Protein AF-0000000078652594 (afdb_homodimer)

Radius of gyration: 24.9 Å; Cα contacts (8 Å, |Δi|>4): 385; chains: 2; bounding box: 57×74×46 Å

Sequence (406 aa):
MKKETDELNKKILESARSELLAYGYQDASLRRICRAAGLTTGALYKRYESKDSLFTALLEPTLDALDWYGQEQKQRDYALLEEGHLSDMWAHRLEDLQSLMRILYEHKDNMQLLLFKSQGSSQEDFRIHLPHLATDETYRYLELAYKEGKINHLVKHEFLRSCMTAYYTAVFEPLAQDWSQEQAMEFCHSIMDLFDWGSLLGFMKKETDELNKKILESARSELLAYGYQDASLRRICRAAGLTTGALYKRYESKDSLFTALLEPTLDALDWYGQEQKQRDYALLEEGHLSDMWAHRLEDLQSLMRILYEHKDNMQLLLFKSQGSSQEDFRIHLPHLATDETYRYLELAYKEGKINHLVKHEFLRSCMTAYYTAVFEPLAQDWSQEQAMEFCHSIMDLFDWGSLLGF

InterPro domains:
  IPR001647 DNA-binding HTH domain, TetR-type [PF00440] (12-58)
  IPR001647 DNA-binding HTH domain, TetR-type [PR00455] (12-25)
  IPR001647 DNA-binding HTH domain, TetR-type [PR00455] (33-56)
  IPR001647 DNA-binding HTH domain, TetR-type [PS50977] (6-66)
  IPR009057 Homedomain-like superfamily [SSF46689] (5-66)
  IPR050109 HTH-type, TetR-like transcriptional regulator [PTHR30055] (10-178)

Nearest PDB structures (foldseek):
  3ih3-assembly1_A  TM=5.479E-01  e=8.842E-04  Thermotoga maritima
  4xk4-assembly2_D  TM=5.366E-01  e=1.352E-03  Escherichia coli K-12
  2id6-assembly1_A-2  TM=5.473E-01  e=1.794E-03  Thermotoga maritima
  1zkg-assembly1_A  TM=4.972E-01  e=2.167E-03  Thermotoga maritima MSB8
  3col-assembly1_A  TM=4.696E-01  e=5.565E-03  Lactiplantibacillus plantarum WCFS1

Foldseek 3Di:
DVVVVVVLLVLLLVLLLVQCLVQFLVGGDLCSSQVSSVHDSVVVCVPAVDSQRSLCVSLVVLVVVVVVLLVVLLVVCVVCLVVLNNVCNLVCVLVSLLVVLVSCVVVLSSNCNLQPRQPPHPSVCVLLVVLLVVLVSVLVSLVVCVVVPSAPDRDDSVVSSVLSSVLVVQSCVCSVVVHDSVVSSVCSVVSSVPDDVCVVSHD/DVVVVVVLLVLLLVLLLVQCLVQFLVGGDLCSSQVSSVHDSVVVCVPAVDSQRSLCVSLVVLVVVVVVLLVVLLVVCVVCLVVLNNVCNLVCQLVSLLVVLVSCVVVLSSNCNLPPRQPPHPSVCVLLVVLLVVLVSVLVSLVVCVVVPSAPDRDDSVVSSVLSSVLVVQSCVCSVVVHDSVVSSVCSVVSSVPDDVCVVSRD

Structure (mmCIF, N/CA/C/O backbone):
data_AF-0000000078652594-model_v1
#
loop_
_entity.id
_entity.type
_entity.pdbx_description
1 polymer 'Putative TetR/AcrR family transcriptional regulator'
#
loop_
_atom_site.group_PDB
_atom_site.id
_atom_site.type_symbol
_atom_site.label_atom_id
_atom_site.label_alt_id
_atom_site.label_comp_id
_atom_site.label_asym_id
_atom_site.label_entity_id
_atom_site.label_seq_id
_atom_site.pdbx_PDB_ins_code
_atom_site.Cartn_x
_atom_site.Cartn_y
_atom_site.Cartn_z
_atom_site.occupancy
_atom_site.B_iso_or_equiv
_atom_site.auth_seq_id
_atom_site.auth_comp_id
_atom_site.auth_asym_id
_atom_site.auth_atom_id
_atom_site.pdbx_PDB_model_num
ATOM 1 N N . MET A 1 1 ? -18.406 -38.719 -19.859 1 60.66 1 MET A N 1
ATOM 2 C CA . MET A 1 1 ? -19.031 -38.156 -18.656 1 60.66 1 MET A CA 1
ATOM 3 C C . MET A 1 1 ? -18.062 -37.219 -17.938 1 60.66 1 MET A C 1
ATOM 5 O O . MET A 1 1 ? -18.422 -36.094 -17.594 1 60.66 1 MET A O 1
ATOM 9 N N . LYS A 1 2 ? -16.828 -37.75 -17.75 1 62.12 2 LYS A N 1
ATOM 10 C CA . LYS A 1 2 ? -15.82 -36.938 -17.078 1 62.12 2 LYS A CA 1
ATOM 11 C C . LYS A 1 2 ? -15.469 -35.719 -17.922 1 62.12 2 LYS A C 1
ATOM 13 O O . LYS A 1 2 ? -15.359 -34.594 -17.391 1 62.12 2 LYS A O 1
ATOM 18 N N . LYS A 1 3 ? -15.398 -35.875 -19.188 1 70.75 3 LYS A N 1
ATOM 19 C CA . LYS A 1 3 ? -15.047 -34.812 -20.094 1 70.75 3 LYS A CA 1
ATOM 20 C C . LYS A 1 3 ? -16.141 -33.75 -20.172 1 70.75 3 LYS A C 1
ATOM 22 O O . LYS A 1 3 ? -15.867 -32.562 -20.234 1 70.75 3 LYS A O 1
ATOM 27 N N . GLU A 1 4 ? -17.359 -34.188 -20.219 1 68.94 4 GLU A N 1
ATOM 28 C CA . GLU A 1 4 ? -18.5 -33.281 -20.234 1 68.94 4 GLU A CA 1
ATOM 29 C C . GLU A 1 4 ? -18.562 -32.438 -18.953 1 68.94 4 GLU A C 1
ATOM 31 O O . GLU A 1 4 ? -18.844 -31.234 -19.016 1 68.94 4 GLU A O 1
ATOM 36 N N . THR A 1 5 ? -18.25 -33.156 -17.969 1 72.19 5 THR A N 1
ATOM 37 C CA . THR A 1 5 ? -18.219 -32.469 -16.672 1 72.19 5 THR A CA 1
ATOM 38 C C . THR A 1 5 ? -17.125 -31.422 -16.656 1 72.19 5 THR A C 1
ATOM 40 O O . THR A 1 5 ? -17.344 -30.312 -16.141 1 72.19 5 THR A O 1
ATOM 43 N N . ASP A 1 6 ? -16.078 -31.766 -17.281 1 80 6 ASP A N 1
ATOM 44 C CA . ASP A 1 6 ? -14.961 -30.828 -17.312 1 80 6 ASP A CA 1
ATOM 45 C C . ASP A 1 6 ? -15.289 -29.609 -18.172 1 80 6 ASP A C 1
ATOM 47 O O . ASP A 1 6 ? -14.938 -28.484 -17.828 1 80 6 ASP A O 1
ATOM 51 N N . GLU A 1 7 ? -15.906 -29.844 -19.266 1 83.62 7 GLU A N 1
ATOM 52 C CA . GLU A 1 7 ? -16.297 -28.766 -20.156 1 83.62 7 GLU A CA 1
ATOM 53 C C . GLU A 1 7 ? -17.312 -27.844 -19.484 1 83.62 7 GLU A C 1
ATOM 55 O O . GLU A 1 7 ? -17.266 -26.625 -19.641 1 83.62 7 GLU A O 1
ATOM 60 N N . LEU A 1 8 ? -18.188 -28.484 -18.828 1 82.75 8 LEU A N 1
ATOM 61 C CA . LEU A 1 8 ? -19.203 -27.703 -18.125 1 82.75 8 LEU A CA 1
ATOM 62 C C . LEU A 1 8 ? -18.562 -26.844 -17.031 1 82.75 8 LEU A C 1
ATOM 64 O O . LEU A 1 8 ? -18.906 -25.672 -16.891 1 82.75 8 LEU A O 1
ATOM 68 N N . ASN A 1 9 ? -17.688 -27.438 -16.328 1 88.81 9 ASN A N 1
ATOM 69 C CA . ASN A 1 9 ? -16.969 -26.688 -15.297 1 88.81 9 ASN A CA 1
ATOM 70 C C . ASN A 1 9 ? -16.234 -25.5 -15.883 1 88.81 9 ASN A C 1
ATOM 72 O O . ASN A 1 9 ? -16.219 -24.422 -15.305 1 88.81 9 ASN A O 1
ATOM 76 N N . LYS A 1 10 ? -15.664 -25.75 -17 1 91.06 10 LYS A N 1
ATOM 77 C CA . LYS A 1 10 ? -14.922 -24.672 -17.656 1 91.06 10 LYS A CA 1
ATOM 78 C C . LYS A 1 10 ? -15.852 -23.531 -18.047 1 91.06 10 LYS A C 1
ATOM 80 O O . LYS A 1 10 ? -15.5 -22.359 -17.906 1 91.06 10 LYS A O 1
ATOM 85 N N . LYS A 1 11 ? -16.984 -23.859 -18.5 1 91.62 11 LYS A N 1
ATOM 86 C CA . LYS A 1 11 ? -17.969 -22.844 -18.891 1 91.62 11 LYS A CA 1
ATOM 87 C C . LYS A 1 11 ? -18.422 -22.031 -17.703 1 91.62 11 LYS A C 1
ATOM 89 O O . LYS A 1 11 ? -18.562 -20.797 -17.797 1 91.62 11 LYS A O 1
ATOM 94 N N . ILE A 1 12 ? -18.641 -22.703 -16.656 1 93.94 12 ILE A N 1
ATOM 95 C CA . ILE A 1 12 ? -19.078 -22.031 -15.438 1 93.94 12 ILE A CA 1
ATOM 96 C C . ILE A 1 12 ? -17.984 -21.078 -14.961 1 93.94 12 ILE A C 1
ATOM 98 O O . ILE A 1 12 ? -18.266 -19.922 -14.641 1 93.94 12 ILE A O 1
ATOM 102 N N . LEU A 1 13 ? -16.812 -21.578 -14.961 1 96.12 13 LEU A N 1
ATOM 103 C CA . LEU A 1 13 ? -15.711 -20.797 -14.445 1 96.12 13 LEU A CA 1
ATOM 104 C C . LEU A 1 13 ? -15.445 -19.578 -15.344 1 96.12 13 LEU A C 1
ATOM 106 O O . LEU A 1 13 ? -15.133 -18.5 -14.852 1 96.12 13 LEU A O 1
ATOM 110 N N . GLU A 1 14 ? -15.586 -19.75 -16.594 1 96.12 14 GLU A N 1
ATOM 111 C CA . GLU A 1 14 ? -15.406 -18.641 -17.531 1 96.12 14 GLU A CA 1
ATOM 112 C C . GLU A 1 14 ? -16.5 -17.578 -17.344 1 96.12 14 GLU A C 1
ATOM 114 O O . GLU A 1 14 ? -16.203 -16.391 -17.359 1 96.12 14 GLU A O 1
ATOM 119 N N . SER A 1 15 ? -17.688 -18.016 -17.188 1 96.81 15 SER A N 1
ATOM 120 C CA . SER A 1 15 ? -18.797 -17.109 -16.922 1 96.81 15 SER A CA 1
ATOM 121 C C . SER A 1 15 ? -18.594 -16.375 -15.594 1 96.81 15 SER A C 1
ATOM 123 O O . SER A 1 15 ? -18.859 -15.18 -15.492 1 96.81 15 SER A O 1
ATOM 125 N N . ALA A 1 16 ? -18.172 -17.141 -14.672 1 97.81 16 ALA A N 1
ATOM 126 C CA . ALA A 1 16 ? -17.906 -16.578 -13.359 1 97.81 16 ALA A CA 1
ATOM 127 C C . ALA A 1 16 ? -16.812 -15.5 -13.438 1 97.81 16 ALA A C 1
ATOM 129 O O . ALA A 1 16 ? -16.953 -14.414 -12.867 1 97.81 16 ALA A O 1
ATOM 130 N N . ARG A 1 17 ? -15.75 -15.797 -14.102 1 98.06 17 ARG A N 1
ATOM 131 C CA . ARG A 1 17 ? -14.648 -14.844 -14.242 1 98.06 17 ARG A CA 1
ATOM 132 C C . ARG A 1 17 ? -15.148 -13.531 -14.836 1 98.06 17 ARG A C 1
ATOM 134 O O . ARG A 1 17 ? -14.836 -12.453 -14.32 1 98.06 17 ARG A O 1
ATOM 141 N N . SER A 1 18 ? -15.938 -13.648 -15.898 1 98 18 SER A N 1
ATOM 142 C CA . SER A 1 18 ? -16.469 -12.461 -16.562 1 98 18 SER A CA 1
ATOM 143 C C . SER A 1 18 ? -17.359 -11.656 -15.625 1 98 18 SER A C 1
ATOM 145 O O . SER A 1 18 ? -17.219 -10.43 -15.531 1 98 18 SER A O 1
ATOM 147 N N . GLU A 1 19 ? -18.219 -12.305 -14.938 1 98.38 19 GLU A N 1
ATOM 148 C CA . GLU A 1 19 ? -19.141 -11.672 -14 1 98.38 19 GLU A CA 1
ATOM 149 C C . GLU A 1 19 ? -18.391 -11.008 -12.852 1 98.38 19 GLU A C 1
ATOM 151 O O . GLU A 1 19 ? -18.688 -9.867 -12.492 1 98.38 19 GLU A O 1
ATOM 156 N N . LEU A 1 20 ? -17.438 -11.688 -12.328 1 98.56 20 LEU A N 1
ATOM 157 C CA . LEU A 1 20 ? -16.688 -11.211 -11.18 1 98.56 20 LEU A CA 1
ATOM 158 C C . LEU A 1 20 ? -15.773 -10.047 -11.57 1 98.56 20 LEU A C 1
ATOM 160 O O . LEU A 1 20 ? -15.594 -9.102 -10.789 1 98.56 20 LEU A O 1
ATOM 164 N N . LEU A 1 21 ? -15.203 -10.133 -12.711 1 98.25 21 LEU A N 1
ATOM 165 C CA . LEU A 1 21 ? -14.359 -9.039 -13.18 1 98.25 21 LEU A CA 1
ATOM 166 C C . LEU A 1 21 ? -15.188 -7.777 -13.414 1 98.25 21 LEU A C 1
ATOM 168 O O . LEU A 1 21 ? -14.719 -6.664 -13.172 1 98.25 21 LEU A O 1
ATOM 172 N N . ALA A 1 22 ? -16.406 -7.934 -13.844 1 97.62 22 ALA A N 1
ATOM 173 C CA . ALA A 1 22 ? -17.266 -6.805 -14.164 1 97.62 22 ALA A CA 1
ATOM 174 C C . ALA A 1 22 ? -17.844 -6.172 -12.898 1 97.62 22 ALA A C 1
ATOM 176 O O . ALA A 1 22 ? -17.922 -4.945 -12.789 1 97.62 22 ALA A O 1
ATOM 177 N N . TYR A 1 23 ? -18.156 -7.031 -11.898 1 97.62 23 TYR A N 1
ATOM 178 C CA . TYR A 1 23 ? -18.984 -6.504 -10.82 1 97.62 23 TYR A CA 1
ATOM 179 C C . TYR A 1 23 ? -18.281 -6.645 -9.469 1 97.62 23 TYR A C 1
ATOM 181 O O . TYR A 1 23 ? -18.703 -6.035 -8.484 1 97.62 23 TYR A O 1
ATOM 189 N N . GLY A 1 24 ? -17.188 -7.418 -9.445 1 97.88 24 GLY A N 1
ATOM 190 C CA . GLY A 1 24 ? -16.578 -7.734 -8.164 1 97.88 24 GLY A CA 1
ATOM 191 C C . GLY A 1 24 ? -17.328 -8.828 -7.41 1 97.88 24 GLY A C 1
ATOM 192 O O . GLY A 1 24 ? -18.469 -9.156 -7.754 1 97.88 24 GLY A O 1
ATOM 193 N N . TYR A 1 25 ? -16.672 -9.367 -6.43 1 98.06 25 TYR A N 1
ATOM 194 C CA . TYR A 1 25 ? -17.234 -10.484 -5.688 1 98.06 25 TYR A CA 1
ATOM 195 C C . TYR A 1 25 ? -18.547 -10.094 -5.008 1 98.06 25 TYR A C 1
ATOM 197 O O . TYR A 1 25 ? -19.531 -10.82 -5.094 1 98.06 25 TYR A O 1
ATOM 205 N N . GLN A 1 26 ? -18.578 -8.992 -4.34 1 96 26 GLN A N 1
ATOM 206 C CA . GLN A 1 26 ? -19.719 -8.578 -3.529 1 96 26 GLN A CA 1
ATOM 207 C C . GLN A 1 26 ? -20.969 -8.43 -4.387 1 96 26 GLN A C 1
ATOM 209 O O . GLN A 1 26 ? -22.047 -8.883 -4 1 96 26 GLN A O 1
ATOM 214 N N . ASP A 1 27 ? -20.875 -7.922 -5.574 1 96.75 27 ASP A N 1
ATOM 215 C CA . ASP A 1 27 ? -22.031 -7.566 -6.383 1 96.75 27 ASP A CA 1
ATOM 216 C C . ASP A 1 27 ? -22.281 -8.617 -7.465 1 96.75 27 ASP A C 1
ATOM 218 O O . ASP A 1 27 ? -23.297 -8.555 -8.172 1 96.75 27 ASP A O 1
ATOM 222 N N . ALA A 1 28 ? -21.422 -9.539 -7.59 1 97.75 28 ALA A N 1
ATOM 223 C CA . ALA A 1 28 ? -21.609 -10.594 -8.578 1 97.75 28 ALA A CA 1
ATOM 224 C C . ALA A 1 28 ? -22.844 -11.43 -8.258 1 97.75 28 ALA A C 1
ATOM 226 O O . ALA A 1 28 ? -23.203 -11.602 -7.086 1 97.75 28 ALA A O 1
ATOM 227 N N . SER A 1 29 ? -23.469 -11.977 -9.297 1 96.56 29 SER A N 1
ATOM 228 C CA . SER A 1 29 ? -24.703 -12.734 -9.164 1 96.56 29 SER A CA 1
ATOM 229 C C . SER A 1 29 ? -24.562 -14.141 -9.719 1 96.56 29 SER A C 1
ATOM 231 O O . SER A 1 29 ? -24.219 -14.32 -10.891 1 96.56 29 SER A O 1
ATOM 233 N N . LEU A 1 30 ? -24.938 -15.07 -8.891 1 96.44 30 LEU A N 1
ATOM 234 C CA . LEU A 1 30 ? -24.906 -16.469 -9.328 1 96.44 30 LEU A CA 1
ATOM 235 C C . LEU A 1 30 ? -25.969 -16.703 -10.406 1 96.44 30 LEU A C 1
ATOM 237 O O . LEU A 1 30 ? -25.75 -17.516 -11.32 1 96.44 30 LEU A O 1
ATOM 241 N N . ARG A 1 31 ? -27.047 -16 -10.312 1 95.94 31 ARG A N 1
ATOM 242 C CA . ARG A 1 31 ? -28.094 -16.141 -11.32 1 95.94 31 ARG A CA 1
ATOM 243 C C . ARG A 1 31 ? -27.594 -15.672 -12.688 1 95.94 31 ARG A C 1
ATOM 245 O O . ARG A 1 31 ? -27.828 -16.344 -13.695 1 95.94 31 ARG A O 1
ATOM 252 N N . ARG A 1 32 ? -26.891 -14.547 -12.719 1 97.12 32 ARG A N 1
ATOM 253 C CA . ARG A 1 32 ? -26.344 -14.039 -13.969 1 97.12 32 ARG A CA 1
ATOM 254 C C . ARG A 1 32 ? -25.281 -14.969 -14.523 1 97.12 32 ARG A C 1
ATOM 256 O O . ARG A 1 32 ? -25.188 -15.18 -15.734 1 97.12 32 ARG A O 1
ATOM 263 N N . ILE A 1 33 ? -24.484 -15.539 -13.641 1 97.06 33 ILE A N 1
ATOM 264 C CA . ILE A 1 33 ? -23.453 -16.484 -14.047 1 97.06 33 ILE A CA 1
ATOM 265 C C . ILE A 1 33 ? -24.094 -17.703 -14.711 1 97.06 33 ILE A C 1
ATOM 267 O O . ILE A 1 33 ? -23.656 -18.125 -15.781 1 97.06 33 ILE A O 1
ATOM 271 N N . CYS A 1 34 ? -25.141 -18.234 -14.148 1 96.12 34 CYS A N 1
ATOM 272 C CA . CYS A 1 34 ? -25.844 -19.406 -14.672 1 96.12 34 CYS A CA 1
ATOM 273 C C . CYS A 1 34 ? -26.469 -19.109 -16.031 1 96.12 34 CYS A C 1
ATOM 275 O O . CYS A 1 34 ? -26.328 -19.891 -16.969 1 96.12 34 CYS A O 1
ATOM 277 N N . ARG A 1 35 ? -27.109 -18.016 -16.062 1 95.94 35 ARG A N 1
ATOM 278 C CA . ARG A 1 35 ? -27.75 -17.609 -17.312 1 95.94 35 ARG A CA 1
ATOM 279 C C . ARG A 1 35 ? -26.734 -17.516 -18.438 1 95.94 35 ARG A C 1
ATOM 281 O O . ARG A 1 35 ? -26.984 -18.016 -19.547 1 95.94 35 ARG A O 1
ATOM 288 N N . ALA A 1 36 ? -25.656 -16.906 -18.203 1 95.38 36 ALA A N 1
ATOM 289 C CA . ALA A 1 36 ? -24.625 -16.734 -19.219 1 95.38 36 ALA A CA 1
ATOM 290 C C . ALA A 1 36 ? -24.016 -18.078 -19.625 1 95.38 36 ALA A C 1
ATOM 292 O O . ALA A 1 36 ? -23.641 -18.266 -20.781 1 95.38 36 ALA A O 1
ATOM 293 N N . ALA A 1 37 ? -23.922 -18.984 -18.672 1 94.19 37 ALA A N 1
ATOM 294 C CA . ALA A 1 37 ? -23.328 -20.297 -18.922 1 94.19 37 ALA A CA 1
ATOM 295 C C . ALA A 1 37 ? -24.359 -21.266 -19.5 1 94.19 37 ALA A C 1
ATOM 297 O O . ALA A 1 37 ? -24.016 -22.391 -19.875 1 94.19 37 ALA A O 1
ATOM 298 N N . GLY A 1 38 ? -25.594 -20.859 -19.469 1 93.38 38 GLY A N 1
ATOM 299 C CA . GLY A 1 38 ? -26.656 -21.734 -19.969 1 93.38 38 GLY A CA 1
ATOM 300 C C . GLY A 1 38 ? -27 -22.859 -19.016 1 93.38 38 GLY A C 1
ATOM 301 O O . GLY A 1 38 ? -27.281 -23.969 -19.438 1 93.38 38 GLY A O 1
ATOM 302 N N . LEU A 1 39 ? -26.906 -22.547 -17.812 1 92.38 39 LEU A N 1
ATOM 303 C CA . LEU A 1 39 ? -27.172 -23.531 -16.781 1 92.38 39 LEU A CA 1
ATOM 304 C C . LEU A 1 39 ? -28.266 -23.062 -15.836 1 92.38 39 LEU A C 1
ATOM 306 O O . LEU A 1 39 ? -28.531 -21.859 -15.727 1 92.38 39 LEU A O 1
ATOM 310 N N . THR A 1 40 ? -28.906 -24.078 -15.258 1 91.62 40 THR A N 1
ATOM 311 C CA . THR A 1 40 ? -29.812 -23.766 -14.164 1 91.62 40 THR A CA 1
ATOM 312 C C . THR A 1 40 ? -29.047 -23.547 -12.859 1 91.62 40 THR A C 1
ATOM 314 O O . THR A 1 40 ? -27.922 -24.016 -12.711 1 91.62 40 THR A O 1
ATOM 317 N N . THR A 1 41 ? -29.688 -22.797 -11.961 1 91.31 41 THR A N 1
ATOM 318 C CA . THR A 1 41 ? -29.078 -22.578 -10.656 1 91.31 41 THR A CA 1
ATOM 319 C C . THR A 1 41 ? -28.875 -23.891 -9.922 1 91.31 41 THR A C 1
ATOM 321 O O . THR A 1 41 ? -27.875 -24.078 -9.211 1 91.31 41 THR A O 1
ATOM 324 N N . GLY A 1 42 ? -29.781 -24.828 -10.078 1 91.75 42 GLY A N 1
ATOM 325 C CA . GLY A 1 42 ? -29.641 -26.141 -9.469 1 91.75 42 GLY A CA 1
ATOM 326 C C . GLY A 1 42 ? -28.391 -26.891 -9.914 1 91.75 42 GLY A C 1
ATOM 327 O O . GLY A 1 42 ? -27.703 -27.5 -9.094 1 91.75 42 GLY A O 1
ATOM 328 N N . ALA A 1 43 ? -28.156 -26.844 -11.148 1 90.94 43 ALA A N 1
ATOM 329 C CA . ALA A 1 43 ? -26.969 -27.484 -11.703 1 90.94 43 ALA A CA 1
ATOM 330 C C . ALA A 1 43 ? -25.688 -26.875 -11.117 1 90.94 43 ALA A C 1
ATOM 332 O O . ALA A 1 43 ? -24.719 -27.594 -10.883 1 90.94 43 ALA A O 1
ATOM 333 N N . LEU A 1 44 ? -25.641 -25.547 -10.914 1 93.38 44 LEU A N 1
ATOM 334 C CA . LEU A 1 44 ? -24.484 -24.875 -10.32 1 93.38 44 LEU A CA 1
ATOM 335 C C . LEU A 1 44 ? -24.266 -25.344 -8.883 1 93.38 44 LEU A C 1
ATOM 337 O O . LEU A 1 44 ? -23.141 -25.656 -8.5 1 93.38 44 LEU A O 1
ATOM 341 N N . TYR A 1 45 ? -25.344 -25.484 -8.125 1 93 45 TYR A N 1
ATOM 342 C CA . TYR A 1 45 ? -25.25 -25.812 -6.707 1 93 45 TYR A CA 1
ATOM 343 C C . TYR A 1 45 ? -24.859 -27.266 -6.496 1 93 45 TYR A C 1
ATOM 345 O O . TYR A 1 45 ? -24.422 -27.656 -5.41 1 93 45 TYR A O 1
ATOM 353 N N . LYS A 1 46 ? -25.047 -28.109 -7.453 1 92.56 46 LYS A N 1
ATOM 354 C CA . LYS A 1 46 ? -24.547 -29.484 -7.406 1 92.56 46 LYS A CA 1
ATOM 355 C C . LYS A 1 46 ? -23.016 -29.516 -7.457 1 92.56 46 LYS A C 1
ATOM 357 O O . LYS A 1 46 ? -22.391 -30.438 -6.938 1 92.56 46 LYS A O 1
ATOM 362 N N . ARG A 1 47 ? -22.516 -28.484 -7.988 1 93.06 47 ARG A N 1
ATOM 363 C CA . ARG A 1 47 ? -21.078 -28.438 -8.203 1 93.06 47 ARG A CA 1
ATOM 364 C C . ARG A 1 47 ? -20.391 -27.531 -7.191 1 93.06 47 ARG A C 1
ATOM 366 O O . ARG A 1 47 ? -19.281 -27.812 -6.73 1 93.06 47 ARG A O 1
ATOM 373 N N . TYR A 1 48 ? -21.031 -26.391 -6.934 1 95.38 48 TYR A N 1
ATOM 374 C CA . TYR A 1 48 ? -20.5 -25.406 -6 1 95.38 48 TYR A CA 1
ATOM 375 C C . TYR A 1 48 ? -21.531 -25.062 -4.926 1 95.38 48 TYR A C 1
ATOM 377 O O . TYR A 1 48 ? -22.609 -24.562 -5.23 1 95.38 48 TYR A O 1
ATOM 385 N N . GLU A 1 49 ? -21.125 -25.141 -3.748 1 94.81 49 GLU A N 1
ATOM 386 C CA . GLU A 1 49 ? -22.031 -25.031 -2.615 1 94.81 49 GLU A CA 1
ATOM 387 C C . GLU A 1 49 ? -22.375 -23.562 -2.344 1 94.81 49 GLU A C 1
ATOM 389 O O . GLU A 1 49 ? -23.391 -23.281 -1.698 1 94.81 49 GLU A O 1
ATOM 394 N N . SER A 1 50 ? -21.5 -22.719 -2.719 1 95.44 50 SER A N 1
ATOM 395 C CA . SER A 1 50 ? -21.688 -21.297 -2.439 1 95.44 50 SER A CA 1
ATOM 396 C C . SER A 1 50 ? -20.938 -20.422 -3.438 1 95.44 50 SER A C 1
ATOM 398 O O . SER A 1 50 ? -20.141 -20.922 -4.223 1 95.44 50 SER A O 1
ATOM 400 N N . LYS A 1 51 ? -21.234 -19.219 -3.381 1 96.62 51 LYS A N 1
ATOM 401 C CA . LYS A 1 51 ? -20.5 -18.25 -4.188 1 96.62 51 LYS A CA 1
ATOM 402 C C . LYS A 1 51 ? -19 -18.297 -3.871 1 96.62 51 LYS A C 1
ATOM 404 O O . LYS A 1 51 ? -18.172 -18.234 -4.777 1 96.62 51 LYS A O 1
ATOM 409 N N . ASP A 1 52 ? -18.688 -18.453 -2.59 1 98.06 52 ASP A N 1
ATOM 410 C CA . ASP A 1 52 ? -17.297 -18.484 -2.164 1 98.06 52 ASP A CA 1
ATOM 411 C C . ASP A 1 52 ? -16.594 -19.734 -2.678 1 98.06 52 ASP A C 1
ATOM 413 O O . ASP A 1 52 ? -15.422 -19.688 -3.061 1 98.06 52 ASP A O 1
ATOM 417 N N . SER A 1 53 ? -17.266 -20.812 -2.627 1 97.31 53 SER A N 1
ATOM 418 C CA . SER A 1 53 ? -16.672 -22.031 -3.15 1 97.31 53 SER A CA 1
ATOM 419 C C . SER A 1 53 ? -16.375 -21.906 -4.641 1 97.31 53 SER A C 1
ATOM 421 O O . SER A 1 53 ? -15.328 -22.375 -5.105 1 97.31 53 SER A O 1
ATOM 423 N N . LEU A 1 54 ? -17.281 -21.328 -5.402 1 97.38 54 LEU A N 1
ATOM 424 C CA . LEU A 1 54 ? -17.062 -21.078 -6.82 1 97.38 54 LEU A CA 1
ATOM 425 C C . LEU A 1 54 ? -15.883 -20.125 -7.027 1 97.38 54 LEU A C 1
ATOM 427 O O . LEU A 1 54 ? -15.023 -20.359 -7.879 1 97.38 54 LEU A O 1
ATOM 431 N N . PHE A 1 55 ? -15.852 -19.047 -6.246 1 98.38 55 PHE A N 1
ATOM 432 C CA . PHE A 1 55 ? -14.797 -18.047 -6.328 1 98.38 55 PHE A CA 1
ATOM 433 C C . PHE A 1 55 ? -13.438 -18.672 -6.059 1 98.38 55 PHE A C 1
ATOM 435 O O . PHE A 1 55 ? -12.484 -18.453 -6.812 1 98.38 55 PHE A O 1
ATOM 442 N N . THR A 1 56 ? -13.344 -19.5 -5.051 1 97.75 56 THR A N 1
ATOM 443 C CA . THR A 1 56 ? -12.094 -20.156 -4.676 1 97.75 56 THR A CA 1
ATOM 444 C C . THR A 1 56 ? -11.641 -21.125 -5.762 1 97.75 56 THR A C 1
ATOM 446 O O . THR A 1 56 ? -10.453 -21.203 -6.078 1 97.75 56 THR A O 1
ATOM 449 N N . ALA A 1 57 ? -12.555 -21.797 -6.281 1 97.12 57 ALA A N 1
ATOM 450 C CA . ALA A 1 57 ? -12.234 -22.734 -7.367 1 97.12 57 ALA A CA 1
ATOM 451 C C . ALA A 1 57 ? -11.672 -21.984 -8.57 1 97.12 57 ALA A C 1
ATOM 453 O O . ALA A 1 57 ? -10.719 -22.453 -9.203 1 97.12 57 ALA A O 1
ATOM 454 N N . LEU A 1 58 ? -12.242 -20.891 -8.867 1 97.75 58 LEU A N 1
ATOM 455 C CA . LEU A 1 58 ? -11.805 -20.047 -9.977 1 97.75 58 LEU A CA 1
ATOM 456 C C . LEU A 1 58 ? -10.359 -19.594 -9.773 1 97.75 58 LEU A C 1
ATOM 458 O O . LEU A 1 58 ? -9.594 -19.5 -10.734 1 97.75 58 LEU A O 1
ATOM 462 N N . LEU A 1 59 ? -9.961 -19.359 -8.547 1 98.25 59 LEU A N 1
ATOM 463 C CA . LEU A 1 59 ? -8.68 -18.75 -8.219 1 98.25 59 LEU A CA 1
ATOM 464 C C . LEU A 1 59 ? -7.621 -19.812 -7.969 1 98.25 59 LEU A C 1
ATOM 466 O O . LEU A 1 59 ? -6.426 -19.516 -7.922 1 98.25 59 LEU A O 1
ATOM 470 N N . GLU A 1 60 ? -7.969 -21.031 -7.852 1 97.44 60 GLU A N 1
ATOM 471 C CA . GLU A 1 60 ? -7.113 -22.125 -7.402 1 97.44 60 GLU A CA 1
ATOM 472 C C . GLU A 1 60 ? -5.863 -22.25 -8.273 1 97.44 60 GLU A C 1
ATOM 474 O O . GLU A 1 60 ? -4.746 -22.344 -7.758 1 97.44 60 GLU A O 1
ATOM 479 N N . PRO A 1 61 ? -6.023 -22.188 -9.602 1 97.19 61 PRO A N 1
ATOM 480 C CA . PRO A 1 61 ? -4.812 -22.312 -10.422 1 97.19 61 PRO A CA 1
ATOM 481 C C . PRO A 1 61 ? -3.801 -21.203 -10.133 1 97.19 61 PRO A C 1
ATOM 483 O O . PRO A 1 61 ? -2.592 -21.438 -10.164 1 97.19 61 PRO A O 1
ATOM 486 N N . THR A 1 62 ? -4.266 -20.016 -9.891 1 98.12 62 THR A N 1
ATOM 487 C CA . THR A 1 62 ? -3.402 -18.875 -9.586 1 98.12 62 THR A CA 1
ATOM 488 C C . THR A 1 62 ? -2.734 -19.062 -8.227 1 98.12 62 THR A C 1
ATOM 490 O O . THR A 1 62 ? -1.521 -18.875 -8.094 1 98.12 62 THR A O 1
ATOM 493 N N . LEU A 1 63 ? -3.463 -19.453 -7.242 1 97.56 63 LEU A N 1
ATOM 494 C CA . LEU A 1 63 ? -2.932 -19.672 -5.898 1 97.56 63 LEU A CA 1
ATOM 495 C C . LEU A 1 63 ? -1.898 -20.797 -5.895 1 97.56 63 LEU A C 1
ATOM 497 O O . LEU A 1 63 ? -0.874 -20.688 -5.215 1 97.56 63 LEU A O 1
ATOM 501 N N . ASP A 1 64 ? -2.188 -21.781 -6.676 1 97.88 64 ASP A N 1
ATOM 502 C CA . ASP A 1 64 ? -1.238 -22.891 -6.812 1 97.88 64 ASP A CA 1
ATOM 503 C C . ASP A 1 64 ? 0.069 -22.406 -7.441 1 97.88 64 ASP A C 1
ATOM 505 O O . ASP A 1 64 ? 1.153 -22.781 -6.996 1 97.88 64 ASP A O 1
ATOM 509 N N . ALA A 1 65 ? -0.073 -21.672 -8.477 1 98 65 ALA A N 1
ATOM 510 C CA . ALA A 1 65 ? 1.111 -21.156 -9.164 1 98 65 ALA A CA 1
ATOM 511 C C . ALA A 1 65 ? 1.964 -20.312 -8.219 1 98 65 ALA A C 1
ATOM 513 O O . ALA A 1 65 ? 3.191 -20.422 -8.203 1 98 65 ALA A O 1
ATOM 514 N N . LEU A 1 66 ? 1.395 -19.469 -7.418 1 97.25 66 LEU A N 1
ATOM 515 C CA . LEU A 1 66 ? 2.111 -18.625 -6.461 1 97.25 66 LEU A CA 1
ATOM 516 C C . LEU A 1 66 ? 2.764 -19.484 -5.375 1 97.25 66 LEU A C 1
ATOM 518 O O . LEU A 1 66 ? 3.893 -19.203 -4.965 1 97.25 66 LEU A O 1
ATOM 522 N N . ASP A 1 67 ? 2.006 -20.422 -4.945 1 96.19 67 ASP A N 1
ATOM 523 C CA . ASP A 1 67 ? 2.545 -21.328 -3.932 1 96.19 67 ASP A CA 1
ATOM 524 C C . ASP A 1 67 ? 3.775 -22.062 -4.457 1 96.19 67 ASP A C 1
ATOM 526 O O . ASP A 1 67 ? 4.777 -22.188 -3.75 1 96.19 67 ASP A O 1
ATOM 530 N N . TRP A 1 68 ? 3.646 -22.562 -5.652 1 96.5 68 TRP A N 1
ATOM 531 C CA . TRP A 1 68 ? 4.762 -23.266 -6.273 1 96.5 68 TRP A CA 1
ATOM 532 C C . TRP A 1 68 ? 5.977 -22.344 -6.414 1 96.5 68 TRP A C 1
ATOM 534 O O . TRP A 1 68 ? 7.102 -22.75 -6.098 1 96.5 68 TRP A O 1
ATOM 544 N N . TYR A 1 69 ? 5.781 -21.203 -6.828 1 95.31 69 TYR A N 1
ATOM 545 C CA . TYR A 1 69 ? 6.855 -20.219 -6.938 1 95.31 69 TYR A CA 1
ATOM 546 C C . TYR A 1 69 ? 7.52 -19.984 -5.59 1 95.31 69 TYR A C 1
ATOM 548 O O . TYR A 1 69 ? 8.75 -19.969 -5.492 1 95.31 69 TYR A O 1
ATOM 556 N N . GLY A 1 70 ? 6.73 -19.797 -4.574 1 94.12 70 GLY A N 1
ATOM 557 C CA . GLY A 1 70 ? 7.262 -19.609 -3.232 1 94.12 70 GLY A CA 1
ATOM 558 C C . GLY A 1 70 ? 8.102 -20.766 -2.748 1 94.12 70 GLY A C 1
ATOM 559 O O . GLY A 1 70 ? 9.148 -20.562 -2.129 1 94.12 70 GLY A O 1
ATOM 560 N N . GLN A 1 71 ? 7.645 -21.906 -3.047 1 93.81 71 GLN A N 1
ATOM 561 C CA . GLN A 1 71 ? 8.375 -23.109 -2.637 1 93.81 71 GLN A CA 1
ATOM 562 C C . GLN A 1 71 ? 9.711 -23.219 -3.359 1 93.81 71 GLN A C 1
ATOM 564 O O . GLN A 1 71 ? 10.727 -23.578 -2.754 1 93.81 71 GLN A O 1
ATOM 569 N N . GLU A 1 72 ? 9.672 -22.938 -4.613 1 92.62 72 GLU A N 1
ATOM 570 C CA . GLU A 1 72 ? 10.906 -22.969 -5.391 1 92.62 72 GLU A CA 1
ATOM 571 C C . GLU A 1 72 ? 11.922 -21.969 -4.859 1 92.62 72 GLU A C 1
ATOM 573 O O . GLU A 1 72 ? 13.109 -22.266 -4.75 1 92.62 72 GLU A O 1
ATOM 578 N N . GLN A 1 73 ? 11.492 -20.797 -4.59 1 89.12 73 GLN A N 1
ATOM 579 C CA . GLN A 1 73 ? 12.359 -19.766 -4.035 1 89.12 73 GLN A CA 1
ATOM 580 C C . GLN A 1 73 ? 12.938 -20.188 -2.688 1 89.12 73 GLN A C 1
ATOM 582 O O . GLN A 1 73 ? 14.125 -20 -2.424 1 89.12 73 GLN A O 1
ATOM 587 N N . LYS A 1 74 ? 12.109 -20.719 -1.921 1 89.06 74 LYS A N 1
ATOM 588 C CA . LYS A 1 74 ? 12.531 -21.203 -0.609 1 89.06 74 LYS A CA 1
ATOM 589 C C . LYS A 1 74 ? 13.625 -22.266 -0.735 1 89.06 74 LYS A C 1
ATOM 591 O O . LYS A 1 74 ? 14.641 -22.188 -0.042 1 89.06 74 LYS A O 1
ATOM 596 N N . GLN A 1 75 ? 13.359 -23.188 -1.536 1 90 75 GLN A N 1
ATOM 597 C CA . GLN A 1 75 ? 14.328 -24.25 -1.737 1 90 75 GLN A CA 1
ATOM 598 C C . GLN A 1 75 ? 15.672 -23.703 -2.215 1 90 75 GLN A C 1
ATOM 600 O O . GLN A 1 75 ? 16.719 -24.125 -1.743 1 90 75 GLN A O 1
ATOM 605 N N . ARG A 1 76 ? 15.617 -22.812 -3.07 1 86.56 76 ARG A N 1
ATOM 606 C CA . ARG A 1 76 ? 16.828 -22.188 -3.582 1 86.56 76 ARG A CA 1
ATOM 607 C C . ARG A 1 76 ? 17.562 -21.422 -2.484 1 86.56 76 ARG A C 1
ATOM 609 O O . ARG A 1 76 ? 18.781 -21.5 -2.367 1 86.56 76 ARG A O 1
ATOM 616 N N . ASP A 1 77 ? 16.859 -20.625 -1.705 1 84.19 77 ASP A N 1
ATOM 617 C CA . ASP A 1 77 ? 17.438 -19.828 -0.628 1 84.19 77 ASP A CA 1
ATOM 618 C C . ASP A 1 77 ? 18.125 -20.719 0.4 1 84.19 77 ASP A C 1
ATOM 620 O O . ASP A 1 77 ? 19.234 -20.422 0.841 1 84.19 77 ASP A O 1
ATOM 624 N N . TYR A 1 78 ? 17.516 -21.766 0.701 1 86.56 78 TYR A N 1
ATOM 625 C CA . TYR A 1 78 ? 18.094 -22.672 1.677 1 86.56 78 TYR A CA 1
ATOM 626 C C . TYR A 1 78 ? 19.328 -23.359 1.108 1 86.56 78 TYR A C 1
ATOM 628 O O . TYR A 1 78 ? 20.297 -23.625 1.834 1 86.56 78 TYR A O 1
ATOM 636 N N . ALA A 1 79 ? 19.234 -23.672 -0.128 1 86.88 79 ALA A N 1
ATOM 637 C CA . ALA A 1 79 ? 20.391 -24.266 -0.774 1 86.88 79 ALA A CA 1
ATOM 638 C C . ALA A 1 79 ? 21.578 -23.312 -0.753 1 86.88 79 ALA A C 1
ATOM 640 O O . ALA A 1 79 ? 22.719 -23.719 -0.483 1 86.88 79 ALA A O 1
ATOM 641 N N . LEU A 1 80 ? 21.359 -22.078 -0.979 1 83.31 80 LEU A N 1
ATOM 642 C CA . LEU A 1 80 ? 22.391 -21.062 -0.968 1 83.31 80 LEU A CA 1
ATOM 643 C C . LEU A 1 80 ? 22.953 -20.859 0.441 1 83.31 80 LEU A C 1
ATOM 645 O O . LEU A 1 80 ? 24.141 -20.641 0.619 1 83.31 80 LEU A O 1
ATOM 649 N N . LEU A 1 81 ? 22.156 -20.891 1.422 1 81.62 81 LEU A N 1
ATOM 650 C CA . LEU A 1 81 ? 22.578 -20.797 2.814 1 81.62 81 LEU A CA 1
ATOM 651 C C . LEU A 1 81 ? 23.531 -21.922 3.178 1 81.62 81 LEU A C 1
ATOM 653 O O . LEU A 1 81 ? 24.578 -21.688 3.807 1 81.62 81 LEU A O 1
ATOM 657 N N . GLU A 1 82 ? 23.172 -23.031 2.809 1 82.81 82 GLU A N 1
ATOM 658 C CA . GLU A 1 82 ? 24 -24.203 3.109 1 82.81 82 GLU A CA 1
ATOM 659 C C . GLU A 1 82 ? 25.359 -24.125 2.428 1 82.81 82 GLU A C 1
ATOM 661 O O . GLU A 1 82 ? 26.375 -24.531 3 1 82.81 82 GLU A O 1
ATOM 666 N N . GLU A 1 83 ? 25.328 -23.516 1.273 1 82.12 83 GLU A N 1
ATOM 667 C CA . GLU A 1 83 ? 26.562 -23.438 0.498 1 82.12 83 GLU A CA 1
ATOM 668 C C . GLU A 1 83 ? 27.406 -22.25 0.927 1 82.12 83 GLU A C 1
ATOM 670 O O . GLU A 1 83 ? 28.562 -22.125 0.529 1 82.12 83 GLU A O 1
ATOM 675 N N . GLY A 1 84 ? 26.859 -21.422 1.738 1 73 84 GLY A N 1
ATOM 676 C CA . GLY A 1 84 ? 27.594 -20.25 2.217 1 73 84 GLY A CA 1
ATOM 677 C C . GLY A 1 84 ? 27.656 -19.141 1.198 1 73 84 GLY A C 1
ATOM 678 O O . GLY A 1 84 ? 28.578 -18.312 1.233 1 73 84 GLY A O 1
ATOM 679 N N . HIS A 1 85 ? 26.781 -19.172 0.221 1 73.94 85 HIS A N 1
ATOM 680 C CA . HIS A 1 85 ? 26.766 -18.172 -0.836 1 73.94 85 HIS A CA 1
ATOM 681 C C . HIS A 1 85 ? 25.547 -17.25 -0.71 1 73.94 85 HIS A C 1
ATOM 683 O O . HIS A 1 85 ? 24.828 -17.016 -1.691 1 73.94 85 HIS A O 1
ATOM 689 N N . LEU A 1 86 ? 25.359 -16.688 0.453 1 72.31 86 LEU A N 1
ATOM 690 C CA . LEU A 1 86 ? 24.172 -15.867 0.718 1 72.31 86 LEU A CA 1
ATOM 691 C C . LEU A 1 86 ? 24.172 -14.617 -0.156 1 72.31 86 LEU A C 1
ATOM 693 O O . LEU A 1 86 ? 23.109 -14.133 -0.556 1 72.31 86 LEU A O 1
ATOM 697 N N . SER A 1 87 ? 25.391 -14.305 -0.474 1 67.56 87 SER A N 1
ATOM 698 C CA . SER A 1 87 ? 25.516 -13.125 -1.317 1 67.56 87 SER A CA 1
ATOM 699 C C . SER A 1 87 ? 24.922 -13.359 -2.703 1 67.56 87 SER A C 1
ATOM 701 O O . SER A 1 87 ? 24.531 -12.414 -3.391 1 67.56 87 SER A O 1
ATOM 703 N N . ASP A 1 88 ? 24.906 -14.609 -3.041 1 69.81 88 ASP A N 1
ATOM 704 C CA . ASP A 1 88 ? 24.391 -14.961 -4.359 1 69.81 88 ASP A CA 1
ATOM 705 C C . ASP A 1 88 ? 22.875 -14.766 -4.422 1 69.81 88 ASP A C 1
ATOM 707 O O . ASP A 1 88 ? 22.297 -14.727 -5.508 1 69.81 88 ASP A O 1
ATOM 711 N N . MET A 1 89 ? 22.312 -14.688 -3.266 1 69 89 MET A N 1
ATOM 712 C CA . MET A 1 89 ? 20.875 -14.438 -3.215 1 69 89 MET A CA 1
ATOM 713 C C . MET A 1 89 ? 20.516 -13.133 -3.926 1 69 89 MET A C 1
ATOM 715 O O . MET A 1 89 ? 19.438 -13.008 -4.504 1 69 89 MET A O 1
ATOM 719 N N . TRP A 1 90 ? 21.547 -12.359 -4.023 1 65.94 90 TRP A N 1
ATOM 720 C CA . TRP A 1 90 ? 21.328 -11.039 -4.594 1 65.94 90 TRP A CA 1
ATOM 721 C C . TRP A 1 90 ? 21.578 -11.039 -6.098 1 65.94 90 TRP A C 1
ATOM 723 O O . TRP A 1 90 ? 21.078 -10.18 -6.82 1 65.94 90 TRP A O 1
ATOM 733 N N . ALA A 1 91 ? 22.375 -12.055 -6.461 1 65.69 91 ALA A N 1
ATOM 734 C CA . ALA A 1 91 ? 22.812 -12.078 -7.859 1 65.69 91 ALA A CA 1
ATOM 735 C C . ALA A 1 91 ? 21.625 -12.336 -8.789 1 65.69 91 ALA A C 1
ATOM 737 O O . ALA A 1 91 ? 21.578 -11.828 -9.914 1 65.69 91 ALA A O 1
ATOM 738 N N . HIS A 1 92 ? 20.641 -12.922 -8.383 1 78.62 92 HIS A N 1
AT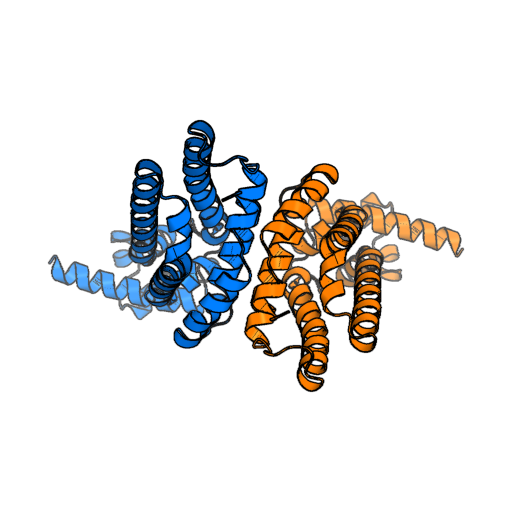OM 739 C CA . HIS A 1 92 ? 19.562 -13.312 -9.281 1 78.62 92 HIS A CA 1
ATOM 740 C C . HIS A 1 92 ? 18.234 -12.656 -8.883 1 78.62 92 HIS A C 1
ATOM 742 O O . HIS A 1 92 ? 17.172 -13.164 -9.203 1 78.62 92 HIS A O 1
ATOM 748 N N . ARG A 1 93 ? 18.312 -11.547 -8.32 1 84.94 93 ARG A N 1
ATOM 749 C CA . ARG A 1 93 ? 17.141 -10.898 -7.746 1 84.94 93 ARG A CA 1
ATOM 750 C C . ARG A 1 93 ? 16.219 -10.367 -8.844 1 84.94 93 ARG A C 1
ATOM 752 O O . ARG A 1 93 ? 15 -10.508 -8.766 1 84.94 93 ARG A O 1
ATOM 759 N N . LEU A 1 94 ? 16.844 -9.875 -9.867 1 90.12 94 LEU A N 1
ATOM 760 C CA . LEU A 1 94 ? 16.031 -9.32 -10.938 1 90.12 94 LEU A CA 1
ATOM 761 C C . LEU A 1 94 ? 15.281 -10.422 -11.68 1 90.12 94 LEU A C 1
ATOM 763 O O . LEU A 1 94 ? 14.086 -10.297 -11.945 1 90.12 94 LEU A O 1
ATOM 767 N N . GLU A 1 95 ? 15.961 -11.453 -12.023 1 91 95 GLU A N 1
ATOM 768 C CA . GLU A 1 95 ? 15.344 -12.578 -12.719 1 91 95 GLU A CA 1
ATOM 769 C C . GLU A 1 95 ? 14.203 -13.172 -11.891 1 91 95 GLU A C 1
ATOM 771 O O . GLU A 1 95 ? 13.172 -13.562 -12.445 1 91 95 GLU A O 1
ATOM 776 N N . ASP A 1 96 ? 14.414 -13.234 -10.609 1 92.44 96 ASP A N 1
ATOM 777 C CA . ASP A 1 96 ? 13.383 -13.75 -9.719 1 92.44 96 ASP A CA 1
ATOM 778 C C . ASP A 1 96 ? 12.148 -12.859 -9.734 1 92.44 96 ASP A C 1
ATOM 780 O O . ASP A 1 96 ? 11.016 -13.352 -9.836 1 92.44 96 ASP A O 1
ATOM 784 N N . LEU A 1 97 ? 12.383 -11.586 -9.648 1 95.69 97 LEU A N 1
ATOM 785 C CA . LEU A 1 97 ? 11.273 -10.648 -9.68 1 95.69 97 LEU A CA 1
ATOM 786 C C . LEU A 1 97 ? 10.547 -10.703 -11.016 1 95.69 97 LEU A C 1
ATOM 788 O O . LEU A 1 97 ? 9.312 -10.68 -11.055 1 95.69 97 LEU A O 1
ATOM 792 N N . GLN A 1 98 ? 11.289 -10.773 -12.062 1 96.56 98 GLN A N 1
ATOM 793 C CA . GLN A 1 98 ? 10.688 -10.852 -13.391 1 96.56 98 GLN A CA 1
ATOM 794 C C . GLN A 1 98 ? 9.883 -12.141 -13.555 1 96.56 98 GLN A C 1
ATOM 796 O O . GLN A 1 98 ? 8.836 -12.141 -14.195 1 96.56 98 GLN A O 1
ATOM 801 N N . SER A 1 99 ? 10.414 -13.203 -13.039 1 96.06 99 SER A N 1
ATOM 802 C CA . SER A 1 99 ? 9.672 -14.461 -13.062 1 96.06 99 SER A CA 1
ATOM 803 C C . SER A 1 99 ? 8.352 -14.344 -12.312 1 96.06 99 SER A C 1
ATOM 805 O O . SER A 1 99 ? 7.316 -14.828 -12.781 1 96.06 99 SER A O 1
ATOM 807 N N . LEU A 1 100 ? 8.406 -13.742 -11.156 1 97.25 100 LEU A N 1
ATOM 808 C CA . LEU A 1 100 ? 7.18 -13.492 -10.406 1 97.25 100 LEU A CA 1
ATOM 809 C C . LEU A 1 100 ? 6.211 -12.641 -11.227 1 97.25 100 LEU A C 1
ATOM 811 O O . LEU A 1 100 ? 5.027 -12.961 -11.328 1 97.25 100 LEU A O 1
ATOM 815 N N . MET A 1 101 ? 6.707 -11.602 -11.828 1 98.38 101 MET A N 1
ATOM 816 C CA . MET A 1 101 ? 5.883 -10.711 -12.641 1 98.38 101 MET A CA 1
ATOM 817 C C . MET A 1 101 ? 5.238 -11.469 -13.789 1 98.38 101 MET A C 1
ATOM 819 O O . MET A 1 101 ? 4.066 -11.25 -14.109 1 98.38 101 MET A O 1
ATOM 823 N N . ARG A 1 102 ? 5.938 -12.352 -14.398 1 97.81 102 ARG A N 1
ATOM 824 C CA . ARG A 1 102 ? 5.395 -13.172 -15.477 1 97.81 102 ARG A CA 1
ATOM 825 C C . ARG A 1 102 ? 4.23 -14.031 -14.984 1 97.81 102 ARG A C 1
ATOM 827 O O . ARG A 1 102 ? 3.211 -14.148 -15.664 1 97.81 102 ARG A O 1
ATOM 834 N N . ILE A 1 103 ? 4.391 -14.602 -13.828 1 98.12 103 ILE A N 1
ATOM 835 C CA . ILE A 1 103 ? 3.33 -15.414 -13.242 1 98.12 103 ILE A CA 1
ATOM 836 C C . ILE A 1 103 ? 2.096 -14.555 -13 1 98.12 103 ILE A C 1
ATOM 838 O O . ILE A 1 103 ? 0.974 -14.961 -13.32 1 98.12 103 ILE A O 1
ATOM 842 N N . LEU A 1 104 ? 2.307 -13.367 -12.406 1 98.44 104 LEU A N 1
ATOM 843 C CA . LEU A 1 104 ? 1.195 -12.461 -12.141 1 98.44 104 LEU A CA 1
ATOM 844 C C . LEU A 1 104 ? 0.427 -12.148 -13.414 1 98.44 104 LEU A C 1
ATOM 846 O O . LEU A 1 104 ? -0.806 -12.195 -13.43 1 98.44 104 LEU A O 1
ATOM 850 N N . TYR A 1 105 ? 1.134 -11.953 -14.5 1 98.44 105 TYR A N 1
ATOM 851 C CA . TYR A 1 105 ? 0.494 -11.539 -15.742 1 98.44 105 TYR A CA 1
ATOM 852 C C . TYR A 1 105 ? -0.089 -12.734 -16.484 1 98.44 105 TYR A C 1
ATOM 854 O O . TYR A 1 105 ? -1.043 -12.594 -17.25 1 98.44 105 TYR A O 1
ATOM 862 N N . GLU A 1 106 ? 0.489 -13.898 -16.297 1 98.06 106 GLU A N 1
ATOM 863 C CA . GLU A 1 106 ? -0.111 -15.117 -16.828 1 98.06 106 GLU A CA 1
ATOM 864 C C . GLU A 1 106 ? -1.497 -15.352 -16.234 1 98.06 106 GLU A C 1
ATOM 866 O O . GLU A 1 106 ? -2.355 -15.961 -16.875 1 98.06 106 GLU A O 1
ATOM 871 N N . HIS A 1 107 ? -1.669 -14.891 -15.062 1 98.12 107 HIS A N 1
ATOM 872 C CA . HIS A 1 107 ? -2.943 -15.031 -14.367 1 98.12 107 HIS A CA 1
ATOM 873 C C . HIS A 1 107 ? -3.568 -13.672 -14.086 1 98.12 107 HIS A C 1
ATOM 875 O O . HIS A 1 107 ? -4.156 -13.453 -13.023 1 98.12 107 HIS A O 1
ATOM 881 N N . LYS A 1 108 ? -3.473 -12.805 -14.945 1 98.12 108 LYS A N 1
ATOM 882 C CA . LYS A 1 108 ? -3.791 -11.398 -14.75 1 98.12 108 LYS A CA 1
ATOM 883 C C . LYS A 1 108 ? -5.227 -11.219 -14.258 1 98.12 108 LYS A C 1
ATOM 885 O O . LYS A 1 108 ? -5.473 -10.5 -13.289 1 98.12 108 LYS A O 1
ATOM 890 N N . ASP A 1 109 ? -6.191 -11.891 -14.883 1 97.88 109 ASP A N 1
ATOM 891 C CA . ASP A 1 109 ? -7.594 -11.75 -14.5 1 97.88 109 ASP A CA 1
ATOM 892 C C . ASP A 1 109 ? -7.809 -12.172 -13.047 1 97.88 109 ASP A C 1
ATOM 894 O O . ASP A 1 109 ? -8.422 -11.445 -12.266 1 97.88 109 ASP A O 1
ATOM 898 N N . ASN A 1 110 ? -7.277 -13.305 -12.75 1 98.31 110 ASN A N 1
ATOM 899 C CA . ASN A 1 110 ? -7.434 -13.82 -11.391 1 98.31 110 ASN A CA 1
ATOM 900 C C . ASN A 1 110 ? -6.727 -12.93 -10.375 1 98.31 110 ASN A C 1
ATOM 902 O O . ASN A 1 110 ? -7.215 -12.75 -9.258 1 98.31 110 ASN A O 1
ATOM 906 N N . MET A 1 111 ? -5.609 -12.383 -10.789 1 98.44 111 MET A N 1
ATOM 907 C CA . MET A 1 111 ? -4.895 -11.484 -9.891 1 98.44 111 MET A CA 1
ATOM 908 C C . MET A 1 111 ? -5.688 -10.203 -9.656 1 98.44 111 MET A C 1
ATOM 910 O O . MET A 1 111 ? -5.738 -9.688 -8.539 1 98.44 111 MET A O 1
ATOM 914 N N . GLN A 1 112 ? -6.297 -9.719 -10.672 1 97.88 112 GLN A N 1
ATOM 915 C CA . GLN A 1 112 ? -7.176 -8.562 -10.523 1 97.88 112 GLN A CA 1
ATOM 916 C C . GLN A 1 112 ? -8.289 -8.844 -9.516 1 97.88 112 GLN A C 1
ATOM 918 O O . GLN A 1 112 ? -8.602 -8 -8.672 1 97.88 112 GLN A O 1
ATOM 923 N N . LEU A 1 113 ? -8.828 -9.992 -9.594 1 98.06 113 LEU A N 1
ATOM 924 C CA . LEU A 1 113 ? -9.891 -10.391 -8.68 1 98.06 113 LEU A CA 1
ATOM 925 C C . LEU A 1 113 ? -9.367 -10.477 -7.25 1 98.06 113 LEU A C 1
ATOM 927 O O . LEU A 1 113 ? -9.969 -9.922 -6.328 1 98.06 113 LEU A O 1
ATOM 931 N N . LEU A 1 114 ? -8.234 -11.109 -7.082 1 97.69 114 LEU A N 1
ATOM 932 C CA . LEU A 1 114 ? -7.645 -11.336 -5.766 1 97.69 114 LEU A CA 1
ATOM 933 C C . LEU A 1 114 ? -7.266 -10.023 -5.102 1 97.69 114 LEU A C 1
ATOM 935 O O . LEU A 1 114 ? -7.52 -9.82 -3.91 1 97.69 114 LEU A O 1
ATOM 939 N N . LEU A 1 115 ? -6.777 -9.133 -5.906 1 97.31 115 LEU A N 1
ATOM 940 C CA . LEU A 1 115 ? -6.164 -7.93 -5.348 1 97.31 115 LEU A CA 1
ATOM 941 C C . LEU A 1 115 ? -7.199 -6.828 -5.16 1 97.31 115 LEU A C 1
ATOM 943 O O . LEU A 1 115 ? -7.121 -6.051 -4.207 1 97.31 115 LEU A O 1
ATOM 947 N N . PHE A 1 116 ? -8.227 -6.812 -6.008 1 95.25 116 PHE A N 1
ATOM 948 C CA . PHE A 1 116 ? -8.984 -5.57 -6.043 1 95.25 116 PHE A CA 1
ATOM 949 C C . PHE A 1 116 ? -10.484 -5.852 -6.012 1 95.25 116 PHE A C 1
ATOM 951 O O . PHE A 1 116 ? -11.289 -4.934 -5.832 1 95.25 116 PHE A O 1
ATOM 958 N N . LYS A 1 117 ? -10.898 -7.098 -6.18 1 97 117 LYS A N 1
ATOM 959 C CA . LYS A 1 117 ? -12.32 -7.379 -6.348 1 97 117 LYS A CA 1
ATOM 960 C C . LYS A 1 117 ? -12.758 -8.555 -5.477 1 97 117 LYS A C 1
ATOM 962 O O . LYS A 1 117 ? -13.719 -9.25 -5.801 1 97 117 LYS A O 1
ATOM 967 N N . SER A 1 118 ? -12.055 -8.781 -4.414 1 97.56 118 SER A N 1
ATOM 968 C CA . SER A 1 118 ? -12.328 -9.961 -3.607 1 97.56 118 SER A CA 1
ATOM 969 C C . SER A 1 118 ? -13.078 -9.602 -2.33 1 97.56 118 SER A C 1
ATOM 971 O O . SER A 1 118 ? -13.336 -10.461 -1.489 1 97.56 118 SER A O 1
ATOM 973 N N . GLN A 1 119 ? -13.406 -8.328 -2.137 1 94.62 119 GLN A N 1
ATOM 974 C CA . GLN A 1 119 ? -14.062 -7.875 -0.917 1 94.62 119 GLN A CA 1
ATOM 975 C C . GLN A 1 119 ? -15.32 -8.688 -0.635 1 94.62 119 GLN A C 1
ATOM 977 O O . GLN A 1 119 ? -16.172 -8.852 -1.512 1 94.62 119 GLN A O 1
ATOM 982 N N . GLY A 1 120 ? -15.469 -9.18 0.634 1 95.62 120 GLY A N 1
ATOM 983 C CA . GLY A 1 120 ? -16.625 -9.984 1.014 1 95.62 120 GLY A CA 1
ATOM 984 C C . GLY A 1 120 ? -16.391 -11.477 0.862 1 95.62 120 GLY A C 1
ATOM 985 O O . GLY A 1 120 ? -17.203 -12.281 1.303 1 95.62 120 GLY A O 1
ATOM 986 N N . SER A 1 121 ? -15.344 -11.875 0.221 1 97.56 121 SER A N 1
ATOM 987 C CA . SER A 1 121 ? -15.008 -13.281 0.016 1 97.56 121 SER A CA 1
ATOM 988 C C . SER A 1 121 ? -14.039 -13.781 1.085 1 97.56 121 SER A C 1
ATOM 990 O O . SER A 1 121 ? -13.594 -13.008 1.933 1 97.56 121 SER A O 1
ATOM 992 N N . SER A 1 122 ? -13.75 -15.094 0.998 1 96.81 122 SER A N 1
ATOM 993 C CA . SER A 1 122 ? -12.758 -15.688 1.886 1 96.81 122 SER A CA 1
ATOM 994 C C . SER A 1 122 ? -11.344 -15.242 1.514 1 96.81 122 SER A C 1
ATOM 996 O O . SER A 1 122 ? -10.406 -15.43 2.291 1 96.81 122 SER A O 1
ATOM 998 N N . GLN A 1 123 ? -11.18 -14.617 0.309 1 96.81 123 GLN A N 1
ATOM 999 C CA . GLN A 1 123 ? -9.859 -14.195 -0.163 1 96.81 123 GLN A CA 1
ATOM 1000 C C . GLN A 1 123 ? -9.695 -12.68 -0.056 1 96.81 123 GLN A C 1
ATOM 1002 O O . GLN A 1 123 ? -8.766 -12.109 -0.625 1 96.81 123 GLN A O 1
ATOM 1007 N N . GLU A 1 124 ? -10.578 -12.047 0.721 1 95.81 124 GLU A N 1
ATOM 1008 C CA . GLU A 1 124 ? -10.609 -10.586 0.737 1 95.81 124 GLU A CA 1
ATOM 1009 C C . GLU A 1 124 ? -9.328 -10.008 1.334 1 95.81 124 GLU A C 1
ATOM 1011 O O . GLU A 1 124 ? -8.938 -8.883 1.011 1 95.81 124 GLU A O 1
ATOM 1016 N N . ASP A 1 125 ? -8.57 -10.828 2.117 1 94.94 125 ASP A N 1
ATOM 1017 C CA . ASP A 1 125 ? -7.391 -10.32 2.807 1 94.94 125 ASP A CA 1
ATOM 1018 C C . ASP A 1 125 ? -6.109 -10.758 2.094 1 94.94 125 ASP A C 1
ATOM 1020 O O . ASP A 1 125 ? -5.023 -10.695 2.67 1 94.94 125 ASP A O 1
ATOM 1024 N N . PHE A 1 126 ? -6.227 -11.148 0.915 1 96.5 126 PHE A N 1
ATOM 1025 C CA . PHE A 1 126 ? -5.09 -11.68 0.167 1 96.5 126 PHE A CA 1
ATOM 1026 C C . PHE A 1 126 ? -3.961 -10.656 0.107 1 96.5 126 PHE A C 1
ATOM 1028 O O . PHE A 1 126 ? -2.805 -10.984 0.376 1 96.5 126 PHE A O 1
ATOM 1035 N N . ARG A 1 127 ? -4.25 -9.445 -0.212 1 93.75 127 ARG A N 1
ATOM 1036 C CA . ARG A 1 127 ? -3.262 -8.383 -0.406 1 93.75 127 ARG A CA 1
ATOM 1037 C C . ARG A 1 127 ? -2.48 -8.125 0.878 1 93.75 127 ARG A C 1
ATOM 1039 O O . ARG A 1 127 ? -1.307 -7.75 0.832 1 93.75 127 ARG A O 1
ATOM 1046 N N . ILE A 1 128 ? -3.115 -8.32 1.95 1 92.06 128 ILE A N 1
ATOM 1047 C CA . ILE A 1 128 ? -2.504 -8.086 3.254 1 92.06 128 ILE A CA 1
ATOM 1048 C C . ILE A 1 128 ? -1.806 -9.359 3.732 1 92.06 128 ILE A C 1
ATOM 1050 O O . ILE A 1 128 ? -0.699 -9.305 4.273 1 92.06 128 ILE A O 1
ATOM 1054 N N . HIS A 1 129 ? -2.375 -10.453 3.473 1 94.31 129 HIS A N 1
ATOM 1055 C CA . HIS A 1 129 ? -1.915 -11.727 4.02 1 94.31 129 HIS A CA 1
ATOM 1056 C C . HIS A 1 129 ? -0.662 -12.219 3.299 1 94.31 129 HIS A C 1
ATOM 1058 O O . HIS A 1 129 ? 0.226 -12.805 3.92 1 94.31 129 HIS A O 1
ATOM 1064 N N . LEU A 1 130 ? -0.642 -11.969 2.045 1 96 130 LEU A N 1
ATOM 1065 C CA . LEU A 1 130 ? 0.475 -12.508 1.274 1 96 130 LEU A CA 1
ATOM 1066 C C . LEU A 1 130 ? 1.8 -11.938 1.772 1 96 130 LEU A C 1
ATOM 1068 O O . LEU A 1 130 ? 2.732 -12.695 2.066 1 96 130 LEU A O 1
ATOM 1072 N N . PRO A 1 131 ? 1.975 -10.633 1.919 1 95.88 131 PRO A N 1
ATOM 1073 C CA . PRO A 1 131 ? 3.232 -10.117 2.469 1 95.88 131 PRO A CA 1
ATOM 1074 C C . PRO A 1 131 ? 3.547 -10.688 3.852 1 95.88 131 PRO A C 1
ATOM 1076 O O . PRO A 1 131 ? 4.715 -10.914 4.18 1 95.88 131 PRO A O 1
ATOM 1079 N N . HIS A 1 132 ? 2.539 -10.898 4.652 1 94.94 132 HIS A N 1
ATOM 1080 C CA . HIS A 1 132 ? 2.738 -11.461 5.984 1 94.94 132 HIS A CA 1
ATOM 1081 C C . HIS A 1 132 ? 3.289 -12.883 5.906 1 94.94 132 HIS A C 1
ATOM 1083 O O . HIS A 1 132 ? 4.23 -13.227 6.621 1 94.94 132 HIS A O 1
ATOM 1089 N N . LEU A 1 133 ? 2.662 -13.625 5.023 1 94.31 133 LEU A N 1
ATOM 1090 C CA . LEU A 1 133 ? 3.129 -14.992 4.824 1 94.31 133 LEU A CA 1
ATOM 1091 C C . LEU A 1 133 ? 4.566 -15.008 4.316 1 94.31 133 LEU A C 1
ATOM 1093 O O . LEU A 1 133 ? 5.395 -15.773 4.809 1 94.31 133 LEU A O 1
ATOM 1097 N N . ALA A 1 134 ? 4.859 -14.203 3.334 1 94.19 134 ALA A N 1
ATOM 1098 C CA . ALA A 1 134 ? 6.215 -14.094 2.803 1 94.19 134 ALA A CA 1
ATOM 1099 C C . ALA A 1 134 ? 7.199 -13.68 3.895 1 94.19 134 ALA A C 1
ATOM 1101 O O . ALA A 1 134 ? 8.32 -14.195 3.949 1 94.19 134 ALA A O 1
ATOM 1102 N N . THR A 1 135 ? 6.816 -12.805 4.754 1 95.75 135 THR A N 1
ATOM 1103 C CA . THR A 1 135 ? 7.645 -12.359 5.867 1 95.75 135 THR A CA 1
ATOM 1104 C C . THR A 1 135 ? 7.996 -13.531 6.781 1 95.75 135 THR A C 1
ATOM 1106 O O . THR A 1 135 ? 9.156 -13.711 7.152 1 95.75 135 THR A O 1
ATOM 1109 N N . ASP A 1 136 ? 7.012 -14.266 7.16 1 95.25 136 ASP A N 1
ATOM 1110 C CA . ASP A 1 136 ? 7.227 -15.391 8.062 1 95.25 136 ASP A CA 1
ATOM 1111 C C . ASP A 1 136 ? 8.242 -16.375 7.484 1 95.25 136 ASP A C 1
ATOM 1113 O O . ASP A 1 136 ? 9.148 -16.828 8.188 1 95.25 136 ASP A O 1
ATOM 1117 N N . GLU A 1 137 ? 8.07 -16.609 6.27 1 92.06 137 GLU A N 1
ATOM 1118 C CA . GLU A 1 137 ? 8.984 -17.531 5.602 1 92.06 137 GLU A CA 1
ATOM 1119 C C . GLU A 1 137 ? 10.398 -16.953 5.535 1 92.06 137 GLU A C 1
ATOM 1121 O O . GLU A 1 137 ? 11.375 -17.656 5.824 1 92.06 137 GLU A O 1
ATOM 1126 N N . THR A 1 138 ? 10.516 -15.742 5.137 1 91.06 138 THR A N 1
ATOM 1127 C CA . THR A 1 138 ? 11.812 -15.078 5.02 1 91.06 138 THR A CA 1
ATOM 1128 C C . THR A 1 138 ? 12.484 -14.961 6.387 1 91.06 138 THR A C 1
ATOM 1130 O O . THR A 1 138 ? 13.695 -15.133 6.504 1 91.06 138 THR A O 1
ATOM 1133 N N . TYR A 1 139 ? 11.711 -14.656 7.34 1 94.12 139 TYR A N 1
ATOM 1134 C CA . TYR A 1 139 ? 12.266 -14.461 8.672 1 94.12 139 TYR A CA 1
ATOM 1135 C C . TYR A 1 139 ? 12.867 -15.75 9.211 1 94.12 139 TYR A C 1
ATOM 1137 O O . TYR A 1 139 ? 13.914 -15.727 9.867 1 94.12 139 TYR A O 1
ATOM 1145 N N . ARG A 1 140 ? 12.203 -16.891 8.984 1 92.62 140 ARG A N 1
ATOM 1146 C CA . ARG A 1 140 ? 12.75 -18.172 9.391 1 92.62 140 ARG A CA 1
ATOM 1147 C C . ARG A 1 140 ? 14.125 -18.406 8.773 1 92.62 140 ARG A C 1
ATOM 1149 O O . ARG A 1 140 ? 15.039 -18.875 9.453 1 92.62 140 ARG A O 1
ATOM 1156 N N . TYR A 1 141 ? 14.18 -18.062 7.625 1 88.06 141 TYR A N 1
ATOM 1157 C CA . TYR A 1 141 ? 15.438 -18.172 6.91 1 88.06 141 TYR A CA 1
ATOM 1158 C C . TYR A 1 141 ? 16.5 -17.25 7.508 1 88.06 141 TYR A C 1
ATOM 1160 O O . TYR A 1 141 ? 17.641 -17.656 7.723 1 88.06 141 TYR A O 1
ATOM 1168 N N . LEU A 1 142 ? 16.203 -16.016 7.766 1 90.12 142 LEU A N 1
ATOM 1169 C CA . LEU A 1 142 ? 17.125 -15.023 8.305 1 90.12 142 LEU A CA 1
ATOM 1170 C C . LEU A 1 142 ? 17.578 -15.406 9.703 1 90.12 142 LEU A C 1
ATOM 1172 O O . LEU A 1 142 ? 18.719 -15.164 10.078 1 90.12 142 LEU A O 1
ATOM 1176 N N . GLU A 1 143 ? 16.672 -15.938 10.414 1 93.25 143 GLU A N 1
ATOM 1177 C CA . GLU A 1 143 ? 17.031 -16.391 11.758 1 93.25 143 GLU A CA 1
ATOM 1178 C C . GLU A 1 143 ? 18.109 -17.469 11.703 1 93.25 143 GLU A C 1
ATOM 1180 O O . GLU A 1 143 ? 19.047 -17.453 12.508 1 93.25 143 GLU A O 1
ATOM 1185 N N . LEU A 1 144 ? 17.906 -18.406 10.836 1 90.25 144 LEU A N 1
ATOM 1186 C CA . LEU A 1 144 ? 18.906 -19.453 10.664 1 90.25 144 LEU A CA 1
ATOM 1187 C C . LEU A 1 144 ? 20.25 -18.875 10.227 1 90.25 144 LEU A C 1
ATOM 1189 O O . LEU A 1 144 ? 21.281 -19.266 10.758 1 90.25 144 LEU A O 1
ATOM 1193 N N . ALA A 1 145 ? 20.219 -18 9.281 1 87.88 145 ALA A N 1
ATOM 1194 C CA . ALA A 1 145 ? 21.438 -17.344 8.805 1 87.88 145 ALA A CA 1
ATOM 1195 C C . ALA A 1 145 ? 22.141 -16.594 9.93 1 87.88 145 ALA A C 1
ATOM 1197 O O . ALA A 1 145 ? 23.359 -16.594 10.023 1 87.88 145 ALA A O 1
ATOM 1198 N N . TYR A 1 146 ? 21.359 -15.961 10.766 1 90.94 146 TYR A N 1
ATOM 1199 C CA . TYR A 1 146 ? 21.891 -15.211 11.898 1 90.94 146 TYR A CA 1
ATOM 1200 C C . TYR A 1 146 ? 22.547 -16.141 12.914 1 90.94 146 TYR A C 1
ATOM 1202 O O . TYR A 1 146 ? 23.641 -15.883 13.398 1 90.94 146 TYR A O 1
ATOM 1210 N N . LYS A 1 147 ? 21.922 -17.203 13.219 1 91.56 147 LYS A N 1
ATOM 1211 C CA . LYS A 1 147 ? 22.438 -18.188 14.164 1 91.56 147 LYS A CA 1
ATOM 1212 C C . LYS A 1 147 ? 23.766 -18.781 13.68 1 91.56 147 LYS A C 1
ATOM 1214 O O . LYS A 1 147 ? 24.656 -19.062 14.477 1 91.56 147 LYS A O 1
ATOM 1219 N N . GLU A 1 148 ? 23.891 -18.922 12.445 1 88.75 148 GLU A N 1
ATOM 1220 C CA . GLU A 1 148 ? 25.094 -19.516 11.852 1 88.75 148 GLU A CA 1
ATOM 1221 C C . GLU A 1 148 ? 26.188 -18.453 11.648 1 88.75 148 GLU A C 1
ATOM 1223 O O . GLU A 1 148 ? 27.266 -18.766 11.133 1 88.75 148 GLU A O 1
ATOM 1228 N N . GLY A 1 149 ? 25.828 -17.266 11.883 1 85.94 149 GLY A N 1
ATOM 1229 C CA . GLY A 1 149 ? 26.812 -16.203 11.82 1 85.94 149 GLY A CA 1
ATOM 1230 C C . GLY A 1 149 ? 27.031 -15.672 10.414 1 85.94 149 GLY A C 1
ATOM 1231 O O . GLY A 1 149 ? 28.047 -15.039 10.133 1 85.94 149 GLY A O 1
ATOM 1232 N N . LYS A 1 150 ? 26.094 -15.945 9.594 1 84.19 150 LYS A N 1
ATOM 1233 C CA . LYS A 1 150 ? 26.219 -15.508 8.211 1 84.19 150 LYS A CA 1
ATOM 1234 C C . LYS A 1 150 ? 25.781 -14.055 8.047 1 84.19 150 LYS A C 1
ATOM 1236 O O . LYS A 1 150 ? 26.188 -13.383 7.094 1 84.19 150 LYS A O 1
ATOM 1241 N N . ILE A 1 151 ? 24.875 -13.641 8.914 1 84.62 151 ILE A N 1
ATOM 1242 C CA . ILE A 1 151 ? 24.516 -12.234 8.961 1 84.62 151 ILE A CA 1
ATOM 1243 C C . ILE A 1 151 ? 24.719 -11.688 10.367 1 84.62 151 ILE A C 1
ATOM 1245 O O . ILE A 1 151 ? 24.672 -12.43 11.344 1 84.62 151 ILE A O 1
ATOM 1249 N N . ASN A 1 152 ? 24.984 -10.398 10.391 1 84.44 152 ASN A N 1
ATOM 1250 C CA . ASN A 1 152 ? 25.422 -9.812 11.664 1 84.44 152 ASN A CA 1
ATOM 1251 C C . ASN A 1 152 ? 24.266 -9.148 12.391 1 84.44 152 ASN A C 1
ATOM 1253 O O . ASN A 1 152 ? 24.406 -8.742 13.547 1 84.44 152 ASN A O 1
ATOM 1257 N N . HIS A 1 153 ? 23.188 -9.07 11.719 1 89 153 HIS A N 1
ATOM 1258 C CA . HIS A 1 153 ? 22.031 -8.414 12.336 1 89 153 HIS A CA 1
ATOM 1259 C C . HIS A 1 153 ? 20.734 -9.008 11.828 1 89 153 HIS A C 1
ATOM 1261 O O . HIS A 1 153 ? 20.625 -9.391 10.664 1 89 153 HIS A O 1
ATOM 1267 N N . LEU A 1 154 ? 19.859 -9.117 12.75 1 93.19 154 LEU A N 1
ATOM 1268 C CA . LEU A 1 154 ? 18.516 -9.602 12.398 1 93.19 154 LEU A CA 1
ATOM 1269 C C . LEU A 1 154 ? 17.469 -8.516 12.617 1 93.19 154 LEU A C 1
ATOM 1271 O O . LEU A 1 154 ? 17.281 -8.047 13.742 1 93.19 154 LEU A O 1
ATOM 1275 N N . VAL A 1 155 ? 16.891 -8.086 11.602 1 94.75 155 VAL A N 1
ATOM 1276 C CA . VAL A 1 155 ? 15.844 -7.074 11.664 1 94.75 155 VAL A CA 1
ATOM 1277 C C . VAL A 1 155 ? 14.664 -7.594 12.484 1 94.75 155 VAL A C 1
ATOM 1279 O O . VAL A 1 155 ? 14.406 -8.797 12.523 1 94.75 155 VAL A O 1
ATOM 1282 N N . LYS A 1 156 ? 13.969 -6.691 13.156 1 96.44 156 LYS A N 1
ATOM 1283 C CA . LYS A 1 156 ? 12.766 -7.098 13.875 1 96.44 156 LYS A CA 1
ATOM 1284 C C . LYS A 1 156 ? 11.711 -7.645 12.922 1 96.44 156 LYS A C 1
ATOM 1286 O O . LYS A 1 156 ? 11.539 -7.129 11.812 1 96.44 156 LYS A O 1
ATOM 1291 N N . HIS A 1 157 ? 11.023 -8.609 13.359 1 97.06 157 HIS A N 1
ATOM 1292 C CA . HIS A 1 157 ? 10.016 -9.281 12.547 1 97.06 157 HIS A CA 1
ATOM 1293 C C . HIS A 1 157 ? 8.969 -8.297 12.031 1 97.06 157 HIS A C 1
ATOM 1295 O O . HIS A 1 157 ? 8.625 -8.305 10.852 1 97.06 157 HIS A O 1
ATOM 1301 N N . GLU A 1 158 ? 8.516 -7.395 12.906 1 97.06 158 GLU A N 1
ATOM 1302 C CA . GLU A 1 158 ? 7.477 -6.441 12.539 1 97.06 158 GLU A CA 1
ATOM 1303 C C . GLU A 1 158 ? 7.992 -5.434 11.516 1 97.06 158 GLU A C 1
ATOM 1305 O O . GLU A 1 158 ? 7.23 -4.953 10.672 1 97.06 158 GLU A O 1
ATOM 1310 N N . PHE A 1 159 ? 9.258 -5.102 11.594 1 97.88 159 PHE A N 1
ATOM 1311 C CA . PHE A 1 159 ? 9.852 -4.195 10.617 1 97.88 159 PHE A CA 1
ATOM 1312 C C . PHE A 1 159 ? 9.953 -4.867 9.25 1 97.88 159 PHE A C 1
ATOM 1314 O O . PHE A 1 159 ? 9.617 -4.266 8.227 1 97.88 159 PHE A O 1
ATOM 1321 N N . LEU A 1 160 ? 10.383 -6.129 9.289 1 97.38 160 LEU A N 1
ATOM 1322 C CA . LEU A 1 160 ? 10.453 -6.883 8.047 1 97.38 160 LEU A CA 1
ATOM 1323 C C . LEU A 1 160 ? 9.078 -6.984 7.395 1 97.38 160 LEU A C 1
ATOM 1325 O O . LEU A 1 160 ? 8.945 -6.816 6.18 1 97.38 160 LEU A O 1
ATOM 1329 N N . ARG A 1 161 ? 8.117 -7.215 8.18 1 97.75 161 ARG A N 1
ATOM 1330 C CA . ARG A 1 161 ? 6.75 -7.332 7.68 1 97.75 161 ARG A CA 1
ATOM 1331 C C . ARG A 1 161 ? 6.316 -6.055 6.969 1 97.75 161 ARG A C 1
ATOM 1333 O O . ARG A 1 161 ? 5.738 -6.105 5.883 1 97.75 161 ARG A O 1
ATOM 1340 N N . SER A 1 162 ? 6.566 -4.953 7.555 1 98.12 162 SER A N 1
ATOM 1341 C CA . SER A 1 162 ? 6.203 -3.668 6.969 1 98.12 162 SER A CA 1
ATOM 1342 C C . SER A 1 162 ? 7 -3.391 5.699 1 98.12 162 SER A C 1
ATOM 1344 O O . SER A 1 162 ? 6.465 -2.84 4.734 1 98.12 162 SER A O 1
ATOM 1346 N N . CYS A 1 163 ? 8.242 -3.758 5.715 1 97.94 163 CYS A N 1
ATOM 1347 C CA . CYS A 1 163 ? 9.062 -3.621 4.52 1 97.94 163 CYS A CA 1
ATOM 1348 C C . CYS A 1 163 ? 8.531 -4.492 3.387 1 97.94 163 CYS A C 1
ATOM 1350 O O . CYS A 1 163 ? 8.438 -4.039 2.244 1 97.94 163 CYS A O 1
ATOM 1352 N N . MET A 1 164 ? 8.164 -5.691 3.729 1 97.44 164 MET A N 1
ATOM 1353 C CA . MET A 1 164 ? 7.621 -6.609 2.73 1 97.44 164 MET A CA 1
ATOM 1354 C C . MET A 1 164 ? 6.285 -6.102 2.199 1 97.44 164 MET A C 1
ATOM 1356 O O . MET A 1 164 ? 5.988 -6.25 1.013 1 97.44 164 MET A O 1
ATOM 1360 N N . THR A 1 165 ? 5.535 -5.539 3.082 1 97.88 165 THR A N 1
ATOM 1361 C CA . THR A 1 165 ? 4.273 -4.938 2.656 1 97.88 165 THR A CA 1
ATOM 1362 C C . THR A 1 165 ? 4.516 -3.857 1.607 1 97.88 165 THR A C 1
ATOM 1364 O O . THR A 1 165 ? 3.84 -3.82 0.578 1 97.88 165 THR A O 1
ATOM 1367 N N . ALA A 1 166 ? 5.453 -3.02 1.829 1 97.94 166 ALA A N 1
ATOM 1368 C CA . ALA A 1 166 ? 5.805 -1.971 0.875 1 97.94 166 ALA A CA 1
ATOM 1369 C C . ALA A 1 166 ? 6.305 -2.566 -0.437 1 97.94 166 ALA A C 1
ATOM 1371 O O . ALA A 1 166 ? 5.926 -2.113 -1.519 1 97.94 166 ALA A O 1
ATOM 1372 N N . TYR A 1 167 ? 7.113 -3.559 -0.312 1 97.75 167 TYR A N 1
ATOM 1373 C CA . TYR A 1 167 ? 7.684 -4.211 -1.484 1 97.75 167 TYR A CA 1
ATOM 1374 C C . TYR A 1 167 ? 6.59 -4.816 -2.357 1 97.75 167 TYR A C 1
ATOM 1376 O O . TYR A 1 167 ? 6.559 -4.594 -3.57 1 97.75 167 TYR A O 1
ATOM 1384 N N . TYR A 1 168 ? 5.688 -5.527 -1.758 1 97.62 168 TYR A N 1
ATOM 1385 C CA . TYR A 1 168 ? 4.625 -6.176 -2.52 1 97.62 168 TYR A CA 1
ATOM 1386 C C . TYR A 1 168 ? 3.652 -5.148 -3.082 1 97.62 168 TYR A C 1
ATOM 1388 O O . TYR A 1 168 ? 3.086 -5.348 -4.16 1 97.62 168 TYR A O 1
ATOM 1396 N N . THR A 1 169 ? 3.482 -4.066 -2.359 1 97.56 169 THR A N 1
ATOM 1397 C CA . THR A 1 169 ? 2.703 -2.977 -2.932 1 97.56 169 THR A CA 1
ATOM 1398 C C . THR A 1 169 ? 3.303 -2.52 -4.258 1 97.56 169 THR A C 1
ATOM 1400 O O . THR A 1 169 ? 2.582 -2.35 -5.246 1 97.56 169 THR A O 1
ATOM 1403 N N . ALA A 1 170 ? 4.586 -2.381 -4.281 1 98.12 170 ALA A N 1
ATOM 1404 C CA . ALA A 1 170 ? 5.262 -2.008 -5.523 1 98.12 170 ALA A CA 1
ATOM 1405 C C . ALA A 1 170 ? 5.055 -3.07 -6.598 1 98.12 170 ALA A C 1
ATOM 1407 O O . ALA A 1 170 ? 4.773 -2.744 -7.754 1 98.12 170 ALA A O 1
ATOM 1408 N N . VAL A 1 171 ? 5.133 -4.297 -6.211 1 98.06 171 VAL A N 1
ATOM 1409 C CA . VAL A 1 171 ? 5.051 -5.418 -7.141 1 98.06 171 VAL A CA 1
ATOM 1410 C C . VAL A 1 171 ? 3.658 -5.461 -7.77 1 98.06 171 VAL A C 1
ATOM 1412 O O . VAL A 1 171 ? 3.51 -5.836 -8.938 1 98.06 171 VAL A O 1
ATOM 1415 N N . PHE A 1 172 ? 2.658 -5.031 -7.055 1 97.94 172 PHE A N 1
ATOM 1416 C CA . PHE A 1 172 ? 1.285 -5.129 -7.535 1 97.94 172 PHE A CA 1
ATOM 1417 C C . PHE A 1 172 ? 0.895 -3.885 -8.32 1 97.94 172 PHE A C 1
ATOM 1419 O O . PHE A 1 172 ? -0.138 -3.867 -8.992 1 97.94 172 PHE A O 1
ATOM 1426 N N . GLU A 1 173 ? 1.703 -2.855 -8.305 1 97.62 173 GLU A N 1
ATOM 1427 C CA . GLU A 1 173 ? 1.363 -1.574 -8.914 1 97.62 173 GLU A CA 1
ATOM 1428 C C . GLU A 1 173 ? 1.091 -1.732 -10.406 1 97.62 173 GLU A C 1
ATOM 1430 O O . GLU A 1 173 ? 0.151 -1.138 -10.938 1 97.62 173 GLU A O 1
ATOM 1435 N N . PRO A 1 174 ? 1.891 -2.512 -11.141 1 98.38 174 PRO A N 1
ATOM 1436 C CA . PRO A 1 174 ? 1.607 -2.654 -12.57 1 98.38 174 PRO A CA 1
ATOM 1437 C C . PRO A 1 174 ? 0.2 -3.18 -12.844 1 98.38 174 PRO A C 1
ATOM 1439 O O . PRO A 1 174 ? -0.465 -2.719 -13.773 1 98.38 174 PRO A O 1
ATOM 1442 N N . LEU A 1 175 ? -0.263 -4.078 -12.023 1 97.94 175 LEU A N 1
ATOM 1443 C CA . LEU A 1 175 ? -1.614 -4.605 -12.18 1 97.94 175 LEU A CA 1
ATOM 1444 C C . LEU A 1 175 ? -2.652 -3.57 -11.758 1 97.94 175 LEU A C 1
ATOM 1446 O O . LEU A 1 175 ? -3.695 -3.434 -12.406 1 97.94 175 LEU A O 1
ATOM 1450 N N . ALA A 1 176 ? -2.346 -2.848 -10.695 1 96.38 176 ALA A N 1
ATOM 1451 C CA . ALA A 1 176 ? -3.248 -1.805 -10.219 1 96.38 176 ALA A CA 1
ATOM 1452 C C . ALA A 1 176 ? -3.451 -0.724 -11.273 1 96.38 176 ALA A C 1
ATOM 1454 O O . ALA A 1 176 ? -4.543 -0.167 -11.398 1 96.38 176 ALA A O 1
ATOM 1455 N N . GLN A 1 177 ? -2.418 -0.525 -12.023 1 95.94 177 GLN A N 1
ATOM 1456 C CA . GLN A 1 177 ? -2.453 0.548 -13.008 1 95.94 177 GLN A CA 1
ATOM 1457 C C . GLN A 1 177 ? -2.795 0.009 -14.398 1 95.94 177 GLN A C 1
ATOM 1459 O O . GLN A 1 177 ? -2.826 0.762 -15.375 1 95.94 177 GLN A O 1
ATOM 1464 N N . ASP A 1 178 ? -2.977 -1.206 -14.539 1 96.19 178 ASP A N 1
ATOM 1465 C CA . ASP A 1 178 ? -3.338 -1.878 -15.781 1 96.19 178 ASP A CA 1
ATOM 1466 C C . ASP A 1 178 ? -2.273 -1.655 -16.859 1 96.19 178 ASP A C 1
ATOM 1468 O O . ASP A 1 178 ? -2.594 -1.316 -18 1 96.19 178 ASP A O 1
ATOM 1472 N N . TRP A 1 179 ? -1.082 -1.798 -16.484 1 97.81 179 TRP A N 1
ATOM 1473 C CA . TRP A 1 179 ? 0.033 -1.697 -17.422 1 97.81 179 TRP A CA 1
ATOM 1474 C C . TRP A 1 179 ? 0.139 -2.953 -18.281 1 97.81 179 TRP A C 1
ATOM 1476 O O . TRP A 1 179 ? -0.379 -4.012 -17.906 1 97.81 179 TRP A O 1
ATOM 1486 N N . SER A 1 180 ? 0.781 -2.781 -19.438 1 97.88 180 SER A N 1
ATOM 1487 C CA . SER A 1 180 ? 1.152 -3.957 -20.219 1 97.88 180 SER A CA 1
ATOM 1488 C C . SER A 1 180 ? 2.238 -4.766 -19.531 1 97.88 180 SER A C 1
ATOM 1490 O O . SER A 1 180 ? 2.922 -4.254 -18.641 1 97.88 180 SER A O 1
ATOM 1492 N N . GLN A 1 181 ? 2.314 -6.031 -19.891 1 98 181 GLN A N 1
ATOM 1493 C CA . GLN A 1 181 ? 3.373 -6.859 -19.328 1 98 181 GLN A CA 1
ATOM 1494 C C . GLN A 1 181 ? 4.75 -6.266 -19.609 1 98 181 GLN A C 1
ATOM 1496 O O . GLN A 1 181 ? 5.645 -6.324 -18.766 1 98 181 GLN A O 1
ATOM 1501 N N . GLU A 1 182 ? 4.914 -5.754 -20.812 1 97.62 182 GLU A N 1
ATOM 1502 C CA . GLU A 1 182 ? 6.184 -5.137 -21.172 1 97.62 182 GLU A CA 1
ATOM 1503 C C . GLU A 1 182 ? 6.539 -3.986 -20.234 1 97.62 182 GLU A C 1
ATOM 1505 O O . GLU A 1 182 ? 7.672 -3.887 -19.766 1 97.62 182 GLU A O 1
ATOM 1510 N N . GLN A 1 183 ? 5.609 -3.176 -19.953 1 97.5 183 GLN A N 1
ATOM 1511 C CA . GLN A 1 183 ? 5.812 -2.07 -19.016 1 97.5 183 GLN A CA 1
ATOM 1512 C C . GLN A 1 183 ? 6.141 -2.584 -17.625 1 97.5 183 GLN A C 1
ATOM 1514 O O . GLN A 1 183 ? 7.008 -2.033 -16.938 1 97.5 183 GLN A O 1
ATOM 1519 N N . ALA A 1 184 ? 5.426 -3.604 -17.25 1 98.44 184 ALA A N 1
ATOM 1520 C CA . ALA A 1 184 ? 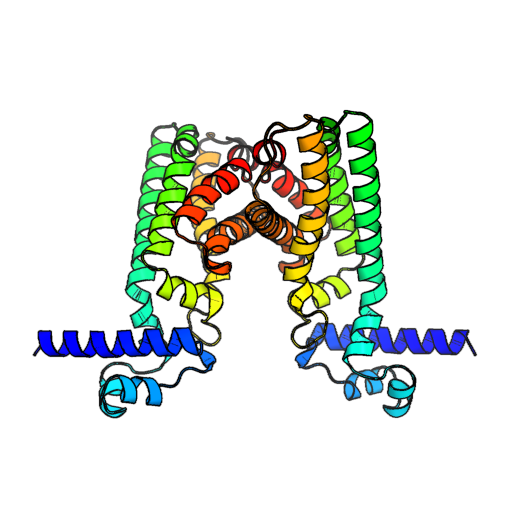5.652 -4.191 -15.93 1 98.44 184 ALA A CA 1
ATOM 1521 C C . ALA A 1 184 ? 7.07 -4.742 -15.805 1 98.44 184 ALA A C 1
ATOM 1523 O O . ALA A 1 184 ? 7.723 -4.57 -14.773 1 98.44 184 ALA A O 1
ATOM 1524 N N . MET A 1 185 ? 7.508 -5.363 -16.906 1 97.88 185 MET A N 1
ATOM 1525 C CA . MET A 1 185 ? 8.859 -5.918 -16.906 1 97.88 185 MET A CA 1
ATOM 1526 C C . MET A 1 185 ? 9.906 -4.809 -16.828 1 97.88 185 MET A C 1
ATOM 1528 O O . MET A 1 185 ? 10.922 -4.965 -16.141 1 97.88 185 MET A O 1
ATOM 1532 N N . GLU A 1 186 ? 9.664 -3.758 -17.438 1 97.31 186 GLU A N 1
ATOM 1533 C CA . GLU A 1 186 ? 10.547 -2.6 -17.328 1 97.31 186 GLU A CA 1
ATOM 1534 C C . GLU A 1 186 ? 10.555 -2.039 -15.914 1 97.31 186 GLU A C 1
ATOM 1536 O O . GLU A 1 186 ? 11.609 -1.67 -15.391 1 97.31 186 GLU A O 1
ATOM 1541 N N . PHE A 1 187 ? 9.422 -2.006 -15.344 1 98.31 187 PHE A N 1
ATOM 1542 C CA . PHE A 1 187 ? 9.281 -1.462 -14 1 98.31 187 PHE A CA 1
ATOM 1543 C C . PHE A 1 187 ? 10.047 -2.307 -12.992 1 98.31 187 PHE A C 1
ATOM 1545 O O . PHE A 1 187 ? 10.492 -1.797 -11.961 1 98.31 187 PHE A O 1
ATOM 1552 N N . CYS A 1 188 ? 10.227 -3.6 -13.211 1 97.94 188 CYS A N 1
ATOM 1553 C CA . CYS A 1 188 ? 10.992 -4.461 -12.32 1 97.94 188 CYS A CA 1
ATOM 1554 C C . CYS A 1 188 ? 12.383 -3.885 -12.07 1 97.94 188 CYS A C 1
ATOM 1556 O O . CYS A 1 188 ? 12.914 -4.008 -10.961 1 97.94 188 CYS A O 1
ATOM 1558 N N . HIS A 1 189 ? 12.945 -3.246 -13.07 1 96.25 189 HIS A N 1
ATOM 1559 C CA . HIS A 1 189 ? 14.258 -2.631 -12.898 1 96.25 189 HIS A CA 1
ATOM 1560 C C .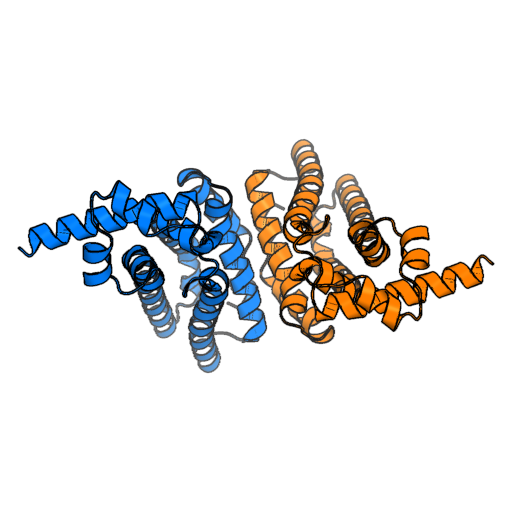 HIS A 1 189 ? 14.211 -1.508 -11.875 1 96.25 189 HIS A C 1
ATOM 1562 O O . HIS A 1 189 ? 15.133 -1.361 -11.062 1 96.25 189 HIS A O 1
ATOM 1568 N N . SER A 1 190 ? 13.148 -0.742 -11.922 1 96.81 190 SER A N 1
ATOM 1569 C CA . SER A 1 190 ? 12.977 0.337 -10.953 1 96.81 190 SER A CA 1
ATOM 1570 C C . SER A 1 190 ? 12.828 -0.21 -9.539 1 96.81 190 SER A C 1
ATOM 1572 O O . SER A 1 190 ? 13.383 0.352 -8.586 1 96.81 190 SER A O 1
ATOM 1574 N N . ILE A 1 191 ? 12.055 -1.272 -9.406 1 97.81 191 ILE A N 1
ATOM 1575 C CA . ILE A 1 191 ? 11.898 -1.9 -8.094 1 97.81 191 ILE A CA 1
ATOM 1576 C C . ILE A 1 191 ? 13.266 -2.363 -7.582 1 97.81 191 ILE A C 1
ATOM 1578 O O . ILE A 1 191 ? 13.609 -2.121 -6.426 1 97.81 191 ILE A O 1
ATOM 1582 N N . MET A 1 192 ? 14.031 -2.967 -8.453 1 94.88 192 MET A N 1
ATOM 1583 C CA . MET A 1 192 ? 15.344 -3.49 -8.078 1 94.88 192 MET A CA 1
ATOM 1584 C C . MET A 1 192 ? 16.281 -2.363 -7.656 1 94.88 192 MET A C 1
ATOM 1586 O O . MET A 1 192 ? 17.062 -2.521 -6.719 1 94.88 192 MET A O 1
ATOM 1590 N N . ASP A 1 193 ? 16.172 -1.31 -8.367 1 93.62 193 ASP A N 1
ATOM 1591 C CA . ASP A 1 193 ? 17.016 -0.163 -8.039 1 93.62 193 ASP A CA 1
ATOM 1592 C C . ASP A 1 193 ? 16.594 0.46 -6.707 1 93.62 193 ASP A C 1
ATOM 1594 O O . ASP A 1 193 ? 17.438 0.872 -5.91 1 93.62 193 ASP A O 1
ATOM 1598 N N . LEU A 1 194 ? 15.352 0.49 -6.465 1 95.56 194 LEU A N 1
ATOM 1599 C CA . LEU A 1 194 ? 14.797 1.222 -5.328 1 95.56 194 LEU A CA 1
ATOM 1600 C C . LEU A 1 194 ? 14.945 0.419 -4.043 1 95.56 194 LEU A C 1
ATOM 1602 O O . LEU A 1 194 ? 15.328 0.968 -3.004 1 95.56 194 LEU A O 1
ATOM 1606 N N . PHE A 1 195 ? 14.617 -0.838 -4.062 1 95.88 195 PHE A N 1
ATOM 1607 C CA . PHE A 1 195 ? 14.609 -1.655 -2.857 1 95.88 195 PHE A CA 1
ATOM 1608 C C . PHE A 1 195 ? 15.977 -2.301 -2.635 1 95.88 195 PHE A C 1
ATOM 1610 O O . PHE A 1 195 ? 16.375 -3.203 -3.377 1 95.88 195 PHE A O 1
ATOM 1617 N N . ASP A 1 196 ? 16.656 -1.896 -1.623 1 92.75 196 ASP A N 1
ATOM 1618 C CA . ASP A 1 196 ? 17.969 -2.42 -1.264 1 92.75 196 ASP A CA 1
ATOM 1619 C C . ASP A 1 196 ? 17.875 -3.373 -0.074 1 92.75 196 ASP A C 1
ATOM 1621 O O . ASP A 1 196 ? 18.188 -3 1.055 1 92.75 196 ASP A O 1
ATOM 1625 N N . TRP A 1 197 ? 17.594 -4.609 -0.257 1 90.06 197 TRP A N 1
ATOM 1626 C CA . TRP A 1 197 ? 17.438 -5.609 0.794 1 90.06 197 TRP A CA 1
ATOM 1627 C C . TRP A 1 197 ? 18.781 -5.914 1.452 1 90.06 197 TRP A C 1
ATOM 1629 O O . TRP A 1 197 ? 18.828 -6.254 2.637 1 90.06 197 TRP A O 1
ATOM 1639 N N . GLY A 1 198 ? 19.828 -5.832 0.635 1 87.25 198 GLY A N 1
ATOM 1640 C CA . GLY A 1 198 ? 21.141 -6.055 1.197 1 87.25 198 GLY A CA 1
ATOM 1641 C C . GLY A 1 198 ? 21.469 -5.113 2.342 1 87.25 198 GLY A C 1
ATOM 1642 O O . GLY A 1 198 ? 21.969 -5.543 3.381 1 87.25 198 GLY A O 1
ATOM 1643 N N . SER A 1 199 ? 21.172 -3.84 2.131 1 88.94 199 SER A N 1
ATOM 1644 C CA . SER A 1 199 ? 21.438 -2.842 3.166 1 88.94 199 SER A CA 1
ATOM 1645 C C . SER A 1 199 ? 20.547 -3.08 4.387 1 88.94 199 SER A C 1
ATOM 1647 O O . SER A 1 199 ? 21 -2.912 5.523 1 88.94 199 SER A O 1
ATOM 1649 N N . LEU A 1 200 ? 19.312 -3.494 4.227 1 91.19 200 LEU A N 1
ATOM 1650 C CA . LEU A 1 200 ? 18.375 -3.695 5.328 1 91.19 200 LEU A CA 1
ATOM 1651 C C . LEU A 1 200 ? 18.75 -4.941 6.129 1 91.19 200 LEU A C 1
ATOM 1653 O O . LEU A 1 200 ? 18.703 -4.926 7.363 1 91.19 200 LEU A O 1
ATOM 1657 N N . LEU A 1 201 ? 19.172 -6 5.449 1 87.19 201 LEU A N 1
ATOM 1658 C CA . LEU A 1 201 ? 19.344 -7.297 6.098 1 87.19 201 LEU A CA 1
ATOM 1659 C C . LEU A 1 201 ? 20.797 -7.551 6.445 1 87.19 201 LEU A C 1
ATOM 1661 O O . LEU A 1 201 ? 21.125 -8.523 7.129 1 87.19 201 LEU A O 1
ATOM 1665 N N . GLY A 1 202 ? 21.672 -6.648 6.094 1 78.31 202 GLY A N 1
ATOM 1666 C CA . GLY A 1 202 ? 23.062 -6.719 6.516 1 78.31 202 GLY A CA 1
ATOM 1667 C C . GLY A 1 202 ? 23.891 -7.715 5.715 1 78.31 202 GLY A C 1
ATOM 1668 O O . GLY A 1 202 ? 24.75 -8.398 6.262 1 78.31 202 GLY A O 1
ATOM 1669 N N . PHE A 1 203 ? 23.547 -7.891 4.492 1 73.62 203 PHE A N 1
ATOM 1670 C CA . PHE A 1 203 ? 24.375 -8.773 3.672 1 73.62 203 PHE A CA 1
ATOM 1671 C C . PHE A 1 203 ? 25.516 -7.996 3.021 1 73.62 203 PHE A C 1
ATOM 1673 O O . PHE A 1 203 ? 25.406 -6.781 2.82 1 73.62 203 PHE A O 1
ATOM 1680 N N . MET B 1 1 ? -17.766 36.469 23.172 1 60.47 1 MET B N 1
ATOM 1681 C CA . MET B 1 1 ? -18.547 35.844 22.109 1 60.47 1 MET B CA 1
ATOM 1682 C C . MET B 1 1 ? -17.656 35 21.203 1 60.47 1 MET B C 1
ATOM 1684 O O . MET B 1 1 ? -17.984 33.844 20.922 1 60.47 1 MET B O 1
ATOM 1688 N N . LYS B 1 2 ? -16.531 35.656 20.781 1 62.75 2 LYS B N 1
ATOM 1689 C CA . LYS B 1 2 ? -15.602 34.938 19.938 1 62.75 2 LYS B CA 1
ATOM 1690 C C . LYS B 1 2 ? -14.984 33.75 20.672 1 62.75 2 LYS B C 1
ATOM 1692 O O . LYS B 1 2 ? -14.875 32.656 20.125 1 62.75 2 LYS B O 1
ATOM 1697 N N . LYS B 1 3 ? -14.688 33.938 21.891 1 70.25 3 LYS B N 1
ATOM 1698 C CA . LYS B 1 3 ? -14.062 32.938 22.703 1 70.25 3 LYS B CA 1
ATOM 1699 C C . LYS B 1 3 ? -15.031 31.781 22.984 1 70.25 3 LYS B C 1
ATOM 1701 O O . LYS B 1 3 ? -14.641 30.609 22.984 1 70.25 3 LYS B O 1
ATOM 1706 N N . GLU B 1 4 ? -16.234 32.094 23.266 1 69 4 GLU B N 1
ATOM 1707 C CA . GLU B 1 4 ? -17.25 31.094 23.5 1 69 4 GLU B CA 1
ATOM 1708 C C . GLU B 1 4 ? -17.484 30.234 22.266 1 69 4 GLU B C 1
ATOM 1710 O O . GLU B 1 4 ? -17.641 29.016 22.359 1 69 4 GLU B O 1
ATOM 1715 N N . THR B 1 5 ? -17.453 30.984 21.234 1 72.44 5 THR B N 1
ATOM 1716 C CA . THR B 1 5 ? -17.609 30.297 19.953 1 72.44 5 THR B CA 1
ATOM 1717 C C . THR B 1 5 ? -16.453 29.328 19.719 1 72.44 5 THR B C 1
ATOM 1719 O O . THR B 1 5 ? -16.656 28.203 19.25 1 72.44 5 THR B O 1
ATOM 1722 N N . ASP B 1 6 ? -15.344 29.781 20.141 1 80 6 ASP B N 1
ATOM 1723 C CA . ASP B 1 6 ? -14.156 28.953 19.953 1 80 6 ASP B CA 1
ATOM 1724 C C . ASP B 1 6 ? -14.195 27.719 20.844 1 80 6 ASP B C 1
ATOM 1726 O O . ASP B 1 6 ? -13.812 26.625 20.422 1 80 6 ASP B O 1
ATOM 1730 N N . GLU B 1 7 ? -14.609 27.922 22.031 1 83.44 7 GLU B N 1
ATOM 1731 C CA . GLU B 1 7 ? -14.719 26.812 22.969 1 83.44 7 GLU B CA 1
ATOM 1732 C C . GLU B 1 7 ? -15.758 25.797 22.5 1 83.44 7 GLU B C 1
ATOM 1734 O O . GLU B 1 7 ? -15.555 24.578 22.641 1 83.44 7 GLU B O 1
ATOM 1739 N N . LEU B 1 8 ? -16.797 26.344 22.062 1 82.31 8 LEU B N 1
ATOM 1740 C CA . LEU B 1 8 ? -17.859 25.469 21.547 1 82.31 8 LEU B CA 1
ATOM 1741 C C . LEU B 1 8 ? -17.359 24.656 20.344 1 82.31 8 LEU B C 1
ATOM 1743 O O . LEU B 1 8 ? -17.609 23.453 20.266 1 82.31 8 LEU B O 1
ATOM 1747 N N . ASN B 1 9 ? -16.703 25.312 19.484 1 88.62 9 ASN B N 1
ATOM 1748 C CA . ASN B 1 9 ? -16.125 24.641 18.328 1 88.62 9 ASN B CA 1
ATOM 1749 C C . ASN B 1 9 ? -15.18 23.516 18.766 1 88.62 9 ASN B C 1
ATOM 1751 O O . ASN B 1 9 ? -15.188 22.438 18.172 1 88.62 9 ASN B O 1
ATOM 1755 N N . LYS B 1 10 ? -14.438 23.828 19.734 1 91.06 10 LYS B N 1
ATOM 1756 C CA . LYS B 1 10 ? -13.484 22.844 20.234 1 91.06 10 LYS B CA 1
ATOM 1757 C C . LYS B 1 10 ? -14.203 21.625 20.797 1 91.06 10 LYS B C 1
ATOM 1759 O O . LYS B 1 10 ? -13.781 20.484 20.562 1 91.06 10 LYS B O 1
ATOM 1764 N N . LYS B 1 11 ? -15.266 21.844 21.453 1 91.62 11 LYS B N 1
ATOM 1765 C CA . LYS B 1 11 ? -16.047 20.75 22.031 1 91.62 11 LYS B CA 1
ATOM 1766 C C . LYS B 1 11 ? -16.656 19.875 20.938 1 91.62 11 LYS B C 1
ATOM 1768 O O . LYS B 1 11 ? -16.656 18.656 21.047 1 91.62 11 LYS B O 1
ATOM 1773 N N . ILE B 1 12 ? -17.125 20.531 19.953 1 93.81 12 ILE B N 1
ATOM 1774 C CA . ILE B 1 12 ? -17.719 19.812 18.844 1 93.81 12 ILE B CA 1
ATOM 1775 C C . ILE B 1 12 ? -16.656 18.953 18.156 1 93.81 12 ILE B C 1
ATOM 1777 O O . ILE B 1 12 ? -16.891 17.766 17.891 1 93.81 12 ILE B O 1
ATOM 1781 N N . LEU B 1 13 ? -15.562 19.547 17.953 1 96.12 13 LEU B N 1
ATOM 1782 C CA . LEU B 1 13 ? -14.5 18.859 17.219 1 96.12 13 LEU B CA 1
ATOM 1783 C C . LEU B 1 13 ? -13.961 17.688 18.047 1 96.12 13 LEU B C 1
ATOM 1785 O O . LEU B 1 13 ? -13.648 16.641 17.5 1 96.12 13 LEU B O 1
ATOM 1789 N N . GLU B 1 14 ? -13.883 17.859 19.297 1 96.06 14 GLU B N 1
ATOM 1790 C CA . GLU B 1 14 ? -13.422 16.781 20.172 1 96.06 14 GLU B CA 1
ATOM 1791 C C . GLU B 1 14 ? -14.422 15.625 20.188 1 96.06 14 GLU B C 1
ATOM 1793 O O . GLU B 1 14 ? -14.031 14.461 20.141 1 96.06 14 GLU B O 1
ATOM 1798 N N . SER B 1 15 ? -15.656 15.953 20.281 1 96.75 15 SER B N 1
ATOM 1799 C CA . SER B 1 15 ? -16.703 14.945 20.219 1 96.75 15 SER B CA 1
ATOM 1800 C C . SER B 1 15 ? -16.703 14.227 18.875 1 96.75 15 SER B C 1
ATOM 1802 O O . SER B 1 15 ? -16.859 13 18.812 1 96.75 15 SER B O 1
ATOM 1804 N N . ALA B 1 16 ? -16.531 15.016 17.891 1 97.81 16 ALA B N 1
ATOM 1805 C CA . ALA B 1 16 ? -16.469 14.453 16.547 1 97.81 16 ALA B CA 1
ATOM 1806 C C . ALA B 1 16 ? -15.289 13.484 16.406 1 97.81 16 ALA B C 1
ATOM 1808 O O . ALA B 1 16 ? -15.438 12.391 15.867 1 97.81 16 ALA B O 1
ATOM 1809 N N . ARG B 1 17 ? -14.148 13.883 16.859 1 98.06 17 ARG B N 1
ATOM 1810 C CA . ARG B 1 17 ? -12.961 13.039 16.781 1 98.06 17 ARG B CA 1
ATOM 1811 C C . ARG B 1 17 ? -13.211 11.688 17.438 1 98.06 17 ARG B C 1
ATOM 1813 O O . ARG B 1 17 ? -12.906 10.641 16.875 1 98.06 17 ARG B O 1
ATOM 1820 N N . SER B 1 18 ? -13.789 11.742 18.641 1 98 18 SER B N 1
ATOM 1821 C CA . SER B 1 18 ? -14.07 10.516 19.375 1 98 18 SER B CA 1
ATOM 1822 C C . SER B 1 18 ? -15.039 9.625 18.625 1 98 18 SER B C 1
ATOM 1824 O O . SER B 1 18 ? -14.812 8.422 18.5 1 98 18 SER B O 1
ATOM 1826 N N . GLU B 1 19 ? -16.078 10.188 18.125 1 98.31 19 GLU B N 1
ATOM 1827 C CA . GLU B 1 19 ? -17.109 9.461 17.375 1 98.31 19 GLU B CA 1
ATOM 1828 C C . GLU B 1 19 ? -16.531 8.859 16.094 1 98.31 19 GLU B C 1
ATOM 1830 O O . GLU B 1 19 ? -16.781 7.688 15.797 1 98.31 19 GLU B O 1
ATOM 1835 N N . LEU B 1 20 ? -15.758 9.617 15.406 1 98.56 20 LEU B N 1
ATOM 1836 C CA . LEU B 1 20 ? -15.203 9.195 14.125 1 98.56 20 LEU B CA 1
ATOM 1837 C C . LEU B 1 20 ? -14.133 8.125 14.328 1 98.56 20 LEU B C 1
ATOM 1839 O O . LEU B 1 20 ? -14.023 7.191 13.523 1 98.56 20 LEU B O 1
ATOM 1843 N 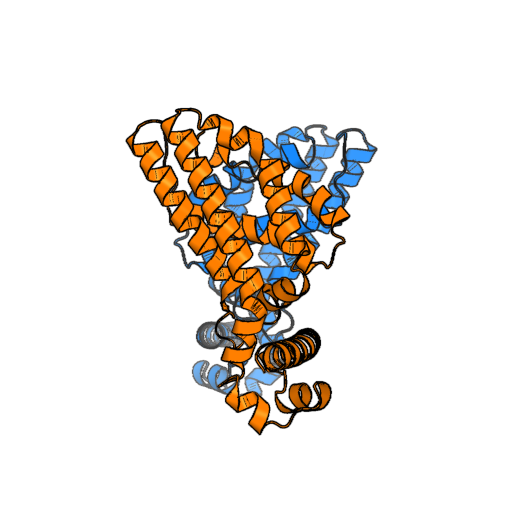N . LEU B 1 21 ? -13.359 8.281 15.344 1 98.25 21 LEU B N 1
ATOM 1844 C CA . LEU B 1 21 ? -12.352 7.27 15.633 1 98.25 21 LEU B CA 1
ATOM 1845 C C . LEU B 1 21 ? -13 5.941 16.016 1 98.25 21 LEU B C 1
ATOM 1847 O O . LEU B 1 21 ? -12.484 4.875 15.672 1 98.25 21 LEU B O 1
ATOM 1851 N N . ALA B 1 22 ? -14.117 5.996 16.672 1 97.62 22 ALA B N 1
ATOM 1852 C CA . ALA B 1 22 ? -14.797 4.793 17.141 1 97.62 22 ALA B CA 1
ATOM 1853 C C . ALA B 1 22 ? -15.539 4.098 16 1 97.62 22 ALA B C 1
ATOM 1855 O O . ALA B 1 22 ? -15.531 2.869 15.906 1 97.62 22 ALA B O 1
ATOM 1856 N N . TYR B 1 23 ? -16.125 4.91 15.086 1 97.62 23 TYR B N 1
ATOM 1857 C CA . TYR B 1 23 ? -17.094 4.297 14.18 1 97.62 23 TYR B CA 1
ATOM 1858 C C . TYR B 1 23 ? -16.672 4.488 12.727 1 97.62 23 TYR B C 1
ATOM 1860 O O . TYR B 1 23 ? -17.219 3.83 11.828 1 97.62 23 TYR B O 1
ATOM 1868 N N . GLY B 1 24 ? -15.68 5.355 12.5 1 97.88 24 GLY B N 1
ATOM 1869 C CA . GLY B 1 24 ? -15.367 5.711 11.125 1 97.88 24 GLY B CA 1
ATOM 1870 C C . GLY B 1 24 ? -16.344 6.723 10.539 1 97.88 24 GLY B C 1
ATOM 1871 O O . GLY B 1 24 ? -17.406 6.953 11.094 1 97.88 24 GLY B O 1
ATOM 1872 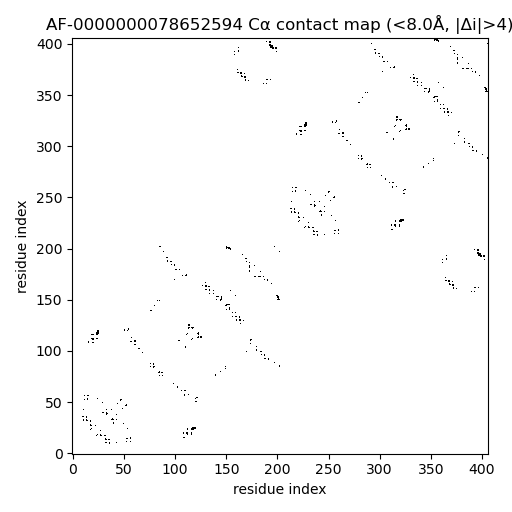N N . TYR B 1 25 ? -15.938 7.309 9.453 1 98.06 25 TYR B N 1
ATOM 1873 C CA . TYR B 1 25 ? -16.734 8.367 8.844 1 98.06 25 TYR B CA 1
ATOM 1874 C C . TYR B 1 25 ? -18.094 7.852 8.43 1 98.06 25 TYR B C 1
ATOM 1876 O O . TYR B 1 25 ? -19.125 8.484 8.703 1 98.06 25 TYR B O 1
ATOM 1884 N N . GLN B 1 26 ? -18.156 6.738 7.766 1 96 26 GLN B N 1
ATOM 1885 C CA . GLN B 1 26 ? -19.391 6.215 7.188 1 96 26 GLN B CA 1
ATOM 1886 C C . GLN B 1 26 ? -20.438 5.957 8.266 1 96 26 GLN B C 1
ATOM 1888 O O . GLN B 1 26 ? -21.609 6.305 8.102 1 96 26 GLN B O 1
ATOM 1893 N N . ASP B 1 27 ? -20.078 5.477 9.406 1 96.75 27 ASP B N 1
ATOM 1894 C CA . ASP B 1 27 ? -21.016 5.023 10.422 1 96.75 27 ASP B CA 1
ATOM 1895 C C . ASP B 1 27 ? -21.156 6.055 11.539 1 96.75 27 ASP B C 1
ATOM 1897 O O . ASP B 1 27 ? -22 5.91 12.422 1 96.75 27 ASP B O 1
ATOM 1901 N N . ALA B 1 28 ? -20.359 7.055 11.5 1 97.69 28 ALA B N 1
ATOM 1902 C CA . ALA B 1 28 ? -20.469 8.102 12.516 1 97.69 28 ALA B CA 1
ATOM 1903 C C . ALA B 1 28 ? -21.812 8.812 12.438 1 97.69 28 ALA B C 1
ATOM 1905 O O . ALA B 1 28 ? -22.391 8.938 11.359 1 97.69 28 ALA B O 1
ATOM 1906 N N . SER B 1 29 ? -22.266 9.32 13.586 1 96.5 29 SER B N 1
ATOM 1907 C CA . SER B 1 29 ? -23.578 9.953 13.695 1 96.5 29 SER B CA 1
ATOM 1908 C C . SER B 1 29 ? -23.453 11.383 14.227 1 96.5 29 SER B C 1
ATOM 1910 O O . SER B 1 29 ? -22.906 11.602 15.312 1 96.5 29 SER B O 1
ATOM 1912 N N . LEU B 1 30 ? -24.062 12.266 13.492 1 96.38 30 LEU B N 1
ATOM 1913 C CA . LEU B 1 30 ? -24.078 13.656 13.922 1 96.38 30 LEU B CA 1
ATOM 1914 C C . LEU B 1 30 ? -24.922 13.82 15.188 1 96.38 30 LEU B C 1
ATOM 1916 O O . LEU B 1 30 ? -24.625 14.648 16.047 1 96.38 30 LEU B O 1
ATOM 1920 N N . ARG B 1 31 ? -25.938 13.023 15.289 1 95.81 31 ARG B N 1
ATOM 1921 C CA . ARG B 1 31 ? -26.781 13.07 16.484 1 95.81 31 ARG B CA 1
ATOM 1922 C C . ARG B 1 31 ? -26 12.664 17.719 1 95.81 31 ARG B C 1
ATOM 1924 O O . ARG B 1 31 ? -26.094 13.312 18.766 1 95.81 31 ARG B O 1
ATOM 1931 N N . ARG B 1 32 ? -25.203 11.602 17.609 1 97.06 32 ARG B N 1
ATOM 1932 C CA . ARG B 1 32 ? -24.375 11.156 18.734 1 97.06 32 ARG B CA 1
ATOM 1933 C C . ARG B 1 32 ? -23.312 12.188 19.078 1 97.06 32 ARG B C 1
ATOM 1935 O O . ARG B 1 32 ? -23.016 12.422 20.25 1 97.06 32 ARG B O 1
ATOM 1942 N N . ILE B 1 33 ? -22.766 12.812 18.078 1 97 33 ILE B N 1
ATOM 1943 C CA . ILE B 1 33 ? -21.75 13.852 18.281 1 97 33 ILE B CA 1
ATOM 1944 C C . ILE B 1 33 ? -22.359 15.008 19.062 1 97 33 ILE B C 1
ATOM 1946 O O . ILE B 1 33 ? -21.781 15.484 20.031 1 97 33 ILE B O 1
ATOM 1950 N N . CYS B 1 34 ? -23.547 15.453 18.719 1 96 34 CYS B N 1
ATOM 1951 C CA . CYS B 1 34 ? -24.234 16.562 19.375 1 96 34 CYS B CA 1
ATOM 1952 C C . CYS B 1 34 ? -24.562 16.219 20.828 1 96 34 CYS B C 1
ATOM 1954 O O . CYS B 1 34 ? -24.328 17.016 21.719 1 96 34 CYS B O 1
ATOM 1956 N N . ARG B 1 35 ? -25.078 15.078 20.969 1 95.88 35 ARG B N 1
ATOM 1957 C CA . ARG B 1 35 ? -25.438 14.625 22.312 1 95.88 35 ARG B CA 1
ATOM 1958 C C . ARG B 1 35 ? -24.219 14.633 23.234 1 95.88 35 ARG B C 1
ATOM 1960 O O . ARG B 1 35 ? -24.297 15.133 24.359 1 95.88 35 ARG B O 1
ATOM 1967 N N . ALA B 1 36 ? -23.156 14.133 22.781 1 95.31 36 ALA B N 1
ATOM 1968 C CA . ALA B 1 36 ? -21.938 14.062 23.562 1 95.31 36 ALA B CA 1
ATOM 1969 C C . ALA B 1 36 ? -21.391 15.461 23.859 1 95.31 36 ALA B C 1
ATOM 1971 O O . ALA B 1 36 ? -20.812 15.695 24.922 1 95.31 36 ALA B O 1
ATOM 1972 N N . ALA B 1 37 ? -21.562 16.359 22.922 1 94.06 37 ALA B N 1
ATOM 1973 C CA . ALA B 1 37 ? -21.062 17.719 23.062 1 94.06 37 ALA B CA 1
ATOM 1974 C C . ALA B 1 37 ? -22.047 18.594 23.828 1 94.06 37 ALA B C 1
ATOM 1976 O O . ALA B 1 37 ? -21.734 19.75 24.141 1 94.06 37 ALA B O 1
ATOM 1977 N N . GLY B 1 38 ? -23.219 18.078 24.047 1 93.19 38 GLY B N 1
ATOM 1978 C CA . GLY B 1 38 ? -24.25 18.844 24.75 1 93.19 38 GLY B CA 1
ATOM 1979 C C . GLY B 1 38 ? -24.875 19.922 23.891 1 93.19 38 GLY B C 1
ATOM 1980 O O . GLY B 1 38 ? -25.156 21.031 24.375 1 93.19 38 GLY B O 1
ATOM 1981 N N . LEU B 1 39 ? -24.969 19.609 22.672 1 92.25 39 LEU B N 1
ATOM 1982 C CA . LEU B 1 39 ? -25.516 20.578 21.719 1 92.25 39 LEU B CA 1
ATOM 1983 C C . LEU B 1 39 ? -26.734 19.984 21.016 1 92.25 39 LEU B C 1
ATOM 1985 O O . LEU B 1 39 ? -26.891 18.766 20.938 1 92.25 39 LEU B O 1
ATOM 1989 N N . THR B 1 40 ? -27.547 20.938 20.578 1 91.44 40 THR B N 1
ATOM 1990 C CA . THR B 1 40 ? -28.625 20.531 19.672 1 91.44 40 THR B CA 1
ATOM 1991 C C . THR B 1 40 ? -28.109 20.375 18.25 1 91.44 40 THR B C 1
ATOM 1993 O O . THR B 1 40 ? -27.078 20.953 17.891 1 91.44 40 THR B O 1
ATOM 1996 N N . THR B 1 41 ? -28.828 19.562 17.469 1 91.12 41 THR B N 1
ATOM 1997 C CA . THR B 1 41 ? -28.469 19.375 16.078 1 91.12 41 THR B CA 1
ATOM 1998 C C . THR B 1 41 ? -28.531 20.703 15.32 1 91.12 41 THR B C 1
ATOM 2000 O O . THR B 1 41 ? -27.703 20.953 14.43 1 91.12 41 THR B O 1
ATOM 2003 N N . GLY B 1 42 ? -29.469 21.547 15.664 1 91.56 42 GLY B N 1
ATOM 2004 C CA . GLY B 1 42 ? -29.578 22.859 15.047 1 91.56 42 GLY B CA 1
ATOM 2005 C C . GLY B 1 42 ? -28.344 23.703 15.242 1 91.56 42 GLY B C 1
ATOM 2006 O O . GLY B 1 42 ? -27.875 24.375 14.312 1 91.56 42 GLY B O 1
ATOM 2007 N N . ALA B 1 43 ? -27.859 23.703 16.406 1 90.81 43 ALA B N 1
ATOM 2008 C CA . ALA B 1 43 ? -26.656 24.453 16.734 1 90.81 43 ALA B CA 1
ATOM 2009 C C . ALA B 1 43 ? -25.469 23.969 15.906 1 90.81 43 ALA B C 1
ATOM 2011 O O . ALA B 1 43 ? -24.625 24.766 15.492 1 90.81 43 ALA B O 1
ATOM 2012 N N . LEU B 1 44 ? -25.344 22.656 15.68 1 93.25 44 LEU B N 1
ATOM 2013 C CA . LEU B 1 44 ? -24.266 22.078 14.875 1 93.25 44 LEU B CA 1
ATOM 2014 C C . LEU B 1 44 ? -24.359 22.547 13.422 1 93.25 44 LEU B C 1
ATOM 2016 O O . LEU B 1 44 ? -23.359 22.953 12.828 1 93.25 44 LEU B O 1
ATOM 2020 N N . TYR B 1 45 ? -25.562 22.578 12.883 1 92.81 45 TYR B N 1
ATOM 2021 C CA . TYR B 1 45 ? -25.781 22.891 11.477 1 92.81 45 TYR B CA 1
ATOM 2022 C C . TYR B 1 45 ? -25.562 24.375 11.211 1 92.81 45 TYR B C 1
ATOM 2024 O O . TYR B 1 45 ? -25.359 24.781 10.062 1 92.81 45 TYR B O 1
ATOM 2032 N N . LYS B 1 46 ? -25.656 25.203 12.203 1 92.44 46 LYS B N 1
ATOM 2033 C CA . LYS B 1 46 ? -25.297 26.625 12.07 1 92.44 46 LYS B CA 1
ATOM 2034 C C . LYS B 1 46 ? -23.797 26.797 11.836 1 92.44 46 LYS B C 1
ATOM 2036 O O . LYS B 1 46 ? -23.375 27.766 11.219 1 92.44 46 LYS B O 1
ATOM 2041 N N . ARG B 1 47 ? -23.109 25.812 12.242 1 92.94 47 ARG B N 1
ATOM 2042 C CA . ARG B 1 47 ? -21.656 25.906 12.18 1 92.94 47 ARG B CA 1
ATOM 2043 C C . ARG B 1 47 ? -21.094 25.047 11.047 1 92.94 47 ARG B C 1
ATOM 2045 O O . ARG B 1 47 ? -20.125 25.438 10.391 1 92.94 47 ARG B O 1
ATOM 2052 N N . TYR B 1 48 ? -21.672 23.859 10.93 1 95.25 48 TYR B N 1
ATOM 2053 C CA . TYR B 1 48 ? -21.234 22.922 9.898 1 95.25 48 TYR B CA 1
ATOM 2054 C C . TYR B 1 48 ? -22.406 22.469 9.039 1 95.25 48 TYR B C 1
ATOM 2056 O O . TYR B 1 48 ? -23.359 21.875 9.547 1 95.25 48 TYR B O 1
ATOM 2064 N N . GLU B 1 49 ? -22.25 22.594 7.801 1 94.69 49 GLU B N 1
ATOM 2065 C CA . GLU B 1 49 ? -23.344 22.375 6.867 1 94.69 49 GLU B CA 1
ATOM 2066 C C . GLU B 1 49 ? -23.594 20.891 6.656 1 94.69 49 GLU B C 1
ATOM 2068 O O . GLU B 1 49 ? -24.688 20.5 6.223 1 94.69 49 GLU B O 1
ATOM 2073 N N . SER B 1 50 ? -22.594 20.125 6.844 1 95.31 50 SER B N 1
ATOM 2074 C CA . SER B 1 50 ? -22.703 18.688 6.594 1 95.31 50 SER B CA 1
ATOM 2075 C C . SER B 1 50 ? -21.703 17.906 7.422 1 95.31 50 SER B C 1
ATOM 2077 O O . SER B 1 50 ? -20.812 18.484 8.047 1 95.31 50 SER B O 1
ATOM 2079 N N . LYS B 1 51 ? -21.891 16.672 7.414 1 96.56 51 LYS B N 1
ATOM 2080 C CA . LYS B 1 51 ? -20.922 15.789 8.055 1 96.56 51 LYS B CA 1
ATOM 2081 C C . LYS B 1 51 ? -19.531 15.977 7.457 1 96.56 51 LYS B C 1
ATOM 2083 O O . LYS B 1 51 ? -18.531 15.992 8.188 1 96.56 51 LYS B O 1
ATOM 2088 N N . ASP B 1 52 ? -19.469 16.125 6.145 1 98.06 52 ASP B N 1
ATOM 2089 C CA . ASP B 1 52 ? -18.203 16.281 5.457 1 98.06 52 ASP B CA 1
ATOM 2090 C C . ASP B 1 52 ? -17.531 17.609 5.836 1 98.06 52 ASP B C 1
ATOM 2092 O O . ASP B 1 52 ? -16.312 17.672 5.988 1 98.06 52 ASP B O 1
ATOM 2096 N N . SER B 1 53 ? -18.297 18.609 5.93 1 97.25 53 SER B N 1
ATOM 2097 C CA . SER B 1 53 ? -17.734 19.891 6.34 1 97.25 53 SER B CA 1
ATOM 2098 C C . SER B 1 53 ? -17.141 19.812 7.742 1 97.25 53 SER B C 1
ATOM 2100 O O . SER B 1 53 ? -16.078 20.375 8 1 97.25 53 SER B O 1
ATOM 2102 N N . LEU B 1 54 ? -17.828 19.156 8.656 1 97.38 54 LEU B N 1
ATOM 2103 C CA . LEU B 1 54 ? -17.312 18.938 10 1 97.38 54 LEU B CA 1
ATOM 2104 C C . LEU B 1 54 ? -16.047 18.109 9.977 1 97.38 54 LEU B C 1
ATOM 2106 O O . LEU B 1 54 ? -15.062 18.438 10.648 1 97.38 54 LEU B O 1
ATOM 2110 N N . PHE B 1 55 ? -16.062 17.047 9.195 1 98.38 55 PHE B N 1
ATOM 2111 C CA . PHE B 1 55 ? -14.922 16.141 9.062 1 98.38 55 PHE B CA 1
ATOM 2112 C C . PHE B 1 55 ? -13.695 16.891 8.547 1 98.38 55 PHE B C 1
ATOM 2114 O O . PHE B 1 55 ? -12.609 16.75 9.102 1 98.38 55 PHE B O 1
ATOM 2121 N N . THR B 1 56 ? -13.883 17.703 7.539 1 97.75 56 THR B N 1
ATOM 2122 C CA . THR B 1 56 ? -12.789 18.469 6.938 1 97.75 56 THR B CA 1
ATOM 2123 C C . THR B 1 56 ? -12.234 19.484 7.93 1 97.75 56 THR B C 1
ATOM 2125 O O . THR B 1 56 ? -11.016 19.672 8.016 1 97.75 56 THR B O 1
ATOM 2128 N N . ALA B 1 57 ? -13.086 20.078 8.617 1 97.06 57 ALA B N 1
ATOM 2129 C CA . ALA B 1 57 ? -12.656 21.047 9.625 1 97.06 57 ALA B CA 1
ATOM 2130 C C . ALA B 1 57 ? -11.797 20.359 10.695 1 97.06 57 ALA B C 1
ATOM 2132 O O . ALA B 1 57 ? -10.797 20.922 11.141 1 97.06 57 ALA B O 1
ATOM 2133 N N . LEU B 1 58 ? -12.211 19.219 11.094 1 97.75 58 LEU B N 1
ATOM 2134 C CA . LEU B 1 58 ? -11.484 18.438 12.094 1 97.75 58 LEU B CA 1
ATOM 2135 C C . LEU B 1 58 ? -10.078 18.125 11.617 1 97.75 58 LEU B C 1
ATOM 2137 O O . LEU B 1 58 ? -9.133 18.109 12.414 1 97.75 58 LEU B O 1
ATOM 2141 N N . LEU B 1 59 ? -9.906 17.906 10.336 1 98.25 59 LEU B N 1
ATOM 2142 C CA . LEU B 1 59 ? -8.656 17.406 9.773 1 98.25 59 LEU B CA 1
ATOM 2143 C C . LEU B 1 59 ? -7.766 18.562 9.328 1 98.25 59 LEU B C 1
ATOM 2145 O O . LEU B 1 59 ? -6.582 18.375 9.055 1 98.25 59 LEU B O 1
ATOM 2149 N N . GLU B 1 60 ? -8.234 19.75 9.281 1 97.44 60 GLU B N 1
ATOM 2150 C CA . GLU B 1 60 ? -7.582 20.906 8.688 1 97.44 60 GLU B CA 1
ATOM 2151 C C . GLU B 1 60 ? -6.203 21.141 9.305 1 97.44 60 GLU B C 1
ATOM 2153 O O . GLU B 1 60 ? -5.223 21.344 8.586 1 97.44 60 GLU B O 1
ATOM 2158 N N . PRO B 1 61 ? -6.102 21.094 10.641 1 97.19 61 PRO B N 1
ATOM 2159 C CA . PRO B 1 61 ? -4.777 21.328 11.219 1 97.19 61 PRO B CA 1
ATOM 2160 C C . PRO B 1 61 ? -3.738 20.312 10.734 1 97.19 61 PRO B C 1
ATOM 2162 O O . PRO B 1 61 ? -2.572 20.672 10.539 1 97.19 61 PRO B O 1
ATOM 2165 N N . THR B 1 62 ? -4.121 19.094 10.578 1 98.12 62 THR B N 1
ATOM 2166 C CA . THR B 1 62 ? -3.23 18.047 10.102 1 98.12 62 THR B CA 1
ATOM 2167 C C . THR B 1 62 ? -2.855 18.281 8.641 1 98.12 62 THR B C 1
ATOM 2169 O O . THR B 1 62 ? -1.678 18.203 8.281 1 98.12 62 THR B O 1
ATOM 2172 N N . LEU B 1 63 ? -3.803 18.594 7.816 1 97.62 63 LEU B N 1
ATOM 2173 C CA . LEU B 1 63 ? -3.562 18.844 6.398 1 97.62 63 LEU B CA 1
ATOM 2174 C C . LEU B 1 63 ? -2.658 20.047 6.203 1 97.62 63 LEU B C 1
ATOM 2176 O O . LEU B 1 63 ? -1.776 20.031 5.34 1 97.62 63 LEU B O 1
ATOM 2180 N N . ASP B 1 64 ? -2.877 21.016 7.031 1 97.88 64 ASP B N 1
ATOM 2181 C CA . ASP B 1 64 ? -2.025 22.203 6.992 1 97.88 64 ASP B CA 1
ATOM 2182 C C . ASP B 1 64 ? -0.585 21.859 7.359 1 97.88 64 ASP B C 1
ATOM 2184 O O . ASP B 1 64 ? 0.355 22.328 6.719 1 97.88 64 ASP B O 1
ATOM 2188 N N . ALA B 1 65 ? -0.462 21.125 8.398 1 98 65 ALA B N 1
ATOM 2189 C CA . ALA B 1 65 ? 0.873 20.719 8.836 1 98 65 ALA B CA 1
ATOM 2190 C C . ALA B 1 65 ? 1.605 19.953 7.746 1 98 65 ALA B C 1
ATOM 2192 O O . ALA B 1 65 ? 2.791 20.188 7.496 1 98 65 ALA B O 1
ATOM 2193 N N . LEU B 1 66 ? 0.986 19.047 7.062 1 97.31 66 LEU B N 1
ATOM 2194 C CA . LEU B 1 66 ? 1.582 18.281 5.984 1 97.31 66 LEU B CA 1
ATOM 2195 C C . LEU B 1 66 ? 1.931 19.172 4.797 1 97.31 66 LEU B C 1
ATOM 2197 O O . LEU B 1 66 ? 2.979 19 4.172 1 97.31 66 LEU B O 1
ATOM 2201 N N . ASP B 1 67 ? 1.008 20.031 4.523 1 96.19 67 ASP B N 1
ATOM 2202 C CA . ASP B 1 67 ? 1.258 20.969 3.434 1 96.19 67 ASP B CA 1
ATOM 2203 C C . ASP B 1 67 ? 2.492 21.828 3.717 1 96.19 67 ASP B C 1
ATOM 2205 O O . ASP B 1 67 ? 3.322 22.031 2.832 1 96.19 67 ASP B O 1
ATOM 2209 N N . TRP B 1 68 ? 2.555 22.312 4.918 1 96.5 68 TRP B N 1
ATOM 2210 C CA . TRP B 1 68 ? 3.701 23.125 5.32 1 96.5 68 TRP B CA 1
ATOM 2211 C C . TRP B 1 68 ? 4.996 22.328 5.219 1 96.5 68 TRP B C 1
ATOM 2213 O O . TRP B 1 68 ? 5.996 22.828 4.695 1 96.5 68 TRP B O 1
ATOM 2223 N N . TYR B 1 69 ? 4.996 21.172 5.66 1 95.38 69 TYR B N 1
ATOM 2224 C CA . TYR B 1 69 ? 6.156 20.297 5.559 1 95.38 69 TYR B CA 1
ATOM 2225 C C . TYR B 1 69 ? 6.574 20.109 4.102 1 95.38 69 TYR B C 1
ATOM 2227 O O . TYR B 1 69 ? 7.758 20.219 3.773 1 95.38 69 TYR B O 1
ATOM 2235 N N . GLY B 1 70 ? 5.621 19.844 3.252 1 94.19 70 GLY B N 1
ATOM 2236 C CA . GLY B 1 70 ? 5.902 19.672 1.835 1 94.19 70 GLY B CA 1
ATOM 2237 C C . GLY B 1 70 ? 6.527 20.906 1.208 1 94.19 70 GLY B C 1
ATOM 2238 O O . GLY B 1 70 ? 7.453 20.797 0.4 1 94.19 70 GLY B O 1
ATOM 2239 N N . GLN B 1 71 ? 6.027 22.016 1.599 1 93.81 71 GLN B N 1
ATOM 2240 C CA . GLN B 1 71 ? 6.551 23.266 1.069 1 93.81 71 GLN B CA 1
ATOM 2241 C C . GLN B 1 71 ? 7.988 23.5 1.525 1 93.81 71 GLN B C 1
ATOM 2243 O O . GLN B 1 71 ? 8.828 23.938 0.74 1 93.81 71 GLN B O 1
ATOM 2248 N N . GLU B 1 72 ? 8.211 23.25 2.762 1 92.69 72 GLU B N 1
ATOM 2249 C CA . GLU B 1 72 ? 9.562 23.391 3.293 1 92.69 72 GLU B CA 1
ATOM 2250 C C . GLU B 1 72 ? 10.547 22.469 2.57 1 92.69 72 GLU B C 1
ATOM 2252 O O . GLU B 1 72 ? 11.664 22.891 2.24 1 92.69 72 GLU B O 1
ATOM 2257 N N . GLN B 1 73 ? 10.18 21.281 2.371 1 89.19 73 GLN B N 1
ATOM 2258 C CA . GLN B 1 73 ? 11.023 20.328 1.654 1 89.19 73 GLN B CA 1
ATOM 2259 C C . GLN B 1 73 ? 11.289 20.781 0.226 1 89.19 73 GLN B C 1
ATOM 2261 O O . GLN B 1 73 ? 12.414 20.703 -0.261 1 89.19 73 GLN B O 1
ATOM 2266 N N . LYS B 1 74 ? 10.289 21.219 -0.363 1 89.12 74 LYS B N 1
ATOM 2267 C CA . LYS B 1 74 ? 10.406 21.734 -1.726 1 89.12 74 LYS B CA 1
ATOM 2268 C C . LYS B 1 74 ? 11.398 22.891 -1.801 1 89.12 74 LYS B C 1
ATOM 2270 O O . LYS B 1 74 ? 12.273 22.906 -2.674 1 89.12 74 LYS B O 1
ATOM 2275 N N . GLN B 1 75 ? 11.211 23.797 -0.953 1 89.94 75 GLN B N 1
ATOM 2276 C CA . GLN B 1 75 ? 12.094 24.953 -0.93 1 89.94 75 GLN B CA 1
ATOM 2277 C C . GLN B 1 75 ? 13.547 24.531 -0.72 1 89.94 75 GLN B C 1
ATOM 2279 O O . GLN B 1 75 ? 14.453 25.047 -1.38 1 89.94 75 GLN B O 1
ATOM 2284 N N . ARG B 1 76 ? 13.75 23.641 0.112 1 86.56 76 ARG B N 1
ATOM 2285 C CA . ARG B 1 76 ? 15.094 23.141 0.378 1 86.56 76 ARG B CA 1
ATOM 2286 C C . ARG B 1 76 ? 15.664 22.438 -0.846 1 86.56 76 ARG B C 1
ATOM 2288 O O . ARG B 1 76 ? 16.828 22.625 -1.192 1 86.56 76 ARG B O 1
ATOM 2295 N N . ASP B 1 77 ? 14.898 21.562 -1.476 1 84.12 77 ASP B N 1
ATOM 2296 C CA . ASP B 1 77 ? 15.336 20.812 -2.65 1 84.12 77 ASP B CA 1
ATOM 2297 C C . ASP B 1 77 ? 15.734 21.766 -3.783 1 84.12 77 ASP B C 1
ATOM 2299 O O . ASP B 1 77 ? 16.766 21.562 -4.43 1 84.12 77 ASP B O 1
ATOM 2303 N N . TYR B 1 78 ? 14.984 22.734 -3.947 1 86.38 78 TYR B N 1
ATOM 2304 C CA . TYR B 1 78 ? 15.281 23.703 -5.008 1 86.38 78 TYR B CA 1
ATOM 2305 C C . TYR B 1 78 ? 16.531 24.5 -4.68 1 86.38 78 TYR B C 1
ATOM 2307 O O . TYR B 1 78 ? 17.312 24.828 -5.57 1 86.38 78 TYR B O 1
ATOM 2315 N N . ALA B 1 79 ? 16.641 24.812 -3.441 1 86.69 79 ALA B N 1
ATOM 2316 C CA . ALA B 1 79 ? 17.844 25.5 -3.025 1 86.69 79 ALA B CA 1
ATOM 2317 C C . ALA B 1 79 ? 19.094 24.656 -3.279 1 86.69 79 ALA B C 1
ATOM 2319 O O . ALA B 1 79 ? 20.109 25.156 -3.754 1 86.69 79 ALA B O 1
ATOM 2320 N N . LEU B 1 80 ? 19.016 23.422 -3.018 1 83.25 80 LEU B N 1
ATOM 2321 C CA . LEU B 1 80 ? 20.141 22.5 -3.234 1 83.25 80 LEU B CA 1
ATOM 2322 C C . LEU B 1 80 ? 20.422 22.344 -4.723 1 83.25 80 LEU B C 1
ATOM 2324 O O . LEU B 1 80 ? 21.578 22.219 -5.125 1 83.25 80 LEU B O 1
ATOM 2328 N N . LEU B 1 81 ? 19.469 22.297 -5.543 1 81.38 81 LEU B N 1
ATOM 2329 C CA . LEU B 1 81 ? 19.625 22.219 -6.992 1 81.38 81 LEU B CA 1
ATOM 2330 C C . LEU B 1 81 ? 20.406 23.422 -7.516 1 81.38 81 LEU B C 1
ATOM 2332 O O . LEU B 1 81 ? 21.312 23.281 -8.328 1 81.38 81 LEU B O 1
ATOM 2336 N N . GLU B 1 82 ? 20 24.516 -7.062 1 82.44 82 GLU B N 1
ATOM 2337 C CA . GLU B 1 82 ? 20.641 25.75 -7.496 1 82.44 82 GLU B CA 1
ATOM 2338 C C . GLU B 1 82 ? 22.109 25.797 -7.082 1 82.44 82 GLU B C 1
ATOM 2340 O O . GLU B 1 82 ? 22.953 26.297 -7.828 1 82.44 82 GLU B O 1
ATOM 2345 N N . GLU B 1 83 ? 22.344 25.203 -5.953 1 81.75 83 GLU B N 1
ATOM 2346 C CA . GLU B 1 83 ? 23.703 25.25 -5.422 1 81.75 83 GLU B CA 1
ATOM 2347 C C . GLU B 1 83 ? 24.562 24.125 -6.016 1 81.75 83 GLU B C 1
ATOM 2349 O O . GLU B 1 83 ? 25.781 24.125 -5.836 1 81.75 83 GLU B O 1
ATOM 2354 N N . GLY B 1 84 ? 23.969 23.25 -6.723 1 72.69 84 GLY B N 1
ATOM 2355 C CA . GLY B 1 84 ? 24.703 22.156 -7.344 1 72.69 84 GLY B CA 1
ATOM 2356 C C . GLY B 1 84 ? 25.062 21.062 -6.371 1 72.69 84 GLY B C 1
ATOM 2357 O O . GLY B 1 84 ? 26.031 20.328 -6.586 1 72.69 84 GLY B O 1
ATOM 2358 N N . HIS B 1 85 ? 24.391 21.016 -5.238 1 73.56 85 HIS B N 1
ATOM 2359 C CA . HIS B 1 85 ? 24.656 20.016 -4.207 1 73.56 85 HIS B CA 1
ATOM 2360 C C . HIS B 1 85 ? 23.516 19 -4.121 1 73.56 85 HIS B C 1
ATOM 2362 O O . HIS B 1 85 ? 23.031 18.703 -3.027 1 73.56 85 HIS B O 1
ATOM 2368 N N . LEU B 1 86 ? 23.172 18.422 -5.234 1 72.44 86 LEU B N 1
ATOM 2369 C CA . LEU B 1 86 ? 22.047 17.484 -5.285 1 72.44 86 LEU B CA 1
ATOM 2370 C C . LEU B 1 86 ? 22.328 16.25 -4.438 1 72.44 86 LEU B C 1
ATOM 2372 O O . LEU B 1 86 ? 21.406 15.68 -3.854 1 72.44 86 LEU B O 1
ATOM 2376 N N . SER B 1 87 ? 23.594 16.047 -4.359 1 67.38 87 SER B N 1
ATOM 2377 C CA . SER B 1 87 ? 23.969 14.891 -3.566 1 67.38 87 SER B CA 1
ATOM 2378 C C . SER B 1 87 ? 23.625 15.086 -2.094 1 67.38 87 SER B C 1
ATOM 2380 O O . SER B 1 87 ? 23.453 14.109 -1.355 1 67.38 87 SER B O 1
ATOM 2382 N N . ASP B 1 88 ? 23.562 16.328 -1.746 1 69.5 88 ASP B N 1
ATOM 2383 C CA . ASP B 1 88 ? 23.281 16.641 -0.351 1 69.5 88 ASP B CA 1
ATOM 2384 C C . ASP B 1 88 ? 21.828 16.312 -0.01 1 69.5 88 ASP B C 1
ATOM 2386 O O . ASP B 1 88 ? 21.453 16.219 1.165 1 69.5 88 ASP B O 1
ATOM 2390 N N . MET B 1 89 ? 21.062 16.172 -1.05 1 68.62 89 MET B N 1
ATOM 2391 C CA . MET B 1 89 ? 19.672 15.789 -0.835 1 68.62 89 MET B CA 1
ATOM 2392 C C . MET B 1 89 ? 19.578 14.461 -0.089 1 68.62 89 MET B C 1
ATOM 2394 O O . MET B 1 89 ? 18.641 14.242 0.679 1 68.62 89 MET B O 1
ATOM 2398 N N . TRP B 1 90 ? 20.672 13.797 -0.212 1 65.69 90 TRP B N 1
ATOM 2399 C CA . TRP B 1 90 ? 20.672 12.453 0.368 1 65.69 90 TRP B CA 1
ATOM 2400 C C . TRP B 1 90 ? 21.219 12.477 1.791 1 65.69 90 TRP B C 1
ATOM 2402 O O . TRP B 1 90 ? 20.938 11.57 2.582 1 65.69 90 TRP B O 1
ATOM 2412 N N . ALA B 1 91 ? 21.984 13.562 2.029 1 65.31 91 ALA B N 1
ATOM 2413 C CA . ALA B 1 91 ? 22.656 13.625 3.32 1 65.31 91 ALA B CA 1
ATOM 2414 C C . ALA B 1 91 ? 21.656 13.781 4.461 1 65.31 91 ALA B C 1
ATOM 2416 O O . ALA B 1 91 ? 21.875 13.266 5.562 1 65.31 91 ALA B O 1
ATOM 2417 N N . HIS B 1 92 ? 20.562 14.289 4.262 1 78.06 92 HIS B N 1
ATOM 2418 C CA . HIS B 1 92 ? 19.641 14.578 5.359 1 78.06 92 HIS B CA 1
ATOM 2419 C C . HIS B 1 92 ? 18.344 13.805 5.211 1 78.06 92 HIS B C 1
ATOM 2421 O O . HIS B 1 92 ? 17.312 14.219 5.734 1 78.06 92 HIS B O 1
ATOM 2427 N N . ARG B 1 93 ? 18.422 12.703 4.641 1 84.81 93 ARG B N 1
ATOM 2428 C CA . ARG B 1 93 ? 17.219 11.945 4.301 1 84.81 93 ARG B CA 1
ATOM 2429 C C . ARG B 1 93 ? 16.578 11.344 5.547 1 84.81 93 ARG B C 1
ATOM 2431 O O . ARG B 1 93 ? 15.352 11.375 5.703 1 84.81 93 ARG B O 1
ATOM 2438 N N . LEU B 1 94 ? 17.438 10.93 6.434 1 90.25 94 LEU B N 1
ATOM 2439 C CA . LEU B 1 94 ? 16.891 10.312 7.637 1 90.25 94 LEU B CA 1
ATOM 2440 C C . LEU B 1 94 ? 16.188 11.352 8.516 1 90.25 94 LEU B C 1
ATOM 2442 O O . LEU B 1 94 ? 15.086 11.117 9 1 90.25 94 LEU B O 1
ATOM 2446 N N . GLU B 1 95 ? 16.828 12.445 8.727 1 91 95 GLU B N 1
ATOM 2447 C CA . GLU B 1 95 ? 16.25 13.516 9.531 1 91 95 GLU B CA 1
ATOM 2448 C C . GLU B 1 95 ? 14.93 13.992 8.945 1 91 95 GLU B C 1
ATOM 2450 O O . GLU B 1 95 ? 13.992 14.297 9.688 1 91 95 GLU B O 1
ATOM 2455 N N . ASP B 1 96 ? 14.891 14.062 7.648 1 92.5 96 ASP B N 1
ATOM 2456 C CA . ASP B 1 96 ? 13.664 14.477 6.977 1 92.5 96 ASP B CA 1
ATOM 2457 C C . ASP B 1 96 ? 12.539 13.477 7.223 1 92.5 96 ASP B C 1
ATOM 2459 O O . ASP B 1 96 ? 11.414 13.859 7.535 1 92.5 96 ASP B O 1
ATOM 2463 N N . LEU B 1 97 ? 12.875 12.234 7.078 1 95.75 97 LEU B N 1
ATOM 2464 C CA . LEU B 1 97 ? 11.875 11.195 7.309 1 95.75 97 LEU B CA 1
ATOM 2465 C C . LEU B 1 97 ? 11.414 11.195 8.766 1 95.75 97 LEU B C 1
ATOM 2467 O O . LEU B 1 97 ? 10.219 11.055 9.039 1 95.75 97 LEU B O 1
ATOM 2471 N N . GLN B 1 98 ? 12.344 11.344 9.641 1 96.56 98 GLN B N 1
ATOM 2472 C CA . GLN B 1 98 ? 12 11.375 11.055 1 96.56 98 GLN B CA 1
ATOM 2473 C C . GLN B 1 98 ? 11.125 12.586 11.383 1 96.56 98 GLN B C 1
ATOM 2475 O O . GLN B 1 98 ? 10.219 12.5 12.219 1 96.56 98 GLN B O 1
ATOM 2480 N N . SER B 1 99 ? 11.453 13.688 10.789 1 96.06 99 SER B N 1
ATOM 2481 C CA . SER B 1 99 ? 10.617 14.875 10.969 1 96.06 99 SER B CA 1
ATOM 2482 C C . SER B 1 99 ? 9.195 14.625 10.484 1 96.06 99 SER B C 1
ATOM 2484 O O . SER B 1 99 ? 8.234 15.016 11.148 1 96.06 99 SER B O 1
ATOM 2486 N N . LEU B 1 100 ? 9.07 14.023 9.336 1 97.31 100 LEU B N 1
ATOM 2487 C CA . LEU B 1 100 ? 7.754 13.656 8.836 1 97.31 100 LEU B CA 1
ATOM 2488 C C . LEU B 1 100 ? 7.043 12.727 9.812 1 97.31 100 LEU B C 1
ATOM 2490 O O . LEU B 1 100 ? 5.875 12.938 10.141 1 97.31 100 LEU B O 1
ATOM 2494 N N . MET B 1 101 ? 7.742 11.734 10.297 1 98.44 101 MET B N 1
ATOM 2495 C CA . MET B 1 101 ? 7.176 10.781 11.242 1 98.44 101 MET B CA 1
ATOM 2496 C C . MET B 1 101 ? 6.695 11.492 12.508 1 98.44 101 MET B C 1
ATOM 2498 O O . MET B 1 101 ? 5.633 11.164 13.039 1 98.44 101 MET B O 1
ATOM 2502 N N . ARG B 1 102 ? 7.41 12.438 12.984 1 97.81 102 ARG B N 1
ATOM 2503 C CA . ARG B 1 102 ? 7.012 13.219 14.148 1 97.81 102 ARG B CA 1
ATOM 2504 C C . ARG B 1 102 ? 5.703 13.961 13.891 1 97.81 102 ARG B C 1
ATOM 2506 O O . ARG B 1 102 ? 4.824 13.992 14.758 1 97.81 102 ARG B O 1
ATOM 2513 N N . ILE B 1 103 ? 5.594 14.531 12.734 1 98.12 103 ILE B N 1
ATOM 2514 C CA . ILE B 1 103 ? 4.371 15.242 12.375 1 98.12 103 ILE B CA 1
ATOM 2515 C C . ILE B 1 103 ? 3.193 14.266 12.359 1 98.12 103 ILE B C 1
ATOM 2517 O O . ILE B 1 103 ? 2.123 14.57 12.891 1 98.12 103 ILE B O 1
ATOM 2521 N N . LEU B 1 104 ? 3.387 13.109 11.727 1 98.44 104 LEU B N 1
ATOM 2522 C CA . LEU B 1 104 ? 2.332 12.102 11.672 1 98.44 104 LEU B CA 1
ATOM 2523 C C . LEU B 1 104 ? 1.854 11.734 13.07 1 98.44 104 LEU B C 1
ATOM 2525 O O . LEU B 1 104 ? 0.649 11.664 13.32 1 98.44 104 LEU B O 1
ATOM 2529 N N . TYR B 1 105 ? 2.777 11.602 13.992 1 98.44 105 TYR B N 1
ATOM 2530 C CA . TYR B 1 105 ? 2.43 11.141 15.336 1 98.44 105 TYR B CA 1
ATOM 2531 C C . TYR B 1 105 ? 1.891 12.289 16.188 1 98.44 105 TYR B C 1
ATOM 2533 O O . TYR B 1 105 ? 1.117 12.07 17.125 1 98.44 105 TYR B O 1
ATOM 2541 N N . GLU B 1 106 ? 2.316 13.492 15.906 1 98.06 106 GLU B N 1
ATOM 2542 C CA . GLU B 1 106 ? 1.719 14.664 16.562 1 98.06 106 GLU B CA 1
ATOM 2543 C C . GLU B 1 106 ? 0.229 14.766 16.234 1 98.06 106 GLU B C 1
ATOM 2545 O O . GLU B 1 106 ? -0.544 15.297 17.047 1 98.06 106 GLU B O 1
ATOM 2550 N N . HIS B 1 107 ? -0.124 14.289 15.109 1 98.19 107 HIS B N 1
ATOM 2551 C CA . HIS B 1 107 ? -1.515 14.297 14.664 1 98.19 107 HIS B CA 1
ATOM 2552 C C . HIS B 1 107 ? -2.053 12.883 14.5 1 98.19 107 HIS B C 1
ATOM 2554 O O . HIS B 1 107 ? -2.801 12.602 13.562 1 98.19 107 HIS B O 1
ATOM 2560 N N . LYS B 1 108 ? -1.73 12.039 15.328 1 98.12 108 LYS B N 1
ATOM 2561 C CA . LYS B 1 108 ? -1.949 10.602 15.18 1 98.12 108 LYS B CA 1
ATOM 2562 C C . LYS B 1 108 ? -3.428 10.289 14.969 1 98.12 108 LYS B C 1
ATOM 2564 O O . LYS B 1 108 ? -3.787 9.547 14.055 1 98.12 108 LYS B O 1
ATOM 2569 N N . ASP B 1 109 ? -4.305 10.883 15.766 1 97.88 109 ASP B N 1
ATOM 2570 C CA . ASP B 1 109 ? -5.734 10.609 15.656 1 97.88 109 ASP B CA 1
ATOM 2571 C C . ASP B 1 109 ? -6.258 10.992 14.273 1 97.88 109 ASP B C 1
ATOM 2573 O O . ASP B 1 109 ? -6.941 10.203 13.617 1 97.88 109 ASP B O 1
ATOM 2577 N N . ASN B 1 110 ? -5.906 12.156 13.891 1 98.31 110 ASN B N 1
ATOM 2578 C CA . ASN B 1 110 ? -6.363 12.641 12.594 1 98.31 110 ASN B CA 1
ATOM 2579 C C . ASN B 1 110 ? -5.785 11.812 11.453 1 98.31 110 ASN B C 1
ATOM 2581 O O . ASN B 1 110 ? -6.461 11.578 10.445 1 98.31 110 ASN B O 1
ATOM 2585 N N . MET B 1 111 ? -4.566 11.375 11.641 1 98.44 111 MET B N 1
ATOM 2586 C CA . MET B 1 111 ? -3.957 10.531 10.617 1 98.44 111 MET B CA 1
ATOM 2587 C C . MET B 1 111 ? -4.66 9.18 10.523 1 98.44 111 MET B C 1
ATOM 2589 O O . MET B 1 111 ? -4.871 8.656 9.43 1 98.44 111 MET B O 1
ATOM 2593 N N . GLN B 1 112 ? -5.012 8.664 11.641 1 97.88 112 GLN B N 1
ATOM 2594 C CA . GLN B 1 112 ? -5.797 7.434 11.648 1 97.88 112 GLN B CA 1
ATOM 2595 C C . GLN B 1 112 ? -7.102 7.605 10.875 1 97.88 112 GLN B C 1
ATOM 2597 O O . GLN B 1 112 ? -7.488 6.727 10.102 1 97.88 112 GLN B O 1
ATOM 2602 N N . LEU B 1 113 ? -7.719 8.688 11.07 1 98.12 113 LEU B N 1
ATOM 2603 C CA . LEU B 1 113 ? -8.969 8.984 10.375 1 98.12 113 LEU B CA 1
ATOM 2604 C C . LEU B 1 113 ? -8.742 9.102 8.867 1 98.12 113 LEU B C 1
ATOM 2606 O O . LEU B 1 113 ? -9.445 8.477 8.078 1 98.12 113 LEU B O 1
ATOM 2610 N N . LEU B 1 114 ? -7.723 9.828 8.492 1 97.75 114 LEU B N 1
ATOM 2611 C CA . LEU B 1 114 ? -7.43 10.102 7.09 1 97.75 114 LEU B CA 1
ATOM 2612 C C . LEU B 1 114 ? -7.059 8.82 6.355 1 97.75 114 LEU B C 1
ATOM 2614 O O . LEU B 1 114 ? -7.516 8.594 5.234 1 97.75 114 LEU B O 1
ATOM 2618 N N . LEU B 1 115 ? -6.344 7.988 7.051 1 97.38 115 LEU B N 1
ATOM 2619 C CA . LEU B 1 115 ? -5.742 6.848 6.375 1 97.38 115 LEU B CA 1
ATOM 2620 C C . LEU B 1 115 ? -6.688 5.648 6.383 1 97.38 115 LEU B C 1
ATOM 2622 O O . LEU B 1 115 ? -6.719 4.871 5.422 1 97.38 115 LEU B O 1
ATOM 2626 N N . PHE B 1 116 ? -7.52 5.551 7.406 1 95.25 116 PHE B N 1
ATOM 2627 C CA . PHE B 1 116 ? -8.148 4.242 7.582 1 95.25 116 PHE B CA 1
ATOM 2628 C C . PHE B 1 116 ? -9.641 4.387 7.84 1 95.25 116 PHE B C 1
ATOM 2630 O O . PHE B 1 116 ? -10.375 3.4 7.812 1 95.25 116 PHE B O 1
ATOM 2637 N N . LYS B 1 117 ? -10.133 5.59 8.086 1 97 117 LYS B N 1
ATOM 2638 C CA . LYS B 1 117 ? -11.516 5.738 8.531 1 97 117 LYS B CA 1
ATOM 2639 C C . LYS B 1 117 ? -12.219 6.859 7.77 1 97 117 LYS B C 1
ATOM 2641 O O . LYS B 1 117 ? -13.164 7.461 8.281 1 97 117 LYS B O 1
ATOM 2646 N N . SER B 1 118 ? -11.766 7.133 6.594 1 97.56 118 SER B N 1
ATOM 2647 C CA . SER B 1 118 ? -12.297 8.281 5.863 1 97.56 118 SER B CA 1
ATOM 2648 C C . SER B 1 118 ? -13.234 7.84 4.75 1 97.56 118 SER B C 1
ATOM 2650 O O . SER B 1 118 ? -13.727 8.664 3.979 1 97.56 118 SER B O 1
ATOM 2652 N N . GLN B 1 119 ? -13.469 6.531 4.617 1 94.56 119 GLN B N 1
ATOM 2653 C CA . GLN B 1 119 ? -14.305 6.004 3.541 1 94.56 119 GLN B CA 1
ATOM 2654 C C . GLN B 1 119 ? -15.664 6.695 3.51 1 94.56 119 GLN B C 1
ATOM 2656 O O . GLN B 1 119 ? -16.344 6.785 4.531 1 94.56 119 GLN B O 1
ATOM 2661 N N . GLY B 1 120 ? -16.094 7.176 2.293 1 95.69 120 GLY B N 1
ATOM 2662 C CA . GLY B 1 120 ? -17.359 7.859 2.145 1 95.69 120 GLY B CA 1
ATOM 2663 C C . GLY B 1 120 ? -17.25 9.367 2.26 1 95.69 120 GLY B C 1
ATOM 2664 O O . GLY B 1 120 ? -18.203 10.094 1.992 1 95.69 120 GLY B O 1
ATOM 2665 N N . SER B 1 121 ? -16.141 9.859 2.699 1 97.56 121 SER B N 1
ATOM 2666 C CA . SER B 1 121 ? -15.906 11.297 2.846 1 97.56 121 SER B CA 1
ATOM 2667 C C . SER B 1 121 ? -15.211 11.867 1.616 1 97.56 121 SER B C 1
ATOM 2669 O O . SER B 1 121 ? -14.859 11.133 0.693 1 97.56 121 SER B O 1
ATOM 2671 N N . SER B 1 122 ? -15.031 13.211 1.655 1 96.81 122 SER B N 1
ATOM 2672 C CA . SER B 1 122 ? -14.289 13.883 0.599 1 96.81 122 SER B CA 1
ATOM 2673 C C . SER B 1 122 ? -12.797 13.578 0.692 1 96.81 122 SER B C 1
ATOM 2675 O O . SER B 1 122 ? -12.047 13.836 -0.249 1 96.81 122 SER B O 1
ATOM 2677 N N . GLN B 1 123 ? -12.352 12.984 1.836 1 96.88 123 GLN B N 1
ATOM 2678 C CA . GLN B 1 123 ? -10.938 12.695 2.047 1 96.88 123 GLN B CA 1
ATOM 2679 C C . GLN B 1 123 ? -10.656 11.203 1.895 1 96.88 123 GLN B C 1
ATOM 2681 O O . GLN B 1 123 ? -9.578 10.727 2.27 1 96.88 123 GLN B O 1
ATOM 2686 N N . GLU B 1 124 ? -11.594 10.477 1.3 1 95.88 124 GLU B N 1
ATOM 2687 C CA . GLU B 1 124 ? -11.484 9.023 1.278 1 95.88 124 GLU B CA 1
ATOM 2688 C C . GLU B 1 124 ? -10.297 8.562 0.446 1 95.88 124 GLU B C 1
ATOM 2690 O O . GLU B 1 124 ? -9.742 7.484 0.68 1 95.88 124 GLU B O 1
ATOM 2695 N N . ASP B 1 125 ? -9.781 9.43 -0.471 1 95 125 ASP B N 1
ATOM 2696 C CA . ASP B 1 125 ? -8.711 9.031 -1.376 1 95 125 ASP B CA 1
ATOM 2697 C C . ASP B 1 125 ? -7.367 9.586 -0.917 1 95 125 ASP B C 1
ATOM 2699 O O . ASP B 1 125 ? -6.41 9.625 -1.69 1 95 125 ASP B O 1
ATOM 2703 N N . PHE B 1 126 ? -7.293 9.977 0.264 1 96.56 126 PHE B N 1
ATOM 2704 C CA . PHE B 1 126 ? -6.09 10.617 0.787 1 96.56 126 PHE B CA 1
ATOM 2705 C C . PHE B 1 126 ? -4.879 9.703 0.617 1 96.56 126 PHE B C 1
ATOM 2707 O O . PHE B 1 126 ? -3.832 10.141 0.132 1 96.56 126 PHE B O 1
ATOM 2714 N N . ARG B 1 127 ? -4.98 8.469 0.979 1 94 127 ARG B N 1
ATOM 2715 C CA . ARG B 1 127 ? -3.879 7.512 0.969 1 94 127 ARG B CA 1
ATOM 2716 C C . ARG B 1 127 ? -3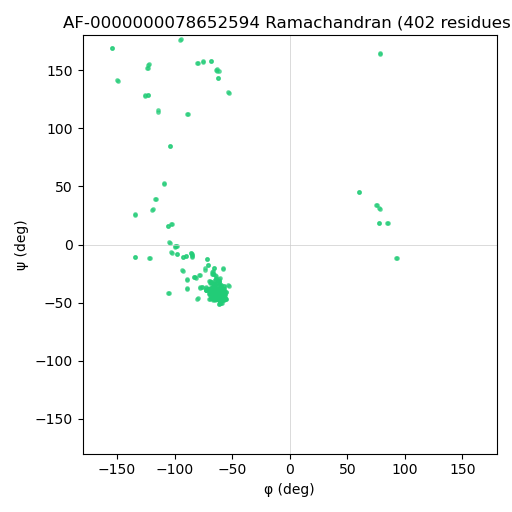.338 7.312 -0.444 1 94 127 ARG B C 1
ATOM 2718 O O . ARG B 1 127 ? -2.148 7.047 -0.627 1 94 127 ARG B O 1
ATOM 2725 N N . ILE B 1 128 ? -4.188 7.441 -1.375 1 92.25 128 ILE B N 1
ATOM 2726 C CA . ILE B 1 128 ? -3.818 7.254 -2.773 1 92.25 128 ILE B CA 1
ATOM 2727 C C . ILE B 1 128 ? -3.338 8.578 -3.363 1 92.25 128 ILE B C 1
ATOM 2729 O O . ILE B 1 128 ? -2.346 8.617 -4.094 1 92.25 128 ILE B O 1
ATOM 2733 N N . HIS B 1 129 ? -3.951 9.625 -2.994 1 94.38 129 HIS B N 1
ATOM 2734 C CA . HIS B 1 129 ? -3.721 10.93 -3.607 1 94.38 129 HIS B CA 1
ATOM 2735 C C . HIS B 1 129 ? -2.408 11.539 -3.131 1 94.38 129 HIS B C 1
ATOM 2737 O O . HIS B 1 129 ? -1.71 12.203 -3.9 1 94.38 129 HIS B O 1
ATOM 2743 N N . LEU B 1 130 ? -2.127 11.312 -1.904 1 96.06 130 LEU B N 1
ATOM 2744 C CA . LEU B 1 130 ? -0.938 11.953 -1.354 1 96.06 130 LEU B CA 1
ATOM 2745 C C . LEU B 1 130 ? 0.316 11.508 -2.096 1 96.06 130 LEU B C 1
ATOM 2747 O O . LEU B 1 130 ? 1.104 12.344 -2.551 1 96.06 130 LEU B O 1
ATOM 2751 N N . PRO B 1 131 ? 0.582 10.219 -2.281 1 95.94 131 PRO B N 1
ATOM 2752 C CA . PRO B 1 131 ? 1.755 9.812 -3.062 1 95.94 131 PRO B CA 1
ATOM 2753 C C . PRO B 1 131 ? 1.749 10.398 -4.473 1 95.94 131 PRO B C 1
ATOM 2755 O O . PRO B 1 131 ? 2.809 10.727 -5.016 1 95.94 131 PRO B O 1
ATOM 2758 N N . HIS B 1 132 ? 0.592 10.508 -5.066 1 95.12 132 HIS B N 1
ATOM 2759 C CA . HIS B 1 132 ? 0.483 11.07 -6.406 1 95.12 132 HIS B CA 1
ATOM 2760 C C . HIS B 1 132 ? 0.9 12.539 -6.422 1 95.12 132 HIS B C 1
ATOM 2762 O O . HIS B 1 132 ? 1.653 12.961 -7.305 1 95.12 132 HIS B O 1
ATOM 2768 N N . LEU B 1 133 ? 0.387 13.227 -5.438 1 94.44 133 LEU B N 1
ATOM 2769 C CA . LEU B 1 133 ? 0.751 14.641 -5.32 1 94.44 133 LEU B CA 1
ATOM 2770 C C . LEU B 1 133 ? 2.25 14.797 -5.09 1 94.44 133 LEU B C 1
ATOM 2772 O O . LEU B 1 133 ? 2.896 15.633 -5.727 1 94.44 133 LEU B O 1
ATOM 2776 N N . ALA B 1 134 ? 2.799 14.031 -4.188 1 94.31 134 ALA B N 1
ATOM 2777 C CA . ALA B 1 134 ? 4.234 14.055 -3.922 1 94.31 134 ALA B CA 1
ATOM 2778 C C . ALA B 1 134 ? 5.031 13.727 -5.184 1 94.31 134 ALA B C 1
ATOM 2780 O O . ALA B 1 134 ? 6.07 14.336 -5.441 1 94.31 134 ALA B O 1
ATOM 2781 N N . THR B 1 135 ? 4.57 12.812 -5.953 1 95.81 135 THR B N 1
ATOM 2782 C CA . THR B 1 135 ? 5.215 12.43 -7.207 1 95.81 135 THR B CA 1
ATOM 2783 C C . THR B 1 135 ? 5.277 13.617 -8.164 1 95.81 135 THR B C 1
ATOM 2785 O O . THR B 1 135 ? 6.324 13.898 -8.75 1 95.81 135 THR B O 1
ATOM 2788 N N . ASP B 1 136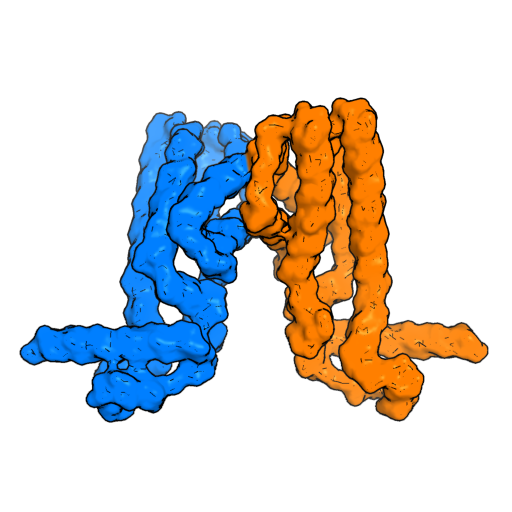 ? 4.168 14.242 -8.352 1 95.38 136 ASP B N 1
ATOM 2789 C CA . ASP B 1 136 ? 4.102 15.375 -9.273 1 95.38 136 ASP B CA 1
ATOM 2790 C C . ASP B 1 136 ? 5.113 16.453 -8.891 1 95.38 136 ASP B C 1
ATOM 2792 O O . ASP B 1 136 ? 5.824 16.984 -9.75 1 95.38 136 ASP B O 1
ATOM 2796 N N . GLU B 1 137 ? 5.164 16.688 -7.656 1 92.12 137 GLU B N 1
ATOM 2797 C CA . GLU B 1 137 ? 6.098 17.703 -7.168 1 92.12 137 GLU B CA 1
ATOM 2798 C C . GLU B 1 137 ? 7.543 17.266 -7.371 1 92.12 137 GLU B C 1
ATOM 2800 O O . GLU B 1 137 ? 8.375 18.047 -7.832 1 92.12 137 GLU B O 1
ATOM 2805 N N . THR B 1 138 ? 7.844 16.062 -7.012 1 91.12 138 THR B N 1
ATOM 2806 C CA . THR B 1 138 ? 9.195 15.523 -7.148 1 91.12 138 THR B CA 1
ATOM 2807 C C . THR B 1 138 ? 9.602 15.461 -8.617 1 91.12 138 THR B C 1
ATOM 2809 O O . THR B 1 138 ? 10.75 15.75 -8.961 1 91.12 138 THR B O 1
ATOM 2812 N N . TYR B 1 139 ? 8.695 15.078 -9.414 1 94.12 139 TYR B N 1
ATOM 2813 C CA . TYR B 1 139 ? 9 14.922 -10.836 1 94.12 139 TYR B CA 1
ATOM 2814 C C . TYR B 1 139 ? 9.375 16.266 -11.461 1 94.12 139 TYR B C 1
ATOM 2816 O O . TYR B 1 139 ? 10.281 16.328 -12.305 1 94.12 139 TYR B O 1
ATOM 2824 N N . ARG B 1 140 ? 8.656 17.328 -11.109 1 92.56 140 ARG B N 1
ATOM 2825 C CA . ARG B 1 140 ? 8.992 18.656 -11.602 1 92.56 140 ARG B CA 1
ATOM 2826 C C . ARG B 1 140 ? 10.43 19.031 -11.25 1 92.56 140 ARG B C 1
ATOM 2828 O O . ARG B 1 140 ? 11.156 19.562 -12.094 1 92.56 140 ARG B O 1
ATOM 2835 N N . TYR B 1 141 ? 10.75 18.688 -10.133 1 88.06 141 TYR B N 1
ATOM 2836 C CA . TYR B 1 141 ? 12.109 18.922 -9.672 1 88.06 141 TYR B CA 1
ATOM 2837 C C . TYR B 1 141 ? 13.109 18.094 -10.461 1 88.06 141 TYR B C 1
ATOM 2839 O O . TYR B 1 141 ? 14.156 18.609 -10.883 1 88.06 141 TYR B O 1
ATOM 2847 N N . LEU B 1 142 ? 12.883 16.859 -10.672 1 90.06 142 LEU B N 1
ATOM 2848 C CA . LEU B 1 142 ? 13.773 15.938 -11.383 1 90.06 142 LEU B CA 1
ATOM 2849 C C . LEU B 1 142 ? 13.914 16.344 -12.844 1 90.06 142 LEU B C 1
ATOM 2851 O O . LEU B 1 142 ? 14.992 16.203 -13.43 1 90.06 142 LEU B O 1
ATOM 2855 N N . GLU B 1 143 ? 12.852 16.781 -13.367 1 93.19 143 GLU B N 1
ATOM 2856 C CA . GLU B 1 143 ? 12.898 17.25 -14.742 1 93.19 143 GLU B CA 1
ATOM 2857 C C . GLU B 1 143 ? 13.875 18.422 -14.891 1 93.19 143 GLU B C 1
ATOM 2859 O O . GLU B 1 143 ? 14.641 18.484 -15.859 1 93.19 143 GLU B O 1
ATOM 2864 N N . LEU B 1 144 ? 13.75 19.344 -14 1 90.19 144 LEU B N 1
ATOM 2865 C CA . LEU B 1 144 ? 14.648 20.484 -14.008 1 90.19 144 LEU B CA 1
ATOM 2866 C C . LEU B 1 144 ? 16.094 20.047 -13.836 1 90.19 144 LEU B C 1
ATOM 2868 O O . LEU B 1 144 ? 16.984 20.516 -14.547 1 90.19 144 LEU B O 1
ATOM 2872 N N . ALA B 1 145 ? 16.344 19.156 -12.906 1 87.94 145 ALA B N 1
ATOM 2873 C CA . ALA B 1 145 ? 17.688 18.625 -12.672 1 87.94 145 ALA B CA 1
ATOM 2874 C C . ALA B 1 145 ? 18.219 17.922 -13.922 1 87.94 145 ALA B C 1
ATOM 2876 O O . ALA B 1 145 ? 19.406 18.047 -14.242 1 87.94 145 ALA B O 1
ATOM 2877 N N . TYR B 1 146 ? 17.359 17.234 -14.609 1 91 146 TYR B N 1
ATOM 2878 C CA . TYR B 1 146 ? 17.734 16.531 -15.828 1 91 146 TYR B CA 1
ATOM 2879 C C . TYR B 1 146 ? 18.094 17.5 -16.938 1 91 146 TYR B C 1
ATOM 2881 O O . TYR B 1 146 ? 19.109 17.328 -17.625 1 91 146 TYR B O 1
ATOM 2889 N N . LYS B 1 147 ? 17.344 18.516 -17.109 1 91.62 147 LYS B N 1
ATOM 2890 C CA . LYS B 1 147 ? 17.578 19.531 -18.125 1 91.62 147 LYS B CA 1
ATOM 2891 C C . LYS B 1 147 ? 18.891 20.25 -17.891 1 91.62 147 LYS B C 1
ATOM 2893 O O . LYS B 1 147 ? 19.594 20.609 -18.844 1 91.62 147 LYS B O 1
ATOM 2898 N N . GLU B 1 148 ? 19.25 20.406 -16.703 1 88.75 148 GLU B N 1
ATOM 2899 C CA . GLU B 1 148 ? 20.484 21.109 -16.344 1 88.75 148 GLU B CA 1
ATOM 2900 C C . GLU B 1 148 ? 21.688 20.172 -16.359 1 88.75 148 GLU B C 1
ATOM 2902 O O . GLU B 1 148 ? 22.797 20.578 -16.062 1 88.75 148 GLU B O 1
ATOM 2907 N N . GLY B 1 149 ? 21.391 18.938 -16.531 1 86 149 GLY B N 1
ATOM 2908 C CA . GLY B 1 149 ? 22.469 17.969 -16.672 1 86 149 GLY B CA 1
ATOM 2909 C C . GLY B 1 149 ? 23 17.469 -15.336 1 86 149 GLY B C 1
ATOM 2910 O O . GLY B 1 149 ? 24.109 16.938 -15.258 1 86 149 GLY B O 1
ATOM 2911 N N . LYS B 1 150 ? 22.219 17.656 -14.352 1 84.25 150 LYS B N 1
ATOM 2912 C CA . LYS B 1 150 ? 22.656 17.25 -13.016 1 84.25 150 LYS B CA 1
ATOM 2913 C C . LYS B 1 150 ? 22.391 15.758 -12.789 1 84.25 150 LYS B C 1
ATOM 2915 O O . LYS B 1 150 ? 23.031 15.133 -11.938 1 84.25 150 LYS B O 1
ATOM 2920 N N . ILE B 1 151 ? 21.375 15.258 -13.469 1 84.69 151 ILE B N 1
ATOM 2921 C CA . ILE B 1 151 ? 21.141 13.82 -13.461 1 84.69 151 ILE B CA 1
ATOM 2922 C C . ILE B 1 151 ? 21.141 13.281 -14.891 1 84.69 151 ILE B C 1
ATOM 2924 O O . ILE B 1 151 ? 20.828 14.016 -15.828 1 84.69 151 ILE B O 1
ATOM 2928 N N . ASN B 1 152 ? 21.516 12.016 -14.977 1 84.56 152 ASN B N 1
ATOM 2929 C CA . ASN B 1 152 ? 21.75 11.461 -16.312 1 84.56 152 ASN B CA 1
ATOM 2930 C C . ASN B 1 152 ? 20.531 10.688 -16.812 1 84.56 152 ASN B C 1
ATOM 2932 O O . ASN B 1 152 ? 20.484 10.297 -17.984 1 84.56 152 ASN B O 1
ATOM 2936 N N . HIS B 1 153 ? 19.609 10.523 -15.953 1 89 153 HIS B N 1
ATOM 2937 C CA . HIS B 1 153 ? 18.438 9.766 -16.359 1 89 153 HIS B CA 1
ATOM 2938 C C . HIS B 1 153 ? 17.203 10.242 -15.602 1 89 153 HIS B C 1
ATOM 2940 O O . HIS B 1 153 ? 17.281 10.625 -14.43 1 89 153 HIS B O 1
ATOM 2946 N N . LEU B 1 154 ? 16.156 10.266 -16.344 1 93.25 154 LEU B N 1
ATOM 2947 C CA . LEU B 1 154 ? 14.867 10.625 -15.742 1 93.25 154 LEU B CA 1
ATOM 2948 C C . LEU B 1 154 ? 13.906 9.438 -15.766 1 93.25 154 LEU B C 1
ATOM 2950 O O . LEU B 1 154 ? 13.555 8.945 -16.844 1 93.25 154 LEU B O 1
ATOM 2954 N N . VAL B 1 155 ? 13.562 8.984 -14.664 1 94.81 155 VAL B N 1
ATOM 2955 C CA . VAL B 1 155 ? 12.625 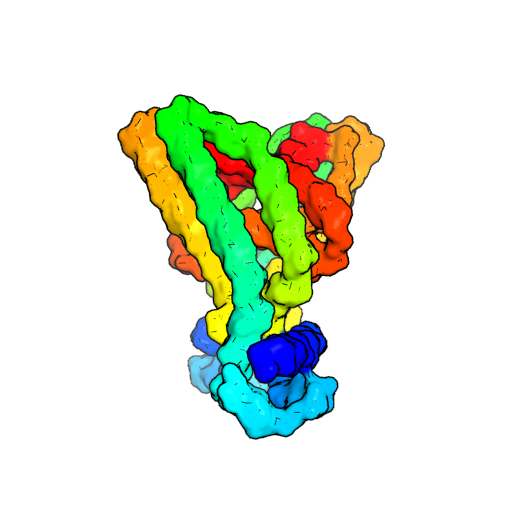7.875 -14.539 1 94.81 155 VAL B CA 1
ATOM 2956 C C . VAL B 1 155 ? 11.266 8.281 -15.109 1 94.81 155 VAL B C 1
ATOM 2958 O O . VAL B 1 155 ? 10.906 9.453 -15.086 1 94.81 155 VAL B O 1
ATOM 2961 N N . LYS B 1 156 ? 10.539 7.309 -15.648 1 96.44 156 LYS B N 1
ATOM 2962 C CA . LYS B 1 156 ? 9.188 7.594 -16.125 1 96.44 156 LYS B CA 1
ATOM 2963 C C . LYS B 1 156 ? 8.289 8.047 -14.984 1 96.44 156 LYS B C 1
ATOM 2965 O O . LYS B 1 156 ? 8.383 7.531 -13.867 1 96.44 156 LYS B O 1
ATOM 2970 N N . HIS B 1 157 ? 7.441 8.953 -15.273 1 97.12 157 HIS B N 1
ATOM 2971 C CA . HIS B 1 157 ? 6.551 9.531 -14.273 1 97.12 157 HIS B CA 1
ATOM 2972 C C . HIS B 1 157 ? 5.719 8.461 -13.586 1 97.12 157 HIS B C 1
ATOM 2974 O O . HIS B 1 157 ? 5.605 8.445 -12.359 1 97.12 157 HIS B O 1
ATOM 2980 N N . GLU B 1 158 ? 5.195 7.512 -14.359 1 97.12 158 GLU B N 1
ATOM 2981 C CA . GLU B 1 158 ? 4.34 6.465 -13.805 1 97.12 158 GLU B CA 1
ATOM 2982 C C . GLU B 1 158 ? 5.133 5.52 -12.914 1 97.12 158 GLU B C 1
ATOM 2984 O O . GLU B 1 158 ? 4.598 4.977 -11.938 1 97.12 158 GLU B O 1
ATOM 2989 N N . PHE B 1 159 ? 6.379 5.305 -13.227 1 97.88 159 PHE B N 1
ATOM 2990 C CA . PHE B 1 159 ? 7.227 4.465 -12.391 1 97.88 159 PHE B CA 1
ATOM 2991 C C . PHE B 1 159 ? 7.531 5.152 -11.062 1 97.88 159 PHE B C 1
ATOM 2993 O O . PHE B 1 159 ? 7.453 4.527 -10.008 1 97.88 159 PHE B O 1
ATOM 3000 N N . LEU B 1 160 ? 7.824 6.449 -11.188 1 97.38 160 LEU B N 1
ATOM 3001 C CA . LEU B 1 160 ? 8.062 7.211 -9.961 1 97.38 160 LEU B CA 1
ATOM 3002 C C . LEU B 1 160 ? 6.832 7.191 -9.062 1 97.38 160 LEU B C 1
ATOM 3004 O O . LEU B 1 160 ? 6.949 7.016 -7.848 1 97.38 160 LEU B O 1
ATOM 3008 N N . ARG B 1 161 ? 5.719 7.328 -9.648 1 97.81 161 ARG B N 1
ATOM 3009 C CA . ARG B 1 161 ? 4.469 7.324 -8.898 1 97.81 161 ARG B CA 1
ATOM 3010 C C . ARG B 1 161 ? 4.297 6.016 -8.133 1 97.81 161 ARG B C 1
ATOM 3012 O O . ARG B 1 161 ? 3.93 6.023 -6.953 1 97.81 161 ARG B O 1
ATOM 3019 N N . SER B 1 162 ? 4.535 4.941 -8.766 1 98.12 162 SER B N 1
ATOM 3020 C CA . SER B 1 162 ? 4.406 3.633 -8.133 1 98.12 162 SER B CA 1
ATOM 3021 C C . SER B 1 162 ? 5.453 3.443 -7.039 1 98.12 162 SER B C 1
ATOM 3023 O O . SER B 1 162 ? 5.164 2.855 -5.992 1 98.12 162 SER B O 1
ATOM 3025 N N . CYS B 1 163 ? 6.633 3.912 -7.277 1 97.94 163 CYS B N 1
ATOM 3026 C CA . CYS B 1 163 ? 7.68 3.865 -6.262 1 97.94 163 CYS B CA 1
ATOM 3027 C C . CYS B 1 163 ? 7.289 4.691 -5.043 1 97.94 163 CYS B C 1
ATOM 3029 O O . CYS B 1 163 ? 7.457 4.242 -3.906 1 97.94 163 CYS B O 1
ATOM 3031 N N . MET B 1 164 ? 6.754 5.859 -5.297 1 97.44 164 MET B N 1
ATOM 3032 C CA . MET B 1 164 ? 6.324 6.73 -4.207 1 97.44 164 MET B CA 1
ATOM 3033 C C . MET B 1 164 ? 5.164 6.109 -3.438 1 97.44 164 MET B C 1
ATOM 3035 O O . MET B 1 164 ? 5.078 6.242 -2.215 1 97.44 164 MET B O 1
ATOM 3039 N N . THR B 1 165 ? 4.316 5.465 -4.172 1 97.88 165 THR B N 1
ATOM 3040 C CA . THR B 1 165 ? 3.219 4.754 -3.521 1 97.88 165 THR B CA 1
ATOM 3041 C C . THR B 1 165 ? 3.754 3.709 -2.547 1 97.88 165 THR B C 1
ATOM 3043 O O . THR B 1 165 ? 3.289 3.619 -1.409 1 97.88 165 THR B O 1
ATOM 3046 N N . ALA B 1 166 ? 4.715 2.959 -2.943 1 97.94 166 ALA B N 1
ATOM 3047 C CA . ALA B 1 166 ? 5.332 1.956 -2.08 1 97.94 166 ALA B CA 1
ATOM 3048 C C . ALA B 1 166 ? 6.016 2.609 -0.884 1 97.94 166 ALA B C 1
ATOM 3050 O O . ALA B 1 166 ? 5.891 2.133 0.247 1 97.94 166 ALA B O 1
ATOM 3051 N N . TYR B 1 167 ? 6.691 3.668 -1.146 1 97.75 167 TYR B N 1
ATOM 3052 C CA . TYR B 1 167 ? 7.41 4.383 -0.098 1 97.75 167 TYR B CA 1
ATOM 3053 C C . TYR B 1 167 ? 6.449 4.895 0.969 1 97.75 167 TYR B C 1
ATOM 3055 O O . TYR B 1 167 ? 6.668 4.684 2.164 1 97.75 167 TYR B O 1
ATOM 3063 N N . TYR B 1 168 ? 5.387 5.52 0.553 1 97.62 168 TYR B N 1
ATOM 3064 C CA . TYR B 1 168 ? 4.43 6.074 1.506 1 97.62 168 TYR B CA 1
ATOM 3065 C C . TYR B 1 168 ? 3.68 4.969 2.234 1 97.62 168 TYR B C 1
ATOM 3067 O O . TYR B 1 168 ? 3.311 5.125 3.4 1 97.62 168 TYR B O 1
ATOM 3075 N N . THR B 1 169 ? 3.479 3.863 1.555 1 97.56 169 THR B N 1
ATOM 3076 C CA . THR B 1 169 ? 2.926 2.711 2.256 1 97.56 169 THR B CA 1
ATOM 3077 C C . THR B 1 169 ? 3.809 2.322 3.441 1 97.56 169 THR B C 1
ATOM 3079 O O . THR B 1 169 ? 3.309 2.092 4.543 1 97.56 169 THR B O 1
ATOM 3082 N N . ALA B 1 170 ? 5.082 2.307 3.215 1 98.12 170 ALA B N 1
ATOM 3083 C CA . ALA B 1 170 ? 6.012 2.01 4.305 1 98.12 170 ALA B CA 1
ATOM 3084 C C . ALA B 1 170 ? 5.914 3.059 5.406 1 98.12 170 ALA B C 1
ATOM 3086 O O . ALA B 1 170 ? 5.895 2.721 6.594 1 98.12 170 ALA B O 1
ATOM 3087 N N . VAL B 1 171 ? 5.805 4.285 5.02 1 98.06 171 VAL B N 1
ATOM 3088 C CA . VAL B 1 171 ? 5.793 5.398 5.957 1 98.06 171 VAL B CA 1
ATOM 3089 C C . VAL B 1 171 ? 4.547 5.32 6.84 1 98.06 171 VAL B C 1
ATOM 3091 O O . VAL B 1 171 ? 4.59 5.688 8.016 1 98.06 171 VAL B O 1
ATOM 3094 N N . PHE B 1 172 ? 3.479 4.789 6.324 1 97.94 172 PHE B N 1
ATOM 3095 C CA . PHE B 1 172 ? 2.217 4.766 7.059 1 97.94 172 PHE B CA 1
ATOM 3096 C C . PHE B 1 172 ? 2.104 3.496 7.895 1 97.94 172 PHE B C 1
ATOM 3098 O O . PHE B 1 172 ? 1.23 3.395 8.758 1 97.94 172 PHE B O 1
ATOM 3105 N N . GLU B 1 173 ? 2.986 2.547 7.707 1 97.62 173 GLU B N 1
ATOM 3106 C CA . GLU B 1 173 ? 2.891 1.247 8.367 1 97.62 173 GLU B CA 1
ATOM 3107 C C . GLU B 1 173 ? 2.896 1.396 9.883 1 97.62 173 GLU B C 1
ATOM 3109 O O . GLU B 1 173 ? 2.135 0.722 10.586 1 97.62 173 GLU B O 1
ATOM 3114 N N . PRO B 1 174 ? 3.746 2.25 10.461 1 98.44 174 PRO B N 1
ATOM 3115 C CA . PRO B 1 174 ? 3.73 2.381 11.922 1 98.44 174 PRO B CA 1
ATOM 3116 C C . PRO B 1 174 ? 2.357 2.773 12.461 1 98.44 174 PRO B C 1
ATOM 3118 O O . PRO B 1 174 ? 1.93 2.258 13.5 1 98.44 174 PRO B O 1
ATOM 3121 N N . LEU B 1 175 ? 1.672 3.621 11.758 1 98 175 LEU B N 1
ATOM 3122 C CA . LEU B 1 175 ? 0.33 4.02 12.172 1 98 175 LEU B CA 1
ATOM 3123 C C . LEU B 1 175 ? -0.666 2.887 11.945 1 98 175 LEU B C 1
ATOM 3125 O O . LEU B 1 175 ? -1.549 2.658 12.773 1 98 175 LEU B O 1
ATOM 3129 N N . ALA B 1 176 ? -0.506 2.186 10.844 1 96.38 176 ALA B N 1
ATOM 3130 C CA . ALA B 1 176 ? -1.382 1.059 10.531 1 96.38 176 ALA B CA 1
ATOM 3131 C C . ALA B 1 176 ? -1.274 -0.027 11.602 1 96.38 176 ALA B C 1
ATOM 3133 O O . ALA B 1 176 ? -2.266 -0.686 11.93 1 96.38 176 ALA B O 1
ATOM 3134 N N . GLN B 1 177 ? -0.1 -0.121 12.133 1 96 177 GLN B N 1
ATOM 3135 C CA . GLN B 1 177 ? 0.157 -1.186 13.102 1 96 177 GLN B CA 1
ATOM 3136 C C . GLN B 1 177 ? 0.036 -0.67 14.531 1 96 177 GLN B C 1
ATOM 3138 O O . GLN B 1 177 ? 0.263 -1.416 15.484 1 96 177 GLN B O 1
ATOM 3143 N N . ASP B 1 178 ? -0.229 0.523 14.719 1 96.19 178 ASP B N 1
ATOM 3144 C CA . ASP B 1 178 ? -0.406 1.167 16.016 1 96.19 178 ASP B CA 1
ATOM 3145 C C . ASP B 1 178 ? 0.859 1.052 16.859 1 96.19 178 ASP B C 1
ATOM 3147 O O . ASP B 1 178 ? 0.792 0.696 18.047 1 96.19 178 ASP B O 1
ATOM 3151 N N . TRP B 1 179 ? 1.93 1.294 16.266 1 97.81 179 TRP B N 1
ATOM 3152 C CA . TRP B 1 179 ? 3.207 1.304 16.984 1 97.81 179 TRP B CA 1
ATOM 3153 C C . TRP B 1 179 ? 3.357 2.572 17.812 1 97.81 179 TRP B C 1
ATOM 3155 O O . TRP B 1 179 ? 2.686 3.574 17.547 1 97.81 179 TRP B O 1
ATOM 3165 N N . SER B 1 180 ? 4.223 2.484 18.828 1 97.94 180 SER B N 1
ATOM 3166 C CA . SER B 1 180 ? 4.625 3.695 19.547 1 97.94 180 SER B CA 1
ATOM 3167 C C . SER B 1 180 ? 5.477 4.598 18.656 1 97.94 180 SER B C 1
ATOM 3169 O O . SER B 1 180 ? 6.02 4.148 17.641 1 97.94 180 SER B O 1
ATOM 3171 N N . GLN B 1 181 ? 5.504 5.867 19.016 1 98.06 181 GLN B N 1
ATOM 3172 C CA . GLN B 1 181 ? 6.355 6.785 18.266 1 98.06 181 GLN B CA 1
ATOM 3173 C C . GLN B 1 181 ? 7.809 6.324 18.266 1 98.06 181 GLN B C 1
ATOM 3175 O O . GLN B 1 181 ? 8.516 6.461 17.266 1 98.06 181 GLN B O 1
ATOM 3180 N N . GLU B 1 182 ? 8.242 5.84 19.406 1 97.69 182 GLU B N 1
ATOM 3181 C CA . GLU B 1 182 ? 9.617 5.352 19.516 1 97.69 182 GLU B CA 1
ATOM 3182 C C . GLU B 1 182 ? 9.883 4.23 18.516 1 97.69 182 GLU B C 1
ATOM 3184 O O . GLU B 1 182 ? 10.914 4.234 17.844 1 97.69 182 GLU B O 1
ATOM 3189 N N . GLN B 1 183 ? 9.008 3.328 18.406 1 97.56 183 GLN B N 1
ATOM 3190 C CA . GLN B 1 183 ? 9.125 2.24 17.453 1 97.56 183 GLN B CA 1
ATOM 3191 C C . GLN B 1 183 ? 9.133 2.77 16.016 1 97.56 183 GLN B C 1
ATOM 3193 O O . GLN B 1 183 ? 9.898 2.297 15.18 1 97.56 183 GLN B O 1
ATOM 3198 N N . ALA B 1 184 ? 8.266 3.717 15.789 1 98.44 184 ALA B N 1
ATOM 3199 C CA . ALA B 1 184 ? 8.18 4.316 14.461 1 98.44 184 ALA B CA 1
ATOM 3200 C C . ALA B 1 184 ? 9.492 4.992 14.078 1 98.44 184 ALA B C 1
ATOM 3202 O O . ALA B 1 184 ? 9.945 4.875 12.938 1 98.44 184 ALA B O 1
ATOM 3203 N N . MET B 1 185 ? 10.07 5.672 15.07 1 97.94 185 MET B N 1
ATOM 3204 C CA . MET B 1 185 ? 11.344 6.348 14.828 1 97.94 185 MET B CA 1
ATOM 3205 C C . MET B 1 185 ? 12.445 5.34 14.523 1 97.94 185 MET B C 1
ATOM 3207 O O . MET B 1 185 ? 13.297 5.578 13.672 1 97.94 185 MET B O 1
ATOM 3211 N N . GLU B 1 186 ? 12.422 4.273 15.164 1 97.38 186 GLU B N 1
ATOM 3212 C CA . GLU B 1 186 ? 13.367 3.199 14.883 1 97.38 186 GLU B CA 1
ATOM 3213 C C . GLU B 1 186 ? 13.156 2.625 13.484 1 97.38 186 GLU B C 1
ATOM 3215 O O . GLU B 1 186 ? 14.117 2.348 12.766 1 97.38 186 GLU B O 1
ATOM 3220 N N . PHE B 1 187 ? 11.945 2.48 13.148 1 98.31 187 PHE B N 1
ATOM 3221 C CA . PHE B 1 187 ? 11.594 1.913 11.852 1 98.31 187 PHE B CA 1
ATOM 3222 C C . PHE B 1 187 ? 12.078 2.814 10.719 1 98.31 187 PHE B C 1
ATOM 3224 O O . PHE B 1 187 ? 12.367 2.34 9.625 1 98.31 187 PHE B O 1
ATOM 3231 N N . CYS B 1 188 ? 12.172 4.117 10.914 1 97.94 188 CYS B N 1
ATOM 3232 C CA . CYS B 1 188 ? 12.68 5.039 9.906 1 97.94 188 CYS B CA 1
ATOM 3233 C C . CYS B 1 188 ? 14.039 4.59 9.391 1 97.94 188 CYS B C 1
ATOM 3235 O O . CYS B 1 188 ? 14.352 4.75 8.211 1 97.94 188 CYS B O 1
ATOM 3237 N N . HIS B 1 189 ? 14.844 4.02 10.266 1 96.31 189 HIS B N 1
ATOM 3238 C CA . HIS B 1 189 ? 16.141 3.525 9.844 1 96.31 189 HIS B CA 1
ATOM 3239 C C . HIS B 1 189 ? 16.016 2.393 8.836 1 96.31 189 HIS B C 1
ATOM 3241 O O . HIS B 1 189 ? 16.766 2.326 7.863 1 96.31 189 HIS B O 1
ATOM 3247 N N . SER B 1 190 ? 15.055 1.53 9.078 1 96.81 190 SER B N 1
ATOM 3248 C CA . SER B 1 190 ? 14.812 0.432 8.148 1 96.81 190 SER B CA 1
ATOM 3249 C C . SER B 1 190 ? 14.344 0.948 6.789 1 96.81 190 SER B C 1
ATOM 3251 O O . SER B 1 190 ? 14.758 0.428 5.75 1 96.81 190 SER B O 1
ATOM 3253 N N . ILE B 1 191 ? 13.453 1.928 6.809 1 97.81 191 ILE B N 1
ATOM 3254 C CA . ILE B 1 191 ? 13 2.527 5.559 1 97.81 191 ILE B CA 1
ATOM 3255 C C . ILE B 1 191 ? 14.188 3.107 4.801 1 97.81 191 ILE B C 1
ATOM 3257 O O . ILE B 1 191 ? 14.336 2.887 3.598 1 97.81 191 ILE B O 1
ATOM 3261 N N . MET B 1 192 ? 15.055 3.789 5.527 1 94.94 192 MET B N 1
ATOM 3262 C CA . MET B 1 192 ? 16.219 4.43 4.914 1 94.94 192 MET B CA 1
ATOM 3263 C C . MET B 1 192 ? 17.156 3.389 4.312 1 94.94 192 MET B C 1
ATOM 3265 O O . MET B 1 192 ? 17.734 3.611 3.246 1 94.94 192 MET B O 1
ATOM 3269 N N . ASP B 1 193 ? 17.297 2.334 5.02 1 93.62 193 ASP B N 1
ATOM 3270 C CA . ASP B 1 193 ? 18.156 1.267 4.523 1 93.62 193 ASP B CA 1
ATOM 3271 C C . ASP B 1 193 ? 17.547 0.597 3.293 1 93.62 193 ASP B C 1
ATOM 3273 O O . ASP B 1 193 ? 18.266 0.265 2.344 1 93.62 193 ASP B O 1
ATOM 3277 N N . LEU B 1 194 ? 16.297 0.458 3.287 1 95.62 194 LEU B N 1
ATOM 3278 C CA . LEU B 1 194 ? 15.609 -0.332 2.27 1 95.62 194 LEU B CA 1
ATOM 3279 C C . LEU B 1 194 ? 15.438 0.47 0.984 1 95.62 194 LEU B C 1
ATOM 3281 O O . LEU B 1 194 ? 15.664 -0.047 -0.111 1 95.62 194 LEU B O 1
ATOM 3285 N N . PHE B 1 195 ? 14.992 1.687 1.082 1 95.88 195 PHE B N 1
ATOM 3286 C CA . PHE B 1 195 ? 14.68 2.49 -0.095 1 95.88 195 PHE B CA 1
ATOM 3287 C C . PHE B 1 195 ? 15.914 3.256 -0.566 1 95.88 195 PHE B C 1
ATOM 3289 O O . PHE B 1 195 ? 16.359 4.195 0.098 1 95.88 195 PHE B O 1
ATOM 3296 N N . ASP B 1 196 ? 16.406 2.904 -1.685 1 92.69 196 ASP B N 1
ATOM 3297 C CA . ASP B 1 196 ? 17.578 3.543 -2.283 1 92.69 196 ASP B CA 1
ATOM 3298 C C . ASP B 1 196 ? 17.172 4.473 -3.424 1 92.69 196 ASP B C 1
ATOM 3300 O O . ASP B 1 196 ? 17.312 4.121 -4.598 1 92.69 196 ASP B O 1
ATOM 3304 N N . TRP B 1 197 ? 16.812 5.672 -3.186 1 90.19 197 TRP B N 1
ATOM 3305 C CA . TRP B 1 197 ? 16.375 6.648 -4.18 1 90.19 197 TRP B CA 1
ATOM 3306 C C . TRP B 1 197 ? 17.531 7.07 -5.074 1 90.19 197 TRP B C 1
ATOM 3308 O O . TRP B 1 197 ? 17.344 7.406 -6.242 1 90.19 197 TRP B O 1
ATOM 3318 N N . GLY B 1 198 ? 18.719 7.098 -4.469 1 87.44 198 GLY B N 1
ATOM 3319 C CA . GLY B 1 198 ? 19.891 7.434 -5.27 1 87.44 198 GLY B CA 1
ATOM 3320 C C . GLY B 1 198 ? 20.078 6.52 -6.465 1 87.44 198 GLY B C 1
ATOM 3321 O O . GLY B 1 198 ? 20.328 6.988 -7.574 1 87.44 198 GLY B O 1
ATOM 3322 N N . SER B 1 199 ? 19.953 5.23 -6.215 1 89 199 SER B N 1
ATOM 3323 C CA . SER B 1 199 ? 20.094 4.25 -7.289 1 89 199 SER B CA 1
ATOM 3324 C C . SER B 1 199 ? 18.969 4.398 -8.32 1 89 199 SER B C 1
ATOM 3326 O O . SER B 1 199 ? 19.219 4.266 -9.523 1 89 199 SER B O 1
ATOM 3328 N N . LEU B 1 200 ? 17.75 4.695 -7.93 1 91.19 200 LEU B N 1
ATOM 3329 C CA . LEU B 1 200 ? 16.609 4.805 -8.828 1 91.19 200 LEU B CA 1
ATOM 3330 C C . LEU B 1 200 ? 16.703 6.07 -9.672 1 91.19 200 LEU B C 1
ATOM 3332 O O . LEU B 1 200 ? 16.422 6.047 -10.875 1 91.19 200 LEU B O 1
ATOM 3336 N N . LEU B 1 201 ? 17.156 7.176 -9.07 1 87.31 201 LEU B N 1
ATOM 3337 C CA . LEU B 1 201 ? 17.078 8.477 -9.719 1 87.31 201 LEU B CA 1
ATOM 3338 C C . LEU B 1 201 ? 18.422 8.867 -10.336 1 87.31 201 LEU B C 1
ATOM 3340 O O . LEU B 1 201 ? 18.516 9.859 -11.055 1 87.31 201 LEU B O 1
ATOM 3344 N N . GLY B 1 202 ? 19.406 8.047 -10.18 1 78.31 202 GLY B N 1
ATOM 3345 C CA . GLY B 1 202 ? 20.688 8.242 -10.859 1 78.31 202 GLY B CA 1
ATOM 3346 C C . GLY B 1 202 ? 21.547 9.312 -10.211 1 78.31 202 GLY B C 1
ATOM 3347 O O . GLY B 1 202 ? 22.219 10.07 -10.906 1 78.31 202 GLY B O 1
ATOM 3348 N N . PHE B 1 203 ? 21.422 9.453 -8.938 1 73.69 203 PHE B N 1
ATOM 3349 C CA . PHE B 1 203 ? 22.312 10.414 -8.281 1 73.69 203 PHE B CA 1
ATOM 3350 C C . PHE B 1 203 ? 23.625 9.742 -7.871 1 73.69 203 PHE B C 1
ATOM 3352 O O . PHE B 1 203 ? 23.672 8.531 -7.672 1 73.69 203 PHE B O 1
#

Solvent-accessible surface area (backbone atoms only — not comparable to full-atom values): 21670 Å² total; per-residue (Å²): 107,70,63,56,50,50,52,50,50,49,41,45,45,52,30,40,50,56,42,31,71,73,50,17,50,70,67,39,50,71,67,59,27,22,58,73,49,72,43,53,68,67,64,49,49,76,75,29,85,40,72,56,53,45,52,49,59,65,38,41,68,54,55,49,52,53,51,50,50,50,51,53,51,48,54,50,52,53,52,29,52,75,68,68,40,59,71,53,64,60,72,49,44,65,61,50,50,48,52,52,50,49,52,49,59,75,35,39,70,55,45,48,34,42,66,73,25,20,54,90,45,93,48,42,52,41,71,63,45,49,29,46,54,53,32,55,55,52,47,56,52,49,51,52,36,39,74,71,62,73,26,86,51,77,70,54,67,72,56,48,31,40,50,35,41,18,51,49,48,42,69,45,36,39,67,76,67,65,52,54,68,69,56,39,57,56,44,48,54,50,51,58,37,23,51,30,61,46,63,50,47,48,105,106,71,63,56,51,49,52,50,50,50,41,46,45,52,29,40,50,55,43,32,72,74,50,18,52,70,68,40,51,70,69,59,28,20,57,72,49,72,44,53,68,66,64,48,48,76,76,28,85,40,72,55,52,45,53,50,59,63,37,41,68,54,54,50,52,52,50,50,51,51,50,53,51,49,55,51,53,53,51,30,53,74,70,68,39,58,70,53,63,60,72,48,44,65,62,50,51,47,52,51,52,48,53,50,59,76,35,39,71,56,46,48,34,42,66,74,26,19,54,89,46,91,49,43,54,42,72,62,44,50,30,49,52,54,32,56,56,50,47,56,51,49,50,53,38,39,75,71,62,74,27,87,49,79,70,55,69,71,56,49,29,39,52,36,41,18,50,50,47,41,69,46,37,38,67,76,67,65,52,54,69,69,56,40,56,56,46,48,55,49,51,56,36,24,49,29,60,46,64,50,47,47,103

Organism: NCBI:txid862967

pLDDT: mean 92.59, std 7.88, range [60.47, 98.56]

Secondary structure (DSSP, 8-state):
-HHHHHHHHHHHHHHHHHHHHHHHHHH--HHHHHHHHT--HHHHHHH-SSHHHHHHHHHHHHHHHHHHHHHHHHHHHHHHHHHT-GGGGGTTHHHHHHHHHHHHHHTHHHHHHHHHS-TTSTTTTHHHHHHHHHHHHHHHHHHHHHHTTS-S----HHHHHHHHHHHHHHHHHHHHTT--HHHHHHHHHHHHHHB-HHHHHT-/-HHHHHHHHHHHHHHHHHHHHHHHHHH--HHHHHHHHT--HHHHHHH-SSHHHHHHHHHHHHHHHHHHHHHHHHHHHHHHHHHT-GGGGGTTHHHHHHHHHHHHHHTHHHHHHHHHS-TTSTTTTHHHHHHHHHHHHHHHHHHHHHHTTS-S----HHHHHHHHHHHHHHHHHHHHTT--HHHHHHHHHHHHHHB-HHHHHT-